Protein 6FYW (pdb70)

CATH classification: 2.10.77.10 (+1 more: 3.90.209.20)

Radius of gyration: 33.48 Å; Cα contacts (8 Å, |Δi|>4): 1339; chains: 3; bounding box: 76×85×86 Å

B-factor: mean 44.91, std 19.62, range [19.79, 121.95]

Nearest PDB structures (foldseek):
  4nrk-assembly1_E  TM=9.732E-01  e=8.271E-64  Influenza B virus (B/Lee/1940)
  4m44-assembly1_E  TM=9.772E-01  e=1.985E-61  Influenza B virus (B/Yamanashi/166/1998)
  4fqm-assembly1_C  TM=9.781E-01  e=1.505E-61  Influenza B virus (B/Brisbane/60/2008)
  8uad-assembly1_A  TM=9.731E-01  e=3.771E-62  Influenza B virus
  4fqk-assembly1_A  TM=9.778E-01  e=1.965E-59  Influenza B virus (B/Brisbane/60/2008)

Organism: NCBI:txid604436

Foldseek 3Di:
DDDDACQDWDWAQDDPPGIFTFRDWDWFAAAFAADAAAAAPPWGEAEAQDVVLPPWGNLCLLQQFASNDDAGAFTQAYADADPFTFAAFAFFAPEVVEPSRCRSVVQRQFRHKHKDPWWQDDQCPAPLANFDFDFDQRRQHPVGDTHHGQFWTFGWHDDPVSLAWDDWDKDKRFDDADAQWKKKHKKWFKEFAQVVCCVGRVDRAWKKKWKAAPRDIDIDTDDHFPDDDGDSYSPDDDRMHMYMYIDIHPRRTMMMMIIIHGITHTTIIMIGHHGHHYDYRHDDHDYYAQKQFNGRHGYHPPGQAYEDDHGDMDGNDRHYDHDRHIGHDGGGRDND/DDCDPHDHDVVLVVVLVVLLVVLVVVLVPDDDDDDDDDPPADPPVHVVVVVVSVVVNVVVVVVVVVVSVVSVVVSVVVSVVVVVVSVVVVVVVVDVVDDPVDDDD/DKAWAKDFADEDAAQAKTKIKIAIDPDACAQKKKWKWWDDVPDDIFTAWIAFNVGDIDGQDDVQPPQWDKGDDRVRSMIMIIGGRDDQVPWTWMKMFIANPDRRDDPHGVVGVVRTPYMHPTDTHGYHD

Sequence (570 aa):
TGITSSNSPHVVKTATQGEVNVTGVIPLTTTPTKSSHFANNLKGTETRGKLCPKCLNCTDLDVALGRPKCTGKIPSARVSILHEVRPVTSGCFPIMHDRTKIRQLPNLLRGYEHIRLSTHNVINAENAPGGPYKIGTSGSCPNITNGNGFFATMAWAVPKNDKNKTATNPLTIEVPYICTEGEDQITVWGFHSDNETQMAKLYGDSKPQKFTSSANGVTTHYVSQIGGFPNQTEDGGLPQSGRIVVDYMVQKSGKTGTITYQRGILLPQKVWCASGRSKVIKGSLPLIGEADCLHEKYGGLNKSSKPYYTGEHAKAIGNCPIWVKTPLKLANGTKYRPPWHGYTVAADLKSTQEAINKITKNLNSLSELEVKNLQRLSGAMDELHNEILELDEKVDDLRADTISSQIELAVLLSNEGIINSEDEHLLALERKLKKMLGPSAVEIEVQLVESGGGLVQPGGSSLRLSCAATGFTLENKAIGWFRQTPGSEREGVLCISKSGSWTYYTDSMRGRFTISRDNAENTVYLQMDSLKPEDTAVYYCATTTAGGGLCWDGTTFSRLASSWGQGTQVTVSS

InterPro domains:
  IPR000386 Haemagglutinin, influenzavirus B [PR00331] (397-420)
  IPR000386 Haemagglutinin, influenzavirus B [PR00331] (465-487)
  IPR000386 Haemagglutinin, influenzavirus B [PR00331] (499-517)
  IPR001364 Haemagglutinin, influenzavirus A/B [MF_04072] (1-585)
  IPR001364 Haemagglutinin, influenzavirus A/B [PF00509] (18-585)
  IPR001364 Haemagglutinin, influenzavirus A/B [PR00329] (19-42)
  IPR001364 Haemagglutinin, influenzavirus A/B [PR00329] (324-340)
  IPR001364 Haemagglutinin, influenzavirus A/B [PR00329] (397-420)
  IPR001364 Haemagglutinin, influenzavirus A/B [PR00329] (499-517)
  IPR008980 Viral capsid/haemagglutinin protein [SSF49818] (16-354)
  IPR013828 Haemagglutinin, HA1 chain, alpha/beta domain superfamily [G3DSA:3.90.209.20] (63-304)

Structure (mmCIF, N/CA/C/O backbone):
data_6FYW
#
_entry.id   6FYW
#
_cell.length_a   189.040
_cell.length_b   189.040
_cell.length_c   189.040
_cell.angle_alpha   90.00
_cell.angle_beta   90.00
_cell.angle_gamma   90.00
#
_symmetry.space_group_name_H-M   'I 21 3'
#
loop_
_entity.id
_entity.type
_entity.pdbx_description
1 polymer Hemagglutinin
2 polymer Hemagglutinin
3 polymer 'Single domain antibody SD83'
4 branched alpha-D-mannopyranose-(1-3)-beta-D-mannopyranose-(1-4)-2-acetamido-2-deoxy-beta-D-glucopyranose-(1-4)-2-acetamido-2-deoxy-beta-D-glucopyranose
5 branched alpha-D-mannopyranose-(1-3)-[alpha-D-mannopyranose-(1-6)]alpha-D-mannopyranose-(1-6)-[alpha-D-mannopyranose-(1-3)]beta-D-mannopyranose-(1-4)-2-acetamido-2-deoxy-beta-D-glucopyranose-(1-4)-2-acetamido-2-deoxy-beta-D-glucopyranose
6 branched 2-acetamido-2-deoxy-beta-D-glucopyranose-(1-4)-2-acetamido-2-deoxy-beta-D-glucopyranose
7 branched alpha-D-mannopyranose-(1-2)-alpha-D-mannopyranose-(1-3)-beta-D-mannopyranose-(1-4)-2-acetamido-2-deoxy-beta-D-glucopyranose-(1-4)-2-acetamido-2-deoxy-beta-D-glucopyranose
8 non-polymer 2-acetamido-2-deoxy-beta-D-glucopyranose
9 non-polymer GLYCEROL
10 water water
#
loop_
_atom_site.group_PDB
_atom_site.id
_atom_site.type_symbol
_atom_site.label_atom_id
_atom_site.label_alt_id
_atom_site.label_comp_id
_atom_site.label_asym_id
_atom_site.label_entity_id
_atom_site.label_seq_id
_atom_site.pdbx_PDB_ins_code
_atom_site.Cartn_x
_atom_site.Cartn_y
_atom_site.Cartn_z
_atom_site.occupancy
_atom_site.B_iso_or_equiv
_atom_site.auth_seq_id
_atom_site.auth_comp_id
_atom_site.auth_asym_id
_atom_site.auth_atom_id
_atom_site.pdbx_PDB_model_num
ATOM 1 N N . THR A 1 5 ? -0.090 4.464 -16.600 1.00 90.76 5 THR A N 1
ATOM 2 C CA . THR A 1 5 ? 0.034 5.798 -16.024 1.00 89.79 5 THR A CA 1
ATOM 3 C C . THR A 1 5 ? 1.360 5.936 -15.276 1.00 85.56 5 THR A C 1
ATOM 4 O O . THR A 1 5 ? 1.860 4.965 -14.706 1.00 84.46 5 THR A O 1
ATOM 8 N N . GLY A 1 6 ? 1.931 7.132 -15.285 1.00 81.13 6 GLY A N 1
ATOM 9 C CA . GLY A 1 6 ? 3.214 7.325 -14.646 1.00 75.26 6 GLY A CA 1
ATOM 10 C C . GLY A 1 6 ? 3.634 8.777 -14.592 1.00 72.00 6 GLY A C 1
ATOM 11 O O . GLY A 1 6 ? 2.822 9.687 -14.769 1.00 69.54 6 GLY A O 1
ATOM 12 N N . ILE A 1 7 ? 4.928 8.974 -14.343 1.00 70.06 7 ILE A N 1
ATOM 13 C CA . ILE A 1 7 ? 5.519 10.292 -14.132 1.00 67.08 7 ILE A CA 1
ATOM 14 C C . ILE A 1 7 ? 6.814 10.376 -14.929 1.00 68.13 7 ILE A C 1
ATOM 15 O O . ILE A 1 7 ? 7.636 9.454 -14.883 1.00 69.25 7 ILE A O 1
ATOM 20 N N . THR A 1 8 ? 6.996 11.474 -15.659 1.00 67.59 8 THR A N 1
ATOM 21 C CA . THR A 1 8 ? 8.217 11.677 -16.423 1.00 68.79 8 THR A CA 1
ATOM 22 C C . THR A 1 8 ? 9.352 12.117 -15.501 1.00 68.89 8 THR A C 1
ATOM 23 O O . THR A 1 8 ? 9.136 12.544 -14.365 1.00 67.27 8 THR A O 1
ATOM 27 N N . SER A 1 9 ? 10.579 12.004 -16.002 1.00 70.17 9 SER A N 1
ATOM 28 C CA . SER A 1 9 ? 11.743 12.384 -15.219 1.00 71.60 9 SER A CA 1
ATOM 29 C C . SER A 1 9 ? 12.845 12.858 -16.153 1.00 71.84 9 SER A C 1
ATOM 30 O O . SER A 1 9 ? 12.795 12.651 -17.368 1.00 69.92 9 SER A O 1
ATOM 33 N N . SER A 1 10 ? 13.851 13.503 -15.563 1.00 71.29 10 SER A N 1
ATOM 34 C CA . SER A 1 10 ? 15.032 13.918 -16.307 1.00 73.62 10 SER A CA 1
ATOM 35 C C . SER A 1 10 ? 15.958 12.752 -16.622 1.00 72.14 10 SER A C 1
ATOM 36 O O . SER A 1 10 ? 16.862 12.912 -17.448 1.00 74.26 10 SER A O 1
ATOM 39 N N . ASN A 1 11 ? 15.764 11.601 -15.974 1.00 70.33 11 ASN A N 1
ATOM 40 C CA . ASN A 1 11 ? 16.541 10.391 -16.241 1.00 74.78 11 ASN A CA 1
ATOM 41 C C . ASN A 1 11 ? 18.028 10.598 -15.957 1.00 75.91 11 ASN A C 1
ATOM 42 O O . ASN A 1 11 ? 18.895 10.077 -16.664 1.00 77.20 11 ASN A O 1
ATOM 47 N N . SER A 1 12 ? 18.328 11.359 -14.905 1.00 73.41 12 SER A N 1
ATOM 48 C CA . SER A 1 12 ? 19.697 11.567 -14.465 1.00 73.94 12 SER A CA 1
ATOM 49 C C . SER A 1 12 ? 19.727 11.509 -12.944 1.00 69.80 12 SER A C 1
ATOM 50 O O . SER A 1 12 ? 18.828 12.049 -12.282 1.00 68.54 12 SER A O 1
ATOM 53 N N . PRO A 1 13 ? 20.736 10.864 -12.366 1.00 67.59 13 PRO A N 1
ATOM 54 C CA . PRO A 1 13 ? 20.757 10.677 -10.911 1.00 62.16 13 PRO A CA 1
ATOM 55 C C . PRO A 1 13 ? 21.355 11.864 -10.171 1.00 56.37 13 PRO A C 1
ATOM 56 O O . PRO A 1 13 ? 22.298 12.510 -10.635 1.00 56.71 13 PRO A O 1
ATOM 60 N N . HIS A 1 14 ? 20.775 12.152 -9.007 1.00 51.30 14 HIS A N 1
ATOM 61 C CA . HIS A 1 14 ? 21.314 13.130 -8.068 1.00 51.77 14 HIS A CA 1
ATOM 62 C C . HIS A 1 14 ? 21.040 12.611 -6.666 1.00 49.24 14 HIS A C 1
ATOM 63 O O . HIS A 1 14 ? 19.880 12.382 -6.309 1.00 46.57 14 HIS A O 1
ATOM 70 N N . VAL A 1 15 ? 22.091 12.423 -5.877 1.00 49.53 15 VAL A N 1
ATOM 71 C CA . VAL A 1 15 ? 21.939 11.812 -4.562 1.00 53.50 15 VAL A CA 1
ATOM 72 C C . VAL A 1 15 ? 21.409 12.844 -3.574 1.00 49.22 15 VAL A C 1
ATOM 73 O O . VAL A 1 15 ? 21.854 13.998 -3.551 1.00 45.48 15 VAL A O 1
ATOM 77 N N . VAL A 1 16 ? 20.424 12.436 -2.776 1.00 48.11 16 VAL A N 1
ATOM 78 C CA . VAL A 1 16 ? 19.977 13.182 -1.611 1.00 46.52 16 VAL A CA 1
ATOM 79 C C . VAL A 1 16 ? 20.001 12.231 -0.422 1.00 46.63 16 VAL A C 1
ATOM 80 O O . VAL A 1 16 ? 20.149 11.018 -0.569 1.00 44.48 16 VAL A O 1
ATOM 84 N N . LYS A 1 17 ? 19.851 12.800 0.766 1.00 44.29 17 LYS A N 1
ATOM 85 C CA . LYS A 1 17 ? 19.789 12.031 1.996 1.00 47.13 17 LYS A CA 1
ATOM 86 C C . LYS A 1 17 ? 18.383 12.120 2.570 1.00 44.71 17 LYS A C 1
ATOM 87 O O . LYS A 1 17 ? 17.736 13.170 2.492 1.00 40.11 17 LYS A O 1
ATOM 93 N N . THR A 1 18 ? 17.907 11.013 3.130 1.00 45.30 18 THR A N 1
ATOM 94 C CA . THR A 1 18 ? 16.597 10.957 3.762 1.00 43.91 18 THR A CA 1
ATOM 95 C C . THR A 1 18 ? 16.755 10.550 5.221 1.00 44.48 18 THR A C 1
ATOM 96 O O . THR A 1 18 ? 17.828 10.134 5.665 1.00 48.37 18 THR A O 1
ATOM 100 N N . ALA A 1 19 ? 15.657 10.661 5.968 1.00 41.98 19 ALA A N 1
ATOM 101 C CA . ALA A 1 19 ? 15.727 10.480 7.413 1.00 42.92 19 ALA A CA 1
ATOM 102 C C . ALA A 1 19 ? 15.780 9.008 7.806 1.00 41.88 19 ALA A C 1
ATOM 103 O O . ALA A 1 19 ? 16.484 8.645 8.755 1.00 40.08 19 ALA A O 1
ATOM 105 N N . THR A 1 20 ? 15.043 8.146 7.099 1.00 40.84 20 THR A N 1
ATOM 106 C CA . THR A 1 20 ? 14.959 6.737 7.453 1.00 48.20 20 THR A CA 1
ATOM 107 C C . THR A 1 20 ? 15.460 5.786 6.375 1.00 50.60 20 THR A C 1
ATOM 108 O O . THR A 1 20 ? 15.598 4.590 6.654 1.00 52.66 20 THR A O 1
ATOM 112 N N . GLN A 1 21 ? 15.730 6.265 5.163 1.00 50.44 21 GLN A N 1
ATOM 113 C CA . GLN A 1 21 ? 16.145 5.400 4.066 1.00 52.36 21 GLN A CA 1
ATOM 114 C C . GLN A 1 21 ? 17.574 5.654 3.607 1.00 54.11 21 GLN A C 1
ATOM 115 O O . GLN A 1 21 ? 18.012 5.039 2.631 1.00 59.06 21 GLN A O 1
ATOM 121 N N . GLY A 1 22 ? 18.311 6.536 4.280 1.00 54.59 22 GLY A N 1
ATOM 122 C CA . GLY A 1 22 ? 19.675 6.802 3.868 1.00 58.26 22 GLY A CA 1
ATOM 123 C C . GLY A 1 22 ? 19.739 7.582 2.563 1.00 58.52 22 GLY A C 1
ATOM 124 O O . GLY A 1 22 ? 18.844 8.362 2.222 1.00 54.86 22 GLY A O 1
ATOM 125 N N . GLU A 1 23 ? 20.827 7.368 1.824 1.00 60.18 23 GLU A N 1
ATOM 126 C CA . GLU A 1 23 ? 21.004 8.045 0.546 1.00 60.17 23 GLU A CA 1
ATOM 127 C C . GLU A 1 23 ? 20.074 7.457 -0.509 1.00 58.68 23 GLU A C 1
ATOM 128 O O . GLU A 1 23 ? 19.846 6.245 -0.555 1.00 63.58 23 GLU A O 1
ATOM 134 N N . VAL A 1 24 ? 19.529 8.331 -1.353 1.00 56.78 24 VAL A N 1
ATOM 135 C CA . VAL A 1 24 ? 18.642 7.944 -2.447 1.00 56.82 24 VAL A CA 1
ATOM 136 C C . VAL A 1 24 ? 18.973 8.810 -3.656 1.00 56.21 24 VAL A C 1
ATOM 137 O O . VAL A 1 24 ? 19.139 10.027 -3.525 1.00 52.92 24 VAL A O 1
ATOM 141 N N . ASN A 1 25 ? 19.087 8.184 -4.827 1.00 53.03 25 ASN A N 1
ATOM 142 C CA . ASN A 1 25 ? 19.217 8.918 -6.079 1.00 56.02 25 ASN A CA 1
ATOM 143 C C . ASN A 1 25 ? 17.845 9.389 -6.536 1.00 54.79 25 ASN A C 1
ATOM 144 O O . ASN A 1 25 ? 16.898 8.598 -6.601 1.00 58.59 25 ASN A O 1
ATOM 149 N N . VAL A 1 26 ? 17.735 10.675 -6.860 1.00 51.28 26 VAL A N 1
ATOM 150 C CA . VAL A 1 26 ? 16.489 11.246 -7.343 1.00 47.88 26 VAL A CA 1
ATOM 151 C C . VAL A 1 26 ? 16.752 11.973 -8.655 1.00 49.60 26 VAL A C 1
ATOM 152 O O . VAL A 1 26 ? 17.891 12.122 -9.100 1.00 51.63 26 VAL A O 1
ATOM 156 N N . THR A 1 27 ? 15.662 12.437 -9.263 1.00 52.18 27 THR A N 1
ATOM 157 C CA . THR A 1 27 ? 15.702 12.986 -10.611 1.00 53.86 27 THR A CA 1
ATOM 158 C C . THR A 1 27 ? 16.223 14.420 -10.639 1.00 51.54 27 THR A C 1
ATOM 159 O O . THR A 1 27 ? 16.878 14.818 -11.610 1.00 49.67 27 THR A O 1
ATOM 163 N N . GLY A 1 28 ? 15.968 15.195 -9.588 1.00 49.48 28 GLY A N 1
ATOM 164 C CA . GLY A 1 28 ? 16.445 16.563 -9.529 1.00 44.89 28 GLY A CA 1
ATOM 165 C C . GLY A 1 28 ? 16.623 17.009 -8.098 1.00 45.29 28 GLY A C 1
ATOM 166 O O . GLY A 1 28 ? 16.104 16.391 -7.164 1.00 48.58 28 GLY A O 1
ATOM 167 N N . VAL A 1 29 ? 17.379 18.098 -7.934 1.00 38.18 29 VAL A N 1
ATOM 168 C CA . VAL A 1 29 ? 17.677 18.654 -6.620 1.00 40.03 29 VAL A CA 1
ATOM 169 C C . VAL A 1 29 ? 17.635 20.174 -6.686 1.00 41.72 29 VAL A C 1
ATOM 170 O O . VAL A 1 29 ? 17.768 20.781 -7.751 1.00 41.39 29 VAL A O 1
ATOM 174 N N . ILE A 1 30 ? 17.454 20.782 -5.516 1.00 39.16 30 ILE A N 1
ATOM 175 C CA . ILE A 1 30 ? 17.582 22.225 -5.343 1.00 37.37 30 ILE A CA 1
ATOM 176 C C . ILE A 1 30 ? 18.628 22.476 -4.265 1.00 37.22 30 ILE A C 1
ATOM 177 O O . ILE A 1 30 ? 18.401 22.132 -3.096 1.00 36.02 30 ILE A O 1
ATOM 182 N N . PRO A 1 31 ? 19.784 23.050 -4.600 1.00 36.75 31 PRO A N 1
ATOM 183 C CA . PRO A 1 31 ? 20.767 23.374 -3.559 1.00 34.23 31 PRO A CA 1
ATOM 184 C C . PRO A 1 31 ? 20.247 24.462 -2.632 1.00 36.38 31 PRO A C 1
ATOM 185 O O . PRO A 1 31 ? 19.629 25.437 -3.067 1.00 39.06 31 PRO A O 1
ATOM 189 N N . LEU A 1 32 ? 20.508 24.286 -1.338 1.00 32.90 32 LEU A N 1
ATOM 190 C CA . LEU A 1 32 ? 19.991 25.177 -0.308 1.00 33.47 32 LEU A CA 1
ATOM 191 C C . LEU A 1 32 ? 21.060 26.058 0.322 1.00 31.21 32 LEU A C 1
ATOM 192 O O . LEU A 1 32 ? 20.745 26.830 1.233 1.00 36.65 32 LEU A O 1
ATOM 197 N N . THR A 1 33 ? 22.309 25.969 -0.134 1.00 30.10 33 THR A N 1
ATOM 198 C CA . THR A 1 33 ? 23.417 26.669 0.498 1.00 31.52 33 THR A CA 1
ATOM 199 C C . THR A 1 33 ? 24.246 27.414 -0.540 1.00 36.61 33 THR A C 1
ATOM 200 O O . THR A 1 33 ? 24.214 27.108 -1.735 1.00 38.08 33 THR A O 1
ATOM 204 N N . THR A 1 34 ? 24.980 28.416 -0.057 1.00 34.69 34 THR A N 1
ATOM 205 C CA . THR A 1 34 ? 26.092 29.015 -0.781 1.00 36.91 34 THR A CA 1
ATOM 206 C C . THR A 1 34 ? 27.254 29.173 0.189 1.00 36.73 34 THR A C 1
ATOM 207 O O . THR A 1 34 ? 27.107 29.002 1.403 1.00 32.95 34 THR A O 1
ATOM 211 N N . THR A 1 35 ? 28.422 29.497 -0.357 1.00 32.70 35 THR A N 1
ATOM 212 C CA . THR A 1 35 ? 29.563 29.893 0.458 1.00 35.49 35 THR A CA 1
ATOM 213 C C . THR A 1 35 ? 29.780 31.387 0.276 1.00 36.30 35 THR A C 1
ATOM 214 O O . THR A 1 35 ? 30.114 31.825 -0.836 1.00 35.27 35 THR A O 1
ATOM 218 N N . PRO A 1 36 ? 29.582 32.202 1.309 1.00 34.33 36 PRO A N 1
ATOM 219 C CA . PRO A 1 36 ? 29.793 33.646 1.165 1.00 35.15 36 PRO A CA 1
ATOM 220 C C . PRO A 1 36 ? 31.259 33.975 0.926 1.00 39.32 36 PRO A C 1
ATOM 221 O O . PRO A 1 36 ? 32.161 33.158 1.121 1.00 40.47 36 PRO A O 1
ATOM 225 N N . THR A 1 37 ? 31.486 35.207 0.484 1.00 35.79 37 THR A N 1
ATOM 226 C CA . THR A 1 37 ? 32.824 35.750 0.329 1.00 35.91 37 THR A CA 1
ATOM 227 C C . THR A 1 37 ? 32.955 37.000 1.185 1.00 39.36 37 THR A C 1
ATOM 228 O O . THR A 1 37 ? 31.961 37.619 1.577 1.00 36.30 37 THR A O 1
ATOM 232 N N . LYS A 1 38 ? 34.198 37.367 1.473 1.00 43.10 38 LYS A N 1
ATOM 233 C CA . LYS A 1 38 ? 34.469 38.456 2.397 1.00 46.75 38 LYS A CA 1
ATOM 234 C C . LYS A 1 38 ? 34.405 39.800 1.686 1.00 45.65 38 LYS A C 1
ATOM 235 O O . LYS A 1 38 ? 34.864 39.942 0.550 1.00 46.01 38 LYS A O 1
ATOM 241 N N A SER A 1 39 ? 33.825 40.786 2.362 0.50 44.03 39 SER A N 1
ATOM 242 N N B SER A 1 39 ? 33.827 40.787 2.364 0.50 44.04 39 SER A N 1
ATOM 243 C CA A SER A 1 39 ? 33.756 42.148 1.848 0.50 43.82 39 SER A CA 1
ATOM 244 C CA B SER A 1 39 ? 33.767 42.150 1.852 0.50 43.83 39 SER A CA 1
ATOM 245 C C A SER A 1 39 ? 33.629 43.096 3.035 0.50 40.41 39 SER A C 1
ATOM 246 C C B SER A 1 39 ? 33.665 43.103 3.038 0.50 40.43 39 SER A C 1
ATOM 247 O O A SER A 1 39 ? 33.688 42.676 4.196 0.50 39.02 39 SER A O 1
ATOM 248 O O B SER A 1 39 ? 33.777 42.694 4.199 0.50 39.01 39 SER A O 1
ATOM 253 N N . HIS A 1 40 ? 33.450 44.381 2.742 1.00 40.44 40 HIS A N 1
ATOM 254 C CA . HIS A 1 40 ? 33.386 45.398 3.779 1.00 38.46 40 HIS A CA 1
ATOM 255 C C . HIS A 1 40 ? 32.125 45.248 4.626 1.00 35.21 40 HIS A C 1
ATOM 256 O O . HIS A 1 40 ? 31.135 44.630 4.224 1.00 31.00 40 HIS A O 1
ATOM 263 N N . PHE A 1 41 ? 32.176 45.827 5.821 1.00 30.68 41 PHE A N 1
ATOM 264 C CA . PHE A 1 41 ? 31.004 45.882 6.674 1.00 28.42 41 PHE A CA 1
ATOM 265 C C . PHE A 1 41 ? 30.073 46.999 6.211 1.00 31.42 41 PHE A C 1
ATOM 266 O O . PHE A 1 41 ? 30.434 47.858 5.401 1.00 31.14 41 PHE A O 1
ATOM 274 N N . ALA A 1 42 ? 28.853 46.979 6.737 1.00 29.27 42 ALA A N 1
ATOM 275 C CA . ALA A 1 42 ? 27.819 47.881 6.260 1.00 32.42 42 ALA A CA 1
ATOM 276 C C . ALA A 1 42 ? 26.833 48.156 7.383 1.00 32.00 42 ALA A C 1
ATOM 277 O O . ALA A 1 42 ? 26.902 47.563 8.461 1.00 29.70 42 ALA A O 1
ATOM 279 N N A ASN A 1 43 ? 25.920 49.087 7.121 0.50 32.86 43 ASN A N 1
ATOM 280 N N B ASN A 1 43 ? 25.907 49.072 7.116 0.50 32.87 43 ASN A N 1
ATOM 281 C CA A ASN A 1 43 ? 24.790 49.293 8.013 0.50 33.38 43 ASN A CA 1
ATOM 282 C CA B ASN A 1 43 ? 24.801 49.294 8.033 0.50 33.36 43 ASN A CA 1
ATOM 283 C C A ASN A 1 43 ? 23.892 48.064 7.995 0.50 33.07 43 ASN A C 1
ATOM 284 C C B ASN A 1 43 ? 23.865 48.094 7.996 0.50 33.09 43 ASN A C 1
ATOM 285 O O A ASN A 1 43 ? 23.667 47.454 6.948 0.50 32.91 43 ASN A O 1
ATOM 286 O O B ASN A 1 43 ? 23.599 47.526 6.936 0.50 32.77 43 ASN A O 1
ATOM 295 N N . LEU A 1 44 ? 23.382 47.691 9.163 1.00 29.95 44 LEU A N 1
ATOM 296 C CA . LEU A 1 44 ? 22.432 46.591 9.238 1.00 29.87 44 LEU A CA 1
ATOM 297 C C . LEU A 1 44 ? 21.059 47.114 8.844 1.00 29.08 44 LEU A C 1
ATOM 298 O O . LEU A 1 44 ? 20.556 48.062 9.454 1.00 29.37 44 LEU A O 1
ATOM 303 N N . LYS A 1 45 ? 20.466 46.516 7.813 1.00 27.42 45 LYS A N 1
ATOM 304 C CA . LYS A 1 45 ? 19.147 46.941 7.365 1.00 32.91 45 LYS A CA 1
ATOM 305 C C . LYS A 1 45 ? 18.136 46.808 8.496 1.00 34.58 45 LYS A C 1
ATOM 306 O O . LYS A 1 45 ? 18.066 45.774 9.167 1.00 31.49 45 LYS A O 1
ATOM 312 N N . GLY A 1 46 ? 17.367 47.872 8.717 1.00 34.06 46 GLY A N 1
ATOM 313 C CA . GLY A 1 46 ? 16.393 47.910 9.784 1.00 36.28 46 GLY A CA 1
ATOM 314 C C . GLY A 1 46 ? 16.898 48.455 11.101 1.00 42.03 46 GLY A C 1
ATOM 315 O O . GLY A 1 46 ? 16.137 48.468 12.077 1.00 44.50 46 GLY A O 1
ATOM 316 N N . THR A 1 47 ? 18.154 48.897 11.170 1.00 43.11 47 THR A N 1
ATOM 317 C CA . THR A 1 47 ? 18.717 49.427 12.404 1.00 51.38 47 THR A CA 1
ATOM 318 C C . THR A 1 47 ? 19.530 50.677 12.118 1.00 57.66 47 THR A C 1
ATOM 319 O O . THR A 1 47 ? 19.893 50.969 10.976 1.00 61.05 47 THR A O 1
ATOM 323 N N . GLU A 1 48 ? 19.806 51.412 13.190 1.00 58.34 48 GLU A N 1
ATOM 324 C CA . GLU A 1 48 ? 20.913 52.353 13.233 1.00 62.24 48 GLU A CA 1
ATOM 325 C C . GLU A 1 48 ? 22.093 51.625 13.860 1.00 56.31 48 GLU A C 1
ATOM 326 O O . GLU A 1 48 ? 22.048 51.266 15.043 1.00 62.25 48 GLU A O 1
ATOM 332 N N . THR A 1 49 ? 23.130 51.376 13.067 1.00 44.36 49 THR A N 1
ATOM 333 C CA . THR A 1 49 ? 24.285 50.605 13.509 1.00 35.62 49 THR A CA 1
ATOM 334 C C . THR A 1 49 ? 25.337 51.553 14.071 1.00 34.26 49 THR A C 1
ATOM 335 O O . THR A 1 49 ? 25.803 52.459 13.370 1.00 33.45 49 THR A O 1
ATOM 339 N N . ARG A 1 50 ? 25.705 51.337 15.332 1.00 28.17 50 ARG A N 1
ATOM 340 C CA . ARG A 1 50 ? 26.693 52.166 16.005 1.00 29.89 50 ARG A CA 1
ATOM 341 C C . ARG A 1 50 ? 28.098 51.733 15.602 1.00 27.15 50 ARG A C 1
ATOM 342 O O . ARG A 1 50 ? 28.495 50.585 15.819 1.00 28.04 50 ARG A O 1
ATOM 350 N N . GLY A 1 51 ? 28.848 52.656 15.013 1.00 29.03 51 GLY A N 1
ATOM 351 C CA . GLY A 1 51 ? 30.276 52.551 14.792 1.00 31.97 51 GLY A CA 1
ATOM 352 C C . GLY A 1 51 ? 31.017 53.388 15.817 1.00 30.32 51 GLY A C 1
ATOM 353 O O . GLY A 1 51 ? 31.376 52.891 16.903 1.00 32.08 51 GLY A O 1
ATOM 354 N N . LYS A 1 52 ? 31.245 54.665 15.517 1.00 29.94 52 LYS A N 1
ATOM 355 C CA . LYS A 1 52 ? 31.739 55.583 16.533 1.00 32.10 52 LYS A CA 1
ATOM 356 C C . LYS A 1 52 ? 30.640 55.871 17.552 1.00 34.28 52 LYS A C 1
ATOM 357 O O . LYS A 1 52 ? 29.448 55.831 17.238 1.00 31.95 52 LYS A O 1
ATOM 363 N N . LEU A 1 53 ? 31.051 56.148 18.794 1.00 31.32 53 LEU A N 1
ATOM 364 C CA . LEU A 1 53 ? 30.080 56.477 19.836 1.00 33.12 53 LEU A CA 1
ATOM 365 C C . LEU A 1 53 ? 29.341 57.768 19.505 1.00 36.04 53 LEU A C 1
ATOM 366 O O . LEU A 1 53 ? 28.110 57.838 19.603 1.00 36.05 53 LEU A O 1
ATOM 371 N N . CYS A 1 54 ? 30.082 58.804 19.110 1.00 35.09 54 CYS A N 1
ATOM 372 C CA . CYS A 1 54 ? 29.523 60.108 18.755 1.00 38.50 54 CYS A CA 1
ATOM 373 C C . CYS A 1 54 ? 30.033 60.487 17.371 1.00 36.30 54 CYS A C 1
ATOM 374 O O . CYS A 1 54 ? 31.049 61.184 17.239 1.00 37.45 54 CYS A O 1
ATOM 377 N N . PRO A 1 55 ? 29.359 60.032 16.313 1.00 35.39 55 PRO A N 1
ATOM 378 C CA . PRO A 1 55 ? 29.817 60.377 14.956 1.00 37.71 55 PRO A CA 1
ATOM 379 C C . PRO A 1 55 ? 29.830 61.869 14.673 1.00 40.01 55 PRO A C 1
ATOM 380 O O . PRO A 1 55 ? 30.673 62.330 13.892 1.00 45.32 55 PRO A O 1
ATOM 384 N N . LYS A 1 56 ? 28.932 62.645 15.284 1.00 40.17 56 LYS A N 1
ATOM 385 C CA . LYS A 1 56 ? 28.955 64.090 15.080 1.00 43.13 56 LYS A CA 1
ATOM 386 C C . LYS A 1 56 ? 30.145 64.752 15.761 1.00 47.13 56 LYS A C 1
ATOM 387 O O . LYS A 1 56 ? 30.552 65.840 15.343 1.00 49.80 56 LYS A O 1
ATOM 393 N N . CYS A 1 57 ? 30.713 64.123 16.786 1.00 42.74 57 CYS A N 1
ATOM 394 C CA . CYS A 1 57 ? 31.930 64.622 17.424 1.00 44.31 57 CYS A CA 1
ATOM 395 C C . CYS A 1 57 ? 33.090 64.425 16.455 1.00 44.70 57 CYS A C 1
ATOM 396 O O . CYS A 1 57 ? 33.666 63.339 16.368 1.00 46.22 57 CYS A O 1
ATOM 399 N N . LEU A 1 58 ? 33.446 65.481 15.729 1.00 45.71 58 LEU A N 1
ATOM 400 C CA . LEU A 1 58 ? 34.420 65.369 14.653 1.00 44.60 58 LEU A CA 1
ATOM 401 C C . LEU A 1 58 ? 35.844 65.378 15.196 1.00 45.13 58 LEU A C 1
ATOM 402 O O . LEU A 1 58 ? 36.151 66.077 16.166 1.00 39.51 58 LEU A O 1
ATOM 407 N N . ASN A 1 59 ? 36.712 64.592 14.552 1.00 47.50 59 ASN A N 1
ATOM 408 C CA . ASN A 1 59 ? 38.124 64.467 14.924 1.00 50.38 59 ASN A CA 1
ATOM 409 C C . ASN A 1 59 ? 38.302 63.981 16.360 1.00 43.70 59 ASN A C 1
ATOM 410 O O . ASN A 1 59 ? 39.272 64.338 17.034 1.00 41.06 59 ASN A O 1
ATOM 415 N N . CYS A 1 60 ? 37.373 63.157 16.830 1.00 39.94 60 CYS A N 1
ATOM 416 C CA . CYS A 1 60 ? 37.451 62.534 18.142 1.00 37.70 60 CYS A CA 1
ATOM 417 C C . CYS A 1 60 ? 37.416 61.025 17.973 1.00 37.34 60 CYS A C 1
ATOM 418 O O . CYS A 1 60 ? 36.694 60.507 17.116 1.00 37.67 60 CYS A O 1
ATOM 421 N N . THR A 1 61 ? 38.196 60.322 18.785 1.00 30.19 61 THR A N 1
ATOM 422 C CA . THR A 1 61 ? 38.092 58.874 18.846 1.00 29.76 61 THR A CA 1
ATOM 423 C C . THR A 1 61 ? 37.065 58.473 19.901 1.00 30.96 61 THR A C 1
ATOM 424 O O . THR A 1 61 ? 36.601 59.292 20.699 1.00 31.22 61 THR A O 1
ATOM 428 N N . ASP A 1 62 ? 36.708 57.188 19.898 1.00 27.09 62 ASP A N 1
ATOM 429 C CA . ASP A 1 62 ? 35.771 56.688 20.899 1.00 26.80 62 ASP A CA 1
ATOM 430 C C . ASP A 1 62 ? 36.328 56.851 22.308 1.00 24.52 62 ASP A C 1
ATOM 431 O O . ASP A 1 62 ? 35.589 57.192 23.239 1.00 31.46 62 ASP A O 1
ATOM 436 N N . LEU A 1 63 ? 37.631 56.620 22.485 1.00 23.62 63 LEU A N 1
ATOM 437 C CA . LEU A 1 63 ? 38.232 56.812 23.801 1.00 24.31 63 LEU A CA 1
ATOM 438 C C . LEU A 1 63 ? 38.270 58.290 24.178 1.00 29.07 63 LEU A C 1
ATOM 439 O O . LEU A 1 63 ? 38.057 58.640 25.345 1.00 30.57 63 LEU A O 1
ATOM 444 N N . ASP A 1 64 ? 38.543 59.168 23.206 1.00 27.18 64 ASP A N 1
ATOM 445 C CA . ASP A 1 64 ? 38.411 60.606 23.431 1.00 29.23 64 ASP A CA 1
ATOM 446 C C . ASP A 1 64 ? 37.042 60.940 24.007 1.00 28.88 64 ASP A C 1
ATOM 447 O O . ASP A 1 64 ? 36.926 61.651 25.012 1.00 26.59 64 ASP A O 1
ATOM 452 N N . VAL A 1 65 ? 35.989 60.422 23.372 1.00 25.83 65 VAL A N 1
ATOM 453 C CA . VAL A 1 65 ? 34.629 60.676 23.833 1.00 24.85 65 VAL A CA 1
ATOM 454 C C . VAL A 1 65 ? 34.400 60.053 25.205 1.00 27.31 65 VAL A C 1
ATOM 455 O O . VAL A 1 65 ? 33.783 60.668 26.083 1.00 29.08 65 VAL A O 1
ATOM 459 N N . ALA A 1 66 ? 34.907 58.834 25.419 1.00 25.94 66 ALA A N 1
ATOM 460 C CA . ALA A 1 66 ? 34.672 58.145 26.684 1.00 25.76 66 ALA A CA 1
ATOM 461 C C . ALA A 1 66 ? 35.300 58.887 27.858 1.00 27.07 66 ALA A C 1
ATOM 462 O O . ALA A 1 66 ? 34.798 58.807 28.985 1.00 27.37 66 ALA A O 1
ATOM 464 N N . LEU A 1 67 ? 36.386 59.617 27.615 1.00 27.84 67 LEU A N 1
ATOM 465 C CA . LEU A 1 67 ? 37.076 60.360 28.659 1.00 31.47 67 LEU A CA 1
ATOM 466 C C . LEU A 1 67 ? 36.594 61.798 28.780 1.00 32.59 67 LEU A C 1
ATOM 467 O O . LEU A 1 67 ? 37.014 62.501 29.705 1.00 33.04 67 LEU A O 1
ATOM 472 N N . GLY A 1 68 ? 35.728 62.249 27.882 1.00 31.14 68 GLY A N 1
ATOM 473 C CA . GLY A 1 68 ? 35.221 63.604 27.972 1.00 32.23 68 GLY A CA 1
ATOM 474 C C . GLY A 1 68 ? 36.212 64.646 27.507 1.00 31.84 68 GLY A C 1
ATOM 475 O O . GLY A 1 68 ? 36.264 65.747 28.074 1.00 30.95 68 GLY A O 1
ATOM 476 N N . ARG A 1 69 ? 37.012 64.318 26.497 1.00 32.62 69 ARG A N 1
ATOM 477 C CA . ARG A 1 69 ? 37.952 65.278 25.941 1.00 31.41 69 ARG A CA 1
ATOM 478 C C . ARG A 1 69 ? 37.210 66.538 25.502 1.00 31.08 69 ARG A C 1
ATOM 479 O O . ARG A 1 69 ? 36.124 66.446 24.916 1.00 30.77 69 ARG A O 1
ATOM 487 N N . PRO A 1 70 ? 37.747 67.723 25.792 1.00 30.45 70 PRO A N 1
ATOM 488 C CA . PRO A 1 70 ? 37.104 68.958 25.327 1.00 32.65 70 PRO A CA 1
ATOM 489 C C . PRO A 1 70 ? 36.913 68.942 23.818 1.00 35.31 70 PRO A C 1
ATOM 490 O O . PRO A 1 70 ? 37.765 68.451 23.074 1.00 37.40 70 PRO A O 1
ATOM 494 N N . LYS A 1 71 ? 35.767 69.469 23.381 1.00 33.38 71 LYS A N 1
ATOM 495 C CA . LYS A 1 71 ? 35.263 69.435 22.007 1.00 36.50 71 LYS A CA 1
ATOM 496 C C . LYS A 1 71 ? 34.823 68.043 21.568 1.00 37.06 71 LYS A C 1
ATOM 497 O O . LYS A 1 71 ? 34.487 67.851 20.393 1.00 38.01 71 LYS A O 1
ATOM 503 N N . CYS A 1 72 ? 34.812 67.064 22.474 1.00 37.52 72 CYS A N 1
ATOM 504 C CA . CYS A 1 72 ? 34.398 65.704 22.153 1.00 37.61 72 CYS A CA 1
ATOM 505 C C . CYS A 1 72 ? 33.249 65.248 23.046 1.00 39.16 72 CYS A C 1
ATOM 506 O O . CYS A 1 72 ? 33.118 64.060 23.347 1.00 39.81 72 CYS A O 1
ATOM 509 N N . THR A 1 73 ? 32.416 66.187 23.480 1.00 39.16 73 THR A N 1
ATOM 510 C CA . THR A 1 73 ? 31.208 65.895 24.235 1.00 41.48 73 THR A CA 1
ATOM 511 C C . THR A 1 73 ? 29.985 66.108 23.351 1.00 44.42 73 THR A C 1
ATOM 512 O O . THR A 1 73 ? 30.062 66.682 22.262 1.00 50.39 73 THR A O 1
ATOM 516 N N . GLY A 1 74 ? 28.845 65.635 23.835 1.00 46.20 74 GLY A N 1
ATOM 517 C CA . GLY A 1 74 ? 27.614 65.646 23.073 1.00 49.71 74 GLY A CA 1
ATOM 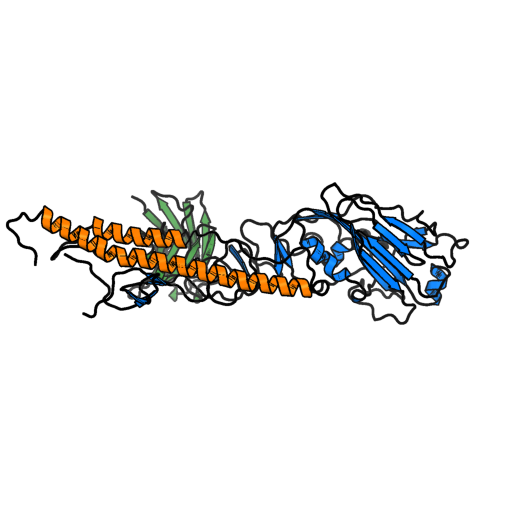518 C C . GLY A 1 74 ? 26.887 64.320 23.172 1.00 49.11 74 GLY A C 1
ATOM 519 O O . GLY A 1 74 ? 27.382 63.342 23.729 1.00 48.24 74 GLY A O 1
ATOM 520 N N . LYS A 1 75 ? 25.686 64.309 22.600 1.00 49.23 75 LYS A N 1
ATOM 521 C CA . LYS A 1 75 ? 24.795 63.167 22.753 1.00 46.97 75 LYS A CA 1
ATOM 522 C C . LYS A 1 75 ? 25.357 61.924 22.075 1.00 40.67 75 LYS A C 1
ATOM 523 O O . LYS A 1 75 ? 25.909 61.987 20.973 1.00 38.80 75 LYS A O 1
ATOM 529 N N . ILE A 1 76 ? 25.220 60.786 22.752 1.00 37.79 76 ILE A N 1
ATOM 530 C CA . ILE A 1 76 ? 25.584 59.485 22.204 1.00 34.95 76 ILE A CA 1
ATOM 531 C C . ILE A 1 76 ? 24.291 58.810 21.743 1.00 37.67 76 ILE A C 1
ATOM 532 O O . ILE A 1 76 ? 23.448 58.479 22.591 1.00 39.14 76 ILE A O 1
ATOM 537 N N . PRO A 1 77 ? 24.086 58.614 20.443 1.00 36.42 77 PRO A N 1
ATOM 538 C CA . PRO A 1 77 ? 22.835 57.996 19.986 1.00 34.43 77 PRO A CA 1
ATOM 539 C C . PRO A 1 77 ? 22.691 56.576 20.510 1.00 33.08 77 PRO A C 1
ATOM 540 O O . PRO A 1 77 ? 23.652 55.805 20.544 1.00 33.28 77 PRO A O 1
ATOM 544 N N . SER A 1 78 ? 21.473 56.239 20.927 1.00 31.94 78 SER A N 1
ATOM 545 C CA . SER A 1 78 ? 21.172 54.869 21.311 1.00 32.12 78 SER A CA 1
ATOM 546 C C . SER A 1 78 ? 21.280 53.948 20.101 1.00 32.35 78 SER A C 1
ATOM 547 O O . SER A 1 78 ? 21.093 54.366 18.955 1.00 33.68 78 SER A O 1
ATOM 550 N N . ALA A 1 79 ? 21.590 52.679 20.359 1.00 28.67 79 ALA A N 1
ATOM 551 C CA . ALA A 1 79 ? 21.766 51.722 19.273 1.00 31.89 79 ALA A CA 1
ATOM 552 C C . ALA A 1 79 ? 21.565 50.312 19.801 1.00 32.87 79 ALA A C 1
ATOM 553 O O . ALA A 1 79 ? 22.231 49.907 20.759 1.00 34.03 79 ALA A O 1
ATOM 555 N N . ARG A 1 80 ? 20.652 49.572 19.173 1.00 28.02 80 ARG A N 1
ATOM 556 C CA . ARG A 1 80 ? 20.457 48.164 19.490 1.00 26.24 80 ARG A CA 1
ATOM 557 C C . ARG A 1 80 ? 21.548 47.277 18.906 1.00 27.74 80 ARG A C 1
ATOM 558 O O . ARG A 1 80 ? 21.606 46.089 19.244 1.00 28.52 80 ARG A O 1
ATOM 566 N N . VAL A 1 81 ? 22.408 47.826 18.052 1.00 27.93 81 VAL A N 1
ATOM 567 C CA . VAL A 1 81 ? 23.413 47.064 17.319 1.00 32.20 81 VAL A CA 1
ATOM 568 C C . VAL A 1 81 ? 24.679 47.906 17.229 1.00 29.79 81 VAL A C 1
ATOM 569 O O . VAL A 1 81 ? 24.622 49.077 16.840 1.00 29.98 81 VAL A O 1
ATOM 573 N N . SER A 1 82 ? 25.821 47.313 17.584 1.00 27.31 82 SER A N 1
ATOM 574 C CA . SER A 1 82 ? 27.084 48.037 17.631 1.00 31.18 82 SER A CA 1
ATOM 575 C C . SER A 1 82 ? 28.206 47.197 17.035 1.00 32.00 82 SER A C 1
ATOM 576 O O . SER A 1 82 ? 28.186 45.965 17.093 1.00 36.40 82 SER A O 1
ATOM 579 N N . ILE A 1 83 ? 29.195 47.889 16.477 1.00 27.14 83 ILE A N 1
ATOM 580 C CA . ILE A 1 83 ? 30.369 47.274 15.871 1.00 25.64 83 ILE A CA 1
ATOM 581 C C . ILE A 1 83 ? 31.572 47.594 16.746 1.00 28.61 83 ILE A C 1
ATOM 582 O O . ILE A 1 83 ? 31.857 48.768 17.014 1.00 30.57 83 ILE A O 1
ATOM 587 N N . LEU A 1 84 ? 32.276 46.557 17.194 1.00 25.21 84 LEU A N 1
ATOM 588 C CA . LEU A 1 84 ? 33.537 46.726 17.913 1.00 27.38 84 LEU A CA 1
ATOM 589 C C . LEU A 1 84 ? 34.642 46.802 16.866 1.00 30.09 84 LEU A C 1
ATOM 590 O O . LEU A 1 84 ? 35.053 45.784 16.304 1.00 27.52 84 LEU A O 1
ATOM 595 N N . HIS A 1 85 ? 35.123 48.016 16.595 1.00 26.45 85 HIS A N 1
ATOM 596 C CA . HIS A 1 85 ? 36.080 48.244 15.522 1.00 30.69 85 HIS A CA 1
ATOM 597 C C . HIS A 1 85 ? 37.491 48.544 16.011 1.00 30.12 85 HIS A C 1
ATOM 598 O O . HIS A 1 85 ? 38.404 48.639 15.183 1.00 29.48 85 HIS A O 1
ATOM 605 N N . GLU A 1 86 ? 37.694 48.696 17.318 1.00 27.97 86 GLU A N 1
ATOM 606 C CA . GLU A 1 86 ? 39.018 48.895 17.903 1.00 31.06 86 GLU A CA 1
ATOM 607 C C . GLU A 1 86 ? 39.189 47.904 19.043 1.00 31.48 86 GLU A C 1
ATOM 608 O O . GLU A 1 86 ? 38.574 48.066 20.103 1.00 25.43 86 GLU A O 1
ATOM 614 N N . VAL A 1 87 ? 40.023 46.884 18.834 1.00 31.70 87 VAL A N 1
ATOM 615 C CA . VAL A 1 87 ? 40.336 45.984 19.938 1.00 33.44 87 VAL A CA 1
ATOM 616 C C . VAL A 1 87 ? 41.109 46.724 21.020 1.00 37.32 87 VAL A C 1
ATOM 617 O O . VAL A 1 87 ? 41.021 46.378 22.204 1.00 41.76 87 VAL A O 1
ATOM 621 N N . ARG A 1 88 ? 41.857 47.759 20.643 1.00 36.06 88 ARG A N 1
ATOM 622 C CA . ARG A 1 88 ? 42.653 48.558 21.573 1.00 38.16 88 ARG A CA 1
ATOM 623 C C . ARG A 1 88 ? 42.459 50.030 21.229 1.00 33.10 88 ARG A C 1
ATOM 624 O O . ARG A 1 88 ? 43.271 50.631 20.512 1.00 29.58 88 ARG A O 1
ATOM 632 N N . PRO A 1 89 ? 41.384 50.640 21.729 1.00 29.03 89 PRO A N 1
ATOM 633 C CA . PRO A 1 89 ? 41.079 52.032 21.376 1.00 26.92 89 PRO A CA 1
ATOM 634 C C . PRO A 1 89 ? 42.174 52.994 21.811 1.00 29.34 89 PRO A C 1
ATOM 635 O O . PRO A 1 89 ? 42.811 52.824 22.853 1.00 29.35 89 PRO A O 1
ATOM 639 N N . VAL A 1 90 ? 42.375 54.026 20.996 1.00 29.55 90 VAL A N 1
ATOM 640 C CA . VAL A 1 90 ? 43.421 55.014 21.217 1.00 29.57 90 VAL A CA 1
ATOM 641 C C . VAL A 1 90 ? 42.790 56.385 21.412 1.00 32.83 90 VAL A C 1
ATOM 642 O O . VAL A 1 90 ? 41.669 56.647 20.964 1.00 29.61 90 VAL A O 1
ATOM 646 N N . THR A 1 91 ? 43.517 57.256 22.105 1.00 30.87 91 THR A N 1
ATOM 647 C CA . THR A 1 91 ? 43.180 58.667 22.179 1.00 30.01 91 THR A CA 1
ATOM 648 C C . THR A 1 91 ? 43.851 59.411 21.029 1.00 32.64 91 THR A C 1
ATOM 649 O O . THR A 1 91 ? 44.701 58.870 20.319 1.00 34.78 91 THR A O 1
ATOM 653 N N . SER A 1 92 ? 43.462 60.676 20.846 1.00 33.86 92 SER A N 1
ATOM 654 C CA . SER A 1 92 ? 44.065 61.499 19.805 1.00 39.11 92 SER A CA 1
ATOM 655 C C . SER A 1 92 ? 44.177 62.956 20.238 1.00 38.51 92 SER A C 1
ATOM 656 O O . SER A 1 92 ? 44.074 63.865 19.406 1.00 39.06 92 SER A O 1
ATOM 659 N N . GLY A 1 93 ? 44.393 63.196 21.526 1.00 36.26 93 GLY A N 1
ATOM 660 C CA . GLY A 1 93 ? 44.547 64.551 22.015 1.00 33.35 93 GLY A CA 1
ATOM 661 C C . GLY A 1 93 ? 44.578 64.590 23.529 1.00 35.06 93 GLY A C 1
ATOM 662 O O . GLY A 1 93 ? 44.570 63.556 24.207 1.00 34.87 93 GLY A O 1
ATOM 663 N N . CYS A 1 94 ? 44.629 65.824 24.041 1.00 34.22 94 CYS A N 1
ATOM 664 C CA . CYS A 1 94 ? 44.565 66.122 25.470 1.00 37.50 94 CYS A CA 1
ATOM 665 C C . CYS A 1 94 ? 45.821 65.644 26.197 1.00 35.43 94 CYS A C 1
ATOM 666 O O . CYS A 1 94 ? 46.842 65.360 25.562 1.00 31.02 94 CYS A O 1
ATOM 669 N N . PHE A 1 95 ? 45.753 65.556 27.524 1.00 32.85 95 PHE A N 1
ATOM 670 C CA . PHE A 1 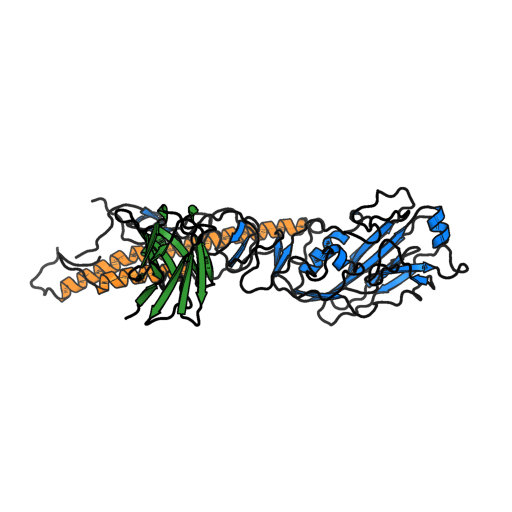95 ? 46.947 65.326 28.327 1.00 35.05 95 PHE A CA 1
ATOM 671 C C . PHE A 1 95 ? 47.451 63.894 28.148 1.00 32.33 95 PHE A C 1
ATOM 672 O O . PHE A 1 95 ? 46.649 62.959 28.062 1.00 29.35 95 PHE A O 1
ATOM 680 N N . PRO A 1 96 ? 48.769 63.693 28.100 1.00 29.98 96 PRO A N 1
ATOM 681 C CA . PRO A 1 96 ? 49.311 62.354 27.828 1.00 29.67 96 PRO A CA 1
ATOM 682 C C . PRO A 1 96 ? 48.956 61.354 28.919 1.00 30.49 96 PRO A C 1
ATOM 683 O O . PRO A 1 96 ? 49.129 61.618 30.110 1.00 27.87 96 PRO A O 1
ATOM 687 N N . ILE A 1 97 ? 48.474 60.189 28.492 1.00 30.37 97 ILE A N 1
ATOM 688 C CA . ILE A 1 97 ? 48.062 59.110 29.380 1.00 29.01 97 ILE A CA 1
ATOM 689 C C . ILE A 1 97 ? 49.024 57.943 29.210 1.00 29.12 97 ILE A C 1
ATOM 690 O O . ILE A 1 97 ? 49.478 57.657 28.096 1.00 31.31 97 ILE A O 1
ATOM 695 N N . MET A 1 98 ? 49.341 57.274 30.319 1.00 27.06 98 MET A N 1
ATOM 696 C CA . MET A 1 98 ? 50.013 55.976 30.268 1.00 28.49 98 MET A CA 1
ATOM 697 C C . MET A 1 98 ? 48.915 54.914 30.257 1.00 26.10 98 MET A C 1
ATOM 698 O O . MET A 1 98 ? 48.541 54.340 31.282 1.00 29.16 98 MET A O 1
ATOM 703 N N . HIS A 1 99 ? 48.387 54.664 29.054 1.00 27.10 99 HIS A N 1
ATOM 704 C CA . HIS A 1 99 ? 47.132 53.927 28.908 1.00 30.58 99 HIS A CA 1
ATOM 705 C C . HIS A 1 99 ? 47.221 52.523 29.493 1.00 32.21 99 HIS A C 1
ATOM 706 O O . HIS A 1 99 ? 46.328 52.084 30.226 1.00 29.44 99 HIS A O 1
ATOM 713 N N . ASP A 1 100 ? 48.284 51.795 29.164 1.00 28.90 100 ASP A N 1
ATOM 714 C CA . ASP A 1 100 ? 48.316 50.361 29.416 1.00 31.39 100 ASP A CA 1
ATOM 715 C C . ASP A 1 100 ? 48.602 50.003 30.866 1.00 29.88 100 ASP A C 1
ATOM 716 O O . ASP A 1 100 ? 48.717 48.813 31.177 1.00 30.38 100 ASP A O 1
ATOM 721 N N . ARG A 1 101 ? 48.719 50.982 31.756 1.00 27.67 101 ARG A N 1
ATOM 722 C CA . ARG A 1 101 ? 48.869 50.677 33.172 1.00 31.02 101 ARG A CA 1
ATOM 723 C C . ARG A 1 101 ? 47.531 50.443 33.862 1.00 30.05 101 ARG A C 1
ATOM 724 O O . ARG A 1 101 ? 47.516 50.101 35.049 1.00 31.06 101 ARG A O 1
ATOM 732 N N . THR A 1 102 ? 46.416 50.609 33.149 1.00 29.71 102 THR A N 1
ATOM 733 C CA . THR A 1 102 ? 45.088 50.269 33.651 1.00 29.23 102 THR A CA 1
ATOM 734 C C . THR A 1 102 ? 44.307 49.591 32.531 1.00 31.13 102 THR A C 1
ATOM 735 O O . THR A 1 102 ? 44.844 49.282 31.463 1.00 26.69 102 THR A O 1
ATOM 739 N N . LYS A 1 103 ? 43.019 49.372 32.786 1.00 28.47 103 LYS A N 1
ATOM 740 C CA . LYS A 1 103 ? 42.086 48.792 31.829 1.00 26.45 103 LYS A CA 1
ATOM 741 C C . LYS A 1 103 ? 41.355 49.845 31.005 1.00 25.27 103 LYS A C 1
ATOM 742 O O . LYS A 1 103 ? 40.354 49.521 30.358 1.00 27.60 103 LYS A O 1
ATOM 748 N N . ILE A 1 104 ? 41.842 51.090 31.004 1.00 23.62 104 ILE A N 1
ATOM 749 C CA . ILE A 1 104 ? 41.041 52.221 30.541 1.00 23.14 104 ILE A CA 1
ATOM 750 C C . ILE A 1 104 ? 40.717 52.122 29.055 1.00 27.07 104 ILE A C 1
ATOM 751 O O . ILE A 1 104 ? 39.678 52.626 28.610 1.00 26.55 104 ILE A O 1
ATOM 756 N N . ARG A 1 105 ? 41.583 51.478 28.265 1.00 21.99 105 ARG A N 1
ATOM 757 C CA . ARG A 1 105 ? 41.344 51.401 26.825 1.00 26.20 105 ARG A CA 1
ATOM 758 C C . ARG A 1 105 ? 40.026 50.708 26.507 1.00 27.63 105 ARG A C 1
ATOM 759 O O . ARG A 1 105 ? 39.400 51.009 25.485 1.00 25.87 105 ARG A O 1
ATOM 767 N N . GLN A 1 106 ? 39.582 49.789 27.367 1.00 24.54 106 GLN A N 1
ATOM 768 C CA . GLN A 1 106 ? 38.355 49.045 27.108 1.00 25.90 106 GLN A CA 1
ATOM 769 C C . GLN A 1 106 ? 37.093 49.816 27.466 1.00 25.49 106 GLN A C 1
ATOM 770 O O . GLN A 1 106 ? 35.995 49.343 27.149 1.00 27.33 106 GLN A O 1
ATOM 776 N N . LEU A 1 107 ? 37.218 50.978 28.106 1.00 24.47 107 LEU A N 1
ATOM 777 C CA . LEU A 1 107 ? 36.045 51.752 28.512 1.00 24.14 107 LEU A CA 1
ATOM 778 C C . LEU A 1 107 ? 35.063 52.018 27.375 1.00 25.74 107 LEU A C 1
ATOM 779 O O . LEU A 1 107 ? 33.866 51.744 27.555 1.00 26.57 107 LEU A O 1
ATOM 784 N N . PRO A 1 108 ? 35.471 52.532 26.206 1.00 24.35 108 PRO A N 1
ATOM 785 C CA . PRO A 1 108 ? 34.480 52.724 25.136 1.00 22.87 108 PRO A CA 1
ATOM 786 C C . PRO A 1 108 ? 33.906 51.418 24.612 1.00 23.96 108 PRO A C 1
ATOM 787 O O . PRO A 1 108 ? 32.771 51.410 24.121 1.00 24.25 108 PRO A O 1
ATOM 791 N N . ASN A 1 109 ? 34.650 50.312 24.700 1.00 21.32 109 ASN A N 1
ATOM 792 C CA . ASN A 1 109 ? 34.079 49.026 24.314 1.00 23.30 109 ASN A CA 1
ATOM 793 C C . ASN A 1 109 ? 33.078 48.530 25.348 1.00 24.90 109 ASN A C 1
ATOM 794 O O . ASN A 1 109 ? 32.097 47.869 24.993 1.00 24.83 109 ASN A O 1
ATOM 799 N N . LEU A 1 110 ? 33.306 48.836 26.626 1.00 25.25 110 LEU A N 1
ATOM 800 C CA . LEU A 1 110 ? 32.288 48.559 27.633 1.00 26.50 110 LEU A CA 1
ATOM 801 C C . LEU A 1 110 ? 31.036 49.387 27.376 1.00 23.82 110 LEU A C 1
ATOM 802 O O . LEU A 1 110 ? 29.914 48.875 27.467 1.00 23.10 110 LEU A O 1
ATOM 807 N N . LEU A 1 111 ? 31.212 50.666 27.031 1.00 23.57 111 LEU A N 1
ATOM 808 C CA . LEU A 1 111 ? 30.067 51.543 26.809 1.00 23.78 111 LEU A CA 1
ATOM 809 C C . LEU A 1 111 ? 29.216 51.065 25.637 1.00 26.38 111 LEU A C 1
ATOM 810 O O . LEU A 1 111 ? 27.982 51.056 25.723 1.00 25.89 111 LEU A O 1
ATOM 815 N N . ARG A 1 112 ? 29.853 50.648 24.539 1.00 24.01 112 ARG A N 1
ATOM 816 C CA . ARG A 1 112 ? 29.089 50.267 23.354 1.00 28.58 112 ARG A CA 1
ATOM 817 C C . ARG A 1 112 ? 28.269 48.999 23.558 1.00 25.39 112 ARG A C 1
ATOM 818 O O . ARG A 1 112 ? 27.397 48.712 22.731 1.00 25.19 112 ARG A O 1
ATOM 826 N N . GLY A 1 113 ? 28.519 48.246 24.629 1.00 25.33 113 GLY A N 1
ATOM 827 C CA . GLY A 1 113 ? 27.677 47.112 24.968 1.00 27.28 113 GLY A CA 1
ATOM 828 C C . GLY A 1 113 ? 26.305 47.483 25.495 1.00 29.83 113 GLY A C 1
ATOM 829 O O . GLY A 1 113 ? 25.426 46.616 25.541 1.00 28.14 113 GLY A O 1
ATOM 830 N N . TYR A 1 114 ? 26.105 48.736 25.894 1.00 27.37 114 TYR A N 1
ATOM 831 C CA . TYR A 1 114 ? 24.806 49.224 26.333 1.00 27.38 114 TYR A CA 1
ATOM 832 C C . TYR A 1 114 ? 24.061 49.846 25.161 1.00 28.15 114 TYR A C 1
ATOM 833 O O . TYR A 1 114 ? 24.668 50.400 24.241 1.00 28.20 114 TYR A O 1
ATOM 842 N N . GLU A 1 115 ? 22.730 49.772 25.208 1.00 24.46 115 GLU A N 1
ATOM 843 C CA . GLU A 1 115 ? 21.935 50.433 24.180 1.00 22.92 115 GLU A CA 1
ATOM 844 C C . GLU A 1 115 ? 21.934 51.944 24.377 1.00 25.47 115 GLU A C 1
ATOM 845 O O . GLU A 1 115 ? 22.119 52.704 23.420 1.00 27.84 115 GLU A O 1
ATOM 851 N N . HIS A 1 116 ? 21.734 52.397 25.612 1.00 24.64 116 HIS A N 1
ATOM 852 C CA . HIS A 1 116 ? 21.646 53.815 25.934 1.00 28.77 116 HIS A CA 1
ATOM 853 C C . HIS A 1 116 ? 22.876 54.239 26.726 1.00 32.34 116 HIS A C 1
ATOM 854 O O . HIS A 1 116 ? 23.238 53.587 27.710 1.00 29.75 116 HIS A O 1
ATOM 861 N N . ILE A 1 117 ? 23.513 55.326 26.289 1.00 30.48 117 ILE A N 1
ATOM 862 C CA . ILE A 1 117 ? 24.727 55.855 26.905 1.00 31.11 117 ILE A CA 1
ATOM 863 C C . ILE A 1 117 ? 24.585 57.365 27.010 1.00 31.44 117 ILE A C 1
ATOM 864 O O . ILE A 1 117 ? 24.239 58.025 26.025 1.00 30.81 117 ILE A O 1
ATOM 869 N N . ARG A 1 118 ? 24.869 57.919 28.185 1.00 26.37 118 ARG A N 1
ATOM 870 C CA . ARG A 1 118 ? 24.863 59.366 28.326 1.00 33.42 118 ARG A CA 1
ATOM 871 C C . ARG A 1 118 ? 25.829 59.779 29.425 1.00 30.42 118 ARG A C 1
ATOM 872 O O . ARG A 1 118 ? 26.040 59.051 30.398 1.00 26.32 118 ARG A O 1
ATOM 880 N N . LEU A 1 119 ? 26.420 60.955 29.246 1.00 31.10 119 LEU A N 1
ATOM 881 C CA . LEU A 1 119 ? 27.274 61.567 30.252 1.00 29.62 119 LEU A CA 1
ATOM 882 C C . LEU A 1 119 ? 26.413 62.406 31.188 1.00 30.55 119 LEU A C 1
ATOM 883 O O . LEU A 1 119 ? 25.561 63.173 30.730 1.00 32.65 119 LEU A O 1
ATOM 888 N N . SER A 1 120 ? 26.624 62.246 32.493 1.00 28.33 120 SER A N 1
ATOM 889 C CA . SER A 1 120 ? 25.814 62.970 33.463 1.00 30.33 120 SER A CA 1
ATOM 890 C C . SER A 1 120 ? 26.035 64.472 33.327 1.00 30.93 120 SER A C 1
ATOM 891 O O . SER A 1 120 ? 27.114 64.931 32.944 1.00 34.47 120 SER A O 1
ATOM 894 N N . THR A 1 121 ? 24.989 65.241 33.634 1.00 34.27 121 THR A N 1
ATOM 895 C CA . THR A 1 121 ? 25.083 66.694 33.615 1.00 38.68 121 THR A CA 1
ATOM 896 C C . THR A 1 121 ? 25.502 67.277 34.957 1.00 34.71 121 THR A C 1
ATOM 897 O O . THR A 1 121 ? 25.942 68.431 35.005 1.00 38.35 121 THR A O 1
ATOM 901 N N . HIS A 1 122 ? 25.378 66.513 36.038 1.00 35.51 122 HIS A N 1
ATOM 902 C CA . HIS A 1 122 ? 25.840 66.913 37.358 1.00 36.98 122 HIS A CA 1
ATOM 903 C C . HIS A 1 122 ? 27.234 66.355 37.622 1.00 33.97 122 HIS A C 1
ATOM 904 O O . HIS A 1 122 ? 27.652 65.356 37.032 1.00 35.36 122 HIS A O 1
ATOM 911 N N . ASN A 1 123 ? 27.950 67.017 38.527 1.00 31.66 123 ASN A N 1
ATOM 912 C CA . ASN A 1 123 ? 29.216 66.506 39.036 1.00 31.88 123 ASN A CA 1
ATOM 913 C C . ASN A 1 123 ? 28.937 65.567 40.201 1.00 30.63 123 ASN A C 1
ATOM 914 O O . ASN A 1 123 ? 28.162 65.902 41.103 1.00 31.7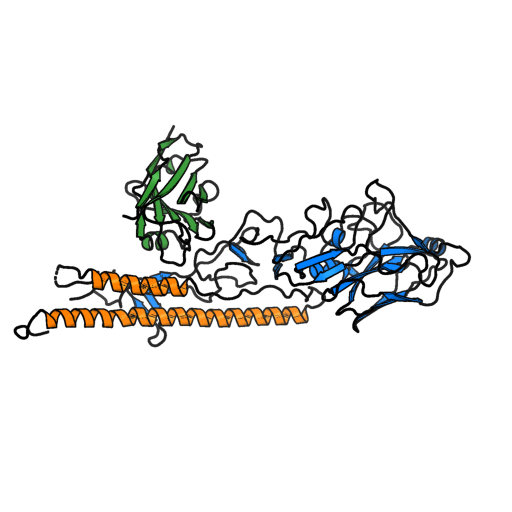3 123 ASN A O 1
ATOM 919 N N . VAL A 1 124 ? 29.562 64.388 40.179 1.00 31.25 124 VAL A N 1
ATOM 920 C CA . VAL A 1 124 ? 29.220 63.375 41.171 1.00 33.13 124 VAL A CA 1
ATOM 921 C C . VAL A 1 124 ? 29.659 63.810 42.566 1.00 35.08 124 VAL A C 1
ATOM 922 O O . VAL A 1 124 ? 28.991 63.496 43.559 1.00 37.67 124 VAL A O 1
ATOM 926 N N . ILE A 1 125 ? 30.758 64.559 42.667 1.00 33.77 125 ILE A N 1
ATOM 927 C CA . ILE A 1 125 ? 31.208 65.155 43.919 1.00 35.27 125 ILE A CA 1
ATOM 928 C C . ILE A 1 125 ? 31.759 66.543 43.617 1.00 33.42 125 ILE A C 1
ATOM 929 O O . ILE A 1 125 ? 32.045 66.889 42.469 1.00 33.60 125 ILE A O 1
ATOM 934 N N . ASN A 1 126 ? 31.920 67.338 44.670 1.00 29.40 126 ASN A N 1
ATOM 935 C CA . ASN A 1 126 ? 32.482 68.678 44.545 1.00 33.50 126 ASN A CA 1
ATOM 936 C C . ASN A 1 126 ? 33.992 68.590 44.736 1.00 34.79 126 ASN A C 1
ATOM 937 O O . ASN A 1 126 ? 34.470 68.250 45.823 1.00 36.76 126 ASN A O 1
ATOM 942 N N . ALA A 1 127 ? 34.743 68.909 43.680 1.00 32.04 127 ALA A N 1
ATOM 943 C CA . ALA A 1 127 ? 36.186 68.693 43.710 1.00 35.07 127 ALA A CA 1
ATOM 944 C C . ALA A 1 127 ? 36.892 69.701 44.609 1.00 34.53 127 ALA A C 1
ATOM 945 O O . ALA A 1 127 ? 37.817 69.337 45.344 1.00 34.15 127 ALA A O 1
ATOM 947 N N . GLU A 1 128 ? 36.467 70.968 44.569 1.00 34.69 128 GLU A N 1
ATOM 948 C CA . GLU A 1 128 ? 37.211 72.028 45.246 1.00 42.10 128 GLU A CA 1
ATOM 949 C C . GLU A 1 128 ? 37.312 71.781 46.747 1.00 39.75 128 GLU A C 1
ATOM 950 O O . GLU A 1 128 ? 38.343 72.078 47.363 1.00 38.42 128 GLU A O 1
ATOM 956 N N . ASN A 1 129 ? 36.259 71.235 47.356 1.00 33.76 129 ASN A N 1
ATOM 957 C CA . ASN A 1 129 ? 36.220 71.027 48.798 1.00 35.89 129 ASN A CA 1
ATOM 958 C C . ASN A 1 129 ? 36.382 69.560 49.187 1.00 35.10 129 ASN A C 1
ATOM 959 O O . ASN A 1 129 ? 36.020 69.175 50.303 1.00 35.45 129 ASN A O 1
ATOM 964 N N . ALA A 1 130 ? 36.929 68.736 48.293 1.00 31.22 130 ALA A N 1
ATOM 965 C CA . ALA A 1 130 ? 37.144 67.330 48.595 1.00 27.82 130 ALA A CA 1
ATOM 966 C C . ALA A 1 130 ? 38.194 67.182 49.698 1.00 30.03 130 ALA A C 1
ATOM 967 O O . ALA A 1 130 ? 38.961 68.112 49.963 1.00 28.96 130 ALA A O 1
ATOM 969 N N . PRO A 1 131 ? 38.230 66.029 50.371 1.00 31.32 131 PRO A N 1
ATOM 970 C CA . PRO A 1 131 ? 39.227 65.824 51.429 1.00 31.16 131 PRO A CA 1
ATOM 971 C C . PRO A 1 131 ? 40.646 66.087 50.941 1.00 31.66 131 PRO A C 1
ATOM 972 O O . PRO A 1 131 ? 41.008 65.758 49.809 1.00 29.65 131 PRO A O 1
ATOM 976 N N . GLY A 1 132 ? 41.448 66.695 51.813 1.00 29.07 132 GLY A N 1
ATOM 977 C CA . GLY A 1 132 ? 42.816 67.042 51.502 1.00 31.80 132 GLY A CA 1
ATOM 978 C C . GLY A 1 132 ? 42.996 68.367 50.799 1.00 33.70 132 GLY A C 1
ATOM 979 O O . GLY A 1 132 ? 44.130 68.713 50.444 1.00 33.66 132 GLY A O 1
ATOM 980 N N . GLY A 1 133 ? 41.920 69.116 50.581 1.00 36.09 133 GLY A N 1
ATOM 981 C CA . GLY A 1 133 ? 42.007 70.391 49.917 1.00 37.30 133 GLY A CA 1
ATOM 982 C C . GLY A 1 133 ? 42.121 71.550 50.888 1.00 39.02 133 GLY A C 1
ATOM 983 O O . GLY A 1 133 ? 42.683 71.415 51.980 1.00 36.43 133 GLY A O 1
ATOM 984 N N . PRO A 1 134 ? 41.579 72.724 50.511 1.00 38.73 134 PRO A N 1
ATOM 985 C CA . PRO A 1 134 ? 40.846 72.978 49.262 1.00 38.76 134 PRO A CA 1
ATOM 986 C C . PRO A 1 134 ? 41.733 72.916 48.016 1.00 40.04 134 PRO A C 1
ATOM 987 O O . PRO A 1 134 ? 42.945 73.103 48.113 1.00 42.68 134 PRO A O 1
ATOM 991 N N . TYR A 1 135 ? 41.127 72.635 46.866 1.00 30.33 135 TYR A N 1
ATOM 992 C CA . TYR A 1 135 ? 41.855 72.444 45.622 1.00 29.93 135 TYR A CA 1
ATOM 993 C C . TYR A 1 135 ? 41.449 73.490 44.594 1.00 37.65 135 TYR A C 1
ATOM 994 O O . TYR A 1 135 ? 40.289 73.908 44.531 1.00 41.30 135 TYR A O 1
ATOM 1003 N N . LYS A 1 136 ? 42.418 73.907 43.788 1.00 36.18 136 LYS A N 1
ATOM 1004 C CA . LYS A 1 136 ? 42.121 74.557 42.522 1.00 38.79 136 LYS A CA 1
ATOM 1005 C C . LYS A 1 136 ? 42.127 73.499 41.427 1.00 39.19 136 LYS A C 1
ATOM 1006 O O . LYS A 1 136 ? 42.828 72.487 41.521 1.00 42.96 136 LYS A O 1
ATOM 1012 N N . ILE A 1 137 ? 41.315 73.723 40.399 1.00 38.03 137 ILE A N 1
ATOM 1013 C CA . ILE A 1 137 ? 41.072 72.717 39.373 1.00 41.46 137 ILE A CA 1
ATOM 1014 C C . ILE A 1 137 ? 42.049 72.944 38.226 1.00 42.47 137 ILE A C 1
ATOM 1015 O O . ILE A 1 137 ? 41.996 73.968 37.542 1.00 44.68 137 ILE A O 1
ATOM 1020 N N . GLY A 1 138 ? 42.933 71.974 38.010 1.00 40.32 138 GLY A N 1
ATOM 1021 C CA . GLY A 1 138 ? 43.982 72.140 37.023 1.00 41.91 138 GLY A CA 1
ATOM 1022 C C . GLY A 1 138 ? 43.469 72.034 35.600 1.00 39.71 138 GLY A C 1
ATOM 1023 O O . GLY A 1 138 ? 42.538 71.288 35.294 1.00 34.71 138 GLY A O 1
ATOM 1024 N N . THR A 1 139 ? 44.094 72.810 34.720 1.00 38.30 139 THR A N 1
ATOM 1025 C CA . THR A 1 139 ? 43.818 72.795 33.293 1.00 38.54 139 THR A CA 1
ATOM 1026 C C . THR A 1 139 ? 45.141 72.716 32.544 1.00 40.78 139 THR A C 1
ATOM 1027 O O . THR A 1 139 ? 46.215 72.897 33.120 1.00 40.50 139 THR A O 1
ATOM 1031 N N . SER A 1 140 ? 45.063 72.445 31.243 1.00 39.37 140 SER A N 1
ATOM 1032 C CA . SER A 1 140 ? 46.266 72.215 30.458 1.00 35.80 140 SER A CA 1
ATOM 1033 C C . SER A 1 140 ? 46.092 72.746 29.045 1.00 36.93 140 SER A C 1
ATOM 1034 O O . SER A 1 140 ? 45.000 72.674 28.477 1.00 37.11 140 SER A O 1
ATOM 1037 N N . GLY A 1 141 ? 47.183 73.274 28.485 1.00 37.06 141 GLY A N 1
ATOM 1038 C CA . GLY A 1 141 ? 47.196 73.651 27.084 1.00 37.97 141 GLY A CA 1
ATOM 1039 C C . GLY A 1 141 ? 47.136 72.471 26.137 1.00 38.48 141 GLY A C 1
ATOM 1040 O O . GLY A 1 141 ? 46.868 72.658 24.946 1.00 38.80 141 GLY A O 1
ATOM 1041 N N . SER A 1 142 ? 47.393 71.259 26.638 1.00 34.65 142 SER A N 1
ATOM 1042 C CA . SER A 1 142 ? 47.205 70.061 25.831 1.00 36.21 142 SER A CA 1
ATOM 1043 C C . SER A 1 142 ? 45.736 69.797 25.535 1.00 39.07 142 SER A C 1
ATOM 1044 O O . SER A 1 142 ? 45.429 69.041 24.607 1.00 42.76 142 SER A O 1
ATOM 1047 N N . CYS A 1 143 ? 44.826 70.408 26.295 1.00 37.64 143 CYS A N 1
ATOM 1048 C CA . CYS A 1 143 ? 43.392 70.145 26.205 1.00 39.26 143 CYS A CA 1
ATOM 1049 C C . CYS A 1 143 ? 42.643 71.448 25.935 1.00 42.52 143 CYS A C 1
ATOM 1050 O O . CYS A 1 143 ? 41.959 71.977 26.822 1.00 44.53 143 CYS A O 1
ATOM 1053 N N . PRO A 1 144 ? 42.742 71.986 24.719 1.00 39.90 144 PRO A N 1
ATOM 1054 C CA . PRO A 1 144 ? 42.060 73.252 24.419 1.00 43.33 144 PRO A CA 1
ATOM 1055 C C . PRO A 1 144 ? 40.551 73.074 24.367 1.00 43.25 144 PRO A C 1
ATOM 1056 O O . PRO A 1 144 ? 40.044 72.110 23.790 1.00 41.67 144 PRO A O 1
ATOM 1060 N N . ASN A 1 145 ? 39.829 74.018 24.973 1.00 45.68 145 ASN A N 1
ATOM 1061 C CA . ASN A 1 145 ? 38.376 73.921 25.029 1.00 48.82 145 ASN A CA 1
ATOM 1062 C C . ASN A 1 145 ? 37.758 74.672 23.846 1.00 50.95 145 ASN A C 1
ATOM 1063 O O . ASN A 1 145 ? 38.438 74.973 22.863 1.00 51.00 145 ASN A O 1
ATOM 1068 N N . ILE A 1 146 ? 36.461 74.986 23.933 1.00 52.44 146 ILE A N 1
ATOM 1069 C CA . ILE A 1 146 ? 35.715 75.428 22.755 1.00 56.67 146 ILE A CA 1
ATOM 1070 C C . ILE A 1 146 ? 36.247 76.760 22.235 1.00 58.19 146 ILE A C 1
ATOM 1071 O O . ILE A 1 146 ? 36.350 76.971 21.020 1.00 59.34 146 ILE A O 1
ATOM 1076 N N . THR A 1 147 ? 36.614 77.670 23.136 1.00 55.07 147 THR A N 1
ATOM 1077 C CA . THR A 1 147 ? 37.245 78.927 22.758 1.00 52.15 147 THR A CA 1
ATOM 1078 C C . THR A 1 147 ? 38.762 78.873 22.905 1.00 51.64 147 THR A C 1
ATOM 1079 O O . THR A 1 147 ? 39.404 79.919 23.058 1.00 54.18 147 THR A O 1
ATOM 1083 N N . ASN A 1 148 ? 39.337 77.670 22.876 1.00 57.16 148 ASN A N 1
ATOM 1084 C CA . ASN A 1 148 ? 40.778 77.434 22.876 1.00 56.29 148 ASN A CA 1
ATOM 1085 C C . ASN A 1 148 ? 41.457 77.864 24.171 1.00 48.72 148 ASN A C 1
ATOM 1086 O O . ASN A 1 148 ? 42.664 78.124 24.181 1.00 45.97 148 ASN A O 1
ATOM 1091 N N . GLY A 1 149 ? 40.711 77.943 25.271 1.00 47.20 149 GLY A N 1
ATOM 1092 C CA . GLY A 1 149 ? 41.333 78.092 26.566 1.00 46.66 149 GLY A CA 1
ATOM 1093 C C . GLY A 1 149 ? 41.752 76.754 27.144 1.00 43.06 149 GLY A C 1
ATOM 1094 O O . GLY A 1 149 ? 41.296 75.694 26.715 1.00 42.91 149 GLY A O 1
ATOM 1095 N N . ASN A 1 150 ? 42.645 76.808 28.130 1.00 38.95 150 ASN A N 1
ATOM 1096 C CA . ASN A 1 150 ? 43.121 75.584 28.763 1.00 40.78 150 ASN A CA 1
ATOM 1097 C C . ASN A 1 150 ? 41.974 74.861 29.455 1.00 39.18 150 ASN A C 1
ATOM 1098 O O . ASN A 1 150 ? 41.194 75.468 30.194 1.00 41.78 150 ASN A O 1
ATOM 1103 N N . GLY A 1 151 ? 41.874 73.559 29.210 1.00 35.74 151 GLY A N 1
ATOM 1104 C CA . GLY A 1 151 ? 40.832 72.757 29.818 1.00 31.92 151 GLY A CA 1
ATOM 1105 C C . GLY A 1 151 ? 41.326 71.408 30.294 1.00 37.21 151 GLY A C 1
ATOM 1106 O O . GLY A 1 151 ? 42.528 71.215 30.497 1.00 36.73 151 GLY A O 1
ATOM 1107 N N . PHE A 1 152 ? 40.402 70.468 30.475 1.00 36.54 152 PHE A N 1
ATOM 1108 C CA . PHE A 1 152 ? 40.739 69.124 30.922 1.00 36.42 152 PHE A CA 1
ATOM 1109 C C . PHE A 1 152 ? 39.565 68.214 30.593 1.00 34.07 152 PHE A C 1
ATOM 1110 O O . PHE A 1 152 ? 38.504 68.672 30.163 1.00 34.81 152 PHE A O 1
ATOM 1118 N N . PHE A 1 153 ? 39.775 66.913 30.792 1.00 32.61 153 PHE A N 1
ATOM 1119 C CA . PHE A 1 153 ? 38.715 65.941 30.561 1.00 30.30 153 PHE A CA 1
ATOM 1120 C C . PHE A 1 153 ? 37.495 66.274 31.410 1.00 32.42 153 PHE A C 1
ATOM 1121 O O . PHE A 1 153 ? 37.611 66.576 32.601 1.00 30.81 153 PHE A O 1
ATOM 1129 N N . ALA A 1 154 ? 36.315 66.213 30.789 1.00 29.29 154 ALA A N 1
ATOM 1130 C CA . ALA A 1 154 ? 35.084 66.532 31.502 1.00 32.27 154 ALA A CA 1
ATOM 1131 C C . ALA A 1 154 ? 34.745 65.503 32.575 1.00 30.91 154 ALA A C 1
ATOM 1132 O O . ALA A 1 154 ? 34.010 65.824 33.516 1.00 29.88 154 ALA A O 1
ATOM 1134 N N . THR A 1 155 ? 35.265 64.283 32.464 1.00 27.75 155 THR A N 1
ATOM 1135 C CA . THR A 1 155 ? 34.962 63.242 33.435 1.00 27.38 155 THR A CA 1
ATOM 1136 C C . THR A 1 155 ? 35.734 63.398 34.736 1.00 29.00 155 THR A C 1
ATOM 1137 O O . THR A 1 155 ? 35.411 62.710 35.711 1.00 29.58 155 THR A O 1
ATOM 1141 N N . MET A 1 156 ? 36.734 64.275 34.782 1.00 29.63 156 MET A N 1
ATOM 1142 C CA . MET A 1 156 ? 37.641 64.337 35.918 1.00 28.59 156 MET A CA 1
ATOM 1143 C C . MET A 1 156 ? 37.985 65.781 36.249 1.00 31.19 156 MET A C 1
ATOM 1144 O O . MET A 1 156 ? 37.874 66.681 35.414 1.00 25.83 156 MET A O 1
ATOM 1149 N N . ALA A 1 157 ? 38.425 65.982 37.490 1.00 28.45 157 ALA A N 1
ATOM 1150 C CA . ALA A 1 157 ? 38.912 67.268 37.969 1.00 30.25 157 ALA A CA 1
ATOM 1151 C C . ALA A 1 157 ? 40.308 67.077 38.544 1.00 32.36 157 ALA A C 1
ATOM 1152 O O . ALA A 1 157 ? 40.486 66.343 39.523 1.00 33.90 157 ALA A O 1
ATOM 1154 N N . TRP A 1 158 ? 41.288 67.732 37.931 1.00 31.16 158 TRP A N 1
ATOM 1155 C CA . TRP A 1 158 ? 42.673 67.697 38.389 1.00 28.33 158 TRP A CA 1
ATOM 1156 C C . TRP A 1 158 ? 42.795 68.501 39.679 1.00 30.08 158 TRP A C 1
ATOM 1157 O O . TRP A 1 158 ? 42.778 69.736 39.652 1.00 32.08 158 TRP A O 1
ATOM 1168 N N . ALA A 1 159 ? 42.924 67.805 40.808 1.00 29.99 159 ALA A N 1
ATOM 1169 C CA . ALA A 1 159 ? 42.912 68.434 42.126 1.00 29.63 159 ALA A CA 1
ATOM 1170 C C . ALA A 1 159 ? 44.325 68.873 42.500 1.00 30.26 159 ALA A C 1
ATOM 1171 O O . ALA A 1 159 ? 45.181 68.039 42.814 1.00 36.69 159 ALA A O 1
ATOM 1173 N N . VAL A 1 160 ? 44.561 70.175 42.484 1.00 30.25 160 VAL A N 1
ATOM 1174 C CA . VAL A 1 160 ? 45.850 70.768 42.837 1.00 33.42 160 VAL A CA 1
ATOM 1175 C C . VAL A 1 160 ? 45.659 71.574 44.116 1.00 36.96 160 VAL A C 1
ATOM 1176 O O . VAL A 1 160 ? 44.733 72.391 44.183 1.00 37.57 160 VAL A O 1
ATOM 1180 N N . PRO A 1 161 ? 46.487 71.373 45.139 1.00 38.89 161 PRO A N 1
ATOM 1181 C CA . PRO A 1 161 ? 46.331 72.141 46.382 1.00 40.74 161 PRO A CA 1
ATOM 1182 C C . PRO A 1 161 ? 46.351 73.641 46.125 1.00 41.84 161 PRO A C 1
ATOM 1183 O O . PRO A 1 161 ? 47.253 74.167 45.470 1.00 40.44 161 PRO A O 1
ATOM 1187 N N . LYS A 1 162 ? 45.343 74.331 46.659 1.00 46.37 162 LYS A N 1
ATOM 1188 C CA . LYS A 1 162 ? 45.175 75.753 46.386 1.00 52.11 162 LYS A CA 1
ATOM 1189 C C . LYS A 1 162 ? 46.070 76.614 47.270 1.00 55.23 162 LYS A C 1
ATOM 1190 O O . LYS A 1 162 ? 46.587 77.642 46.820 1.00 53.20 162 LYS A O 1
ATOM 1196 N N . ASN A 1 163 ? 46.269 76.210 48.520 1.00 58.09 163 ASN A N 1
ATOM 1197 C CA . ASN A 1 163 ? 46.967 77.018 49.510 1.00 64.13 163 ASN A CA 1
ATOM 1198 C C . ASN A 1 163 ? 48.282 76.357 49.900 1.00 65.35 163 ASN A C 1
ATOM 1199 O O . ASN A 1 163 ? 48.323 75.147 50.146 1.00 64.30 163 ASN A O 1
ATOM 1204 N N . ASP A 1 164 A 49.350 77.160 49.964 1.00 71.55 163 ASP A N 1
ATOM 1205 C CA . ASP A 1 164 A 50.650 76.644 50.385 1.00 73.30 163 ASP A CA 1
ATOM 1206 C C . ASP A 1 164 A 50.607 76.097 51.805 1.00 75.07 163 ASP A C 1
ATOM 1207 O O . ASP A 1 164 A 51.393 75.208 52.152 1.00 74.83 163 ASP A O 1
ATOM 1212 N N . LYS A 1 165 B 49.703 76.618 52.640 1.00 79.01 163 LYS A N 1
ATOM 1213 C CA . LYS A 1 165 B 49.587 76.131 54.010 1.00 85.46 163 LYS A CA 1
ATOM 1214 C C . LYS A 1 165 B 49.189 74.661 54.042 1.00 84.55 163 LYS A C 1
ATOM 1215 O O . LYS A 1 165 B 49.648 73.903 54.905 1.00 85.80 163 LYS A O 1
ATOM 1221 N N . ASN A 1 166 C 48.338 74.239 53.109 1.00 81.60 163 ASN A N 1
ATOM 1222 C CA . ASN A 1 166 C 47.944 72.844 5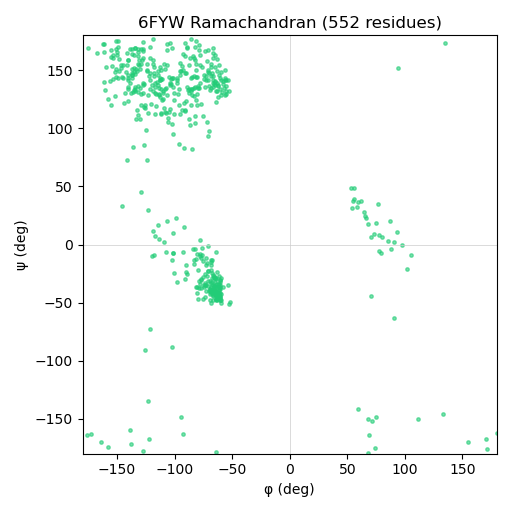2.979 1.00 78.31 163 ASN A CA 1
ATOM 1223 C C . ASN A 1 166 C 48.675 72.129 51.849 1.00 72.28 163 ASN A C 1
ATOM 1224 O O . ASN A 1 166 C 48.307 71.001 51.503 1.00 70.91 163 ASN A O 1
ATOM 1229 N N . LYS A 1 167 ? 49.698 72.757 51.262 1.00 67.93 164 LYS A N 1
ATOM 1230 C CA . LYS A 1 167 ? 50.487 72.132 50.199 1.00 60.41 164 LYS A CA 1
ATOM 1231 C C . LYS A 1 167 ? 51.567 71.277 50.854 1.00 53.13 164 LYS A C 1
ATOM 1232 O O . LYS A 1 167 ? 52.724 71.675 51.009 1.00 48.59 164 LYS A O 1
ATOM 1238 N N . THR A 1 168 ? 51.167 70.071 51.246 1.00 50.92 165 THR A N 1
ATOM 1239 C CA . THR A 1 168 ? 52.030 69.178 52.000 1.00 48.82 165 THR A CA 1
ATOM 1240 C C . THR A 1 168 ? 51.668 67.742 51.655 1.00 40.99 165 THR A C 1
ATOM 1241 O O . THR A 1 168 ? 50.665 67.474 50.988 1.00 39.05 165 THR A O 1
ATOM 1245 N N . ALA A 1 169 ? 52.506 66.816 52.114 1.00 38.14 166 ALA A N 1
ATOM 1246 C CA . ALA A 1 169 ? 52.174 65.404 52.009 1.00 34.65 166 ALA A CA 1
ATOM 1247 C C . ALA A 1 169 ? 50.906 65.110 52.803 1.00 33.10 166 ALA A C 1
ATOM 1248 O O . ALA A 1 169 ? 50.560 65.813 53.755 1.00 31.77 166 ALA A O 1
ATOM 1250 N N . THR A 1 170 ? 50.201 64.060 52.397 1.00 29.08 167 THR A N 1
ATOM 1251 C CA . THR A 1 170 ? 48.957 63.706 53.059 1.00 30.54 167 THR A CA 1
ATOM 1252 C C . THR A 1 170 ? 48.882 62.203 53.263 1.00 29.65 167 THR A C 1
ATOM 1253 O O . THR A 1 170 ? 49.399 61.427 52.455 1.00 30.08 167 THR A O 1
ATOM 1257 N N . ASN A 1 171 ? 48.260 61.804 54.372 1.00 31.43 168 ASN A N 1
ATOM 1258 C CA . ASN A 1 171 ? 47.848 60.427 54.547 1.00 32.34 168 ASN A CA 1
ATOM 1259 C C . ASN A 1 171 ? 46.807 60.088 53.484 1.00 32.98 168 ASN A C 1
ATOM 1260 O O . ASN A 1 171 ? 46.193 60.986 52.902 1.00 32.17 168 ASN A O 1
ATOM 1265 N N . PRO A 1 172 ? 46.603 58.802 53.198 1.00 33.55 169 PRO A N 1
ATOM 1266 C CA . PRO A 1 172 ? 45.534 58.426 52.264 1.00 32.12 169 PRO A CA 1
ATOM 1267 C C . PRO A 1 172 ? 44.191 58.976 52.720 1.00 30.67 169 PRO A C 1
ATOM 1268 O O . PRO A 1 172 ? 43.817 58.861 53.889 1.00 32.33 169 PRO A O 1
ATOM 1272 N N . LEU A 1 173 ? 43.477 59.599 51.788 1.00 26.57 170 LEU A N 1
ATOM 1273 C CA . LEU A 1 173 ? 42.174 60.192 52.044 1.00 30.23 170 LEU A CA 1
ATOM 1274 C C . LEU A 1 173 ? 41.105 59.395 51.314 1.00 32.23 170 LEU A C 1
ATOM 1275 O O . LEU A 1 173 ? 41.326 58.934 50.192 1.00 33.42 170 LEU A O 1
ATOM 1280 N N . THR A 1 174 ? 39.945 59.243 51.946 1.00 28.15 171 THR A N 1
ATOM 1281 C CA . THR A 1 174 ? 38.848 58.460 51.394 1.00 28.43 171 THR A CA 1
ATOM 1282 C C . THR A 1 174 ? 37.714 59.388 50.986 1.00 31.35 171 THR A C 1
ATOM 1283 O O . THR A 1 174 ? 37.316 60.266 51.758 1.00 32.66 171 THR A O 1
ATOM 1287 N N . ILE A 1 175 ? 37.196 59.191 49.778 1.00 26.32 172 ILE A N 1
ATOM 1288 C CA . ILE A 1 175 ? 36.016 59.904 49.314 1.00 31.05 172 ILE A CA 1
ATOM 1289 C C . ILE A 1 175 ? 34.996 58.880 48.835 1.00 32.20 172 ILE A C 1
ATOM 1290 O O . ILE A 1 175 ? 35.352 57.884 48.194 1.00 33.88 172 ILE A O 1
ATOM 1295 N N . GLU A 1 176 ? 33.731 59.105 49.183 1.00 31.01 173 GLU A N 1
ATOM 1296 C CA . GLU A 1 176 ? 32.634 58.291 48.676 1.00 39.25 173 GLU A CA 1
ATOM 1297 C C . GLU A 1 176 ? 32.144 58.870 47.356 1.00 37.85 173 GLU A C 1
ATOM 1298 O O . GLU A 1 176 ? 31.900 60.076 47.252 1.00 38.77 173 GLU A O 1
ATOM 1304 N N . VAL A 1 177 ? 32.013 58.010 46.352 1.00 31.81 174 VAL A N 1
ATOM 1305 C CA . VAL A 1 177 ? 31.472 58.409 45.056 1.00 31.01 174 VAL A CA 1
ATOM 1306 C C . VAL A 1 177 ? 30.032 57.918 44.984 1.00 31.33 174 VAL A C 1
ATOM 1307 O O . VAL A 1 177 ? 29.799 56.716 44.788 1.00 29.37 174 VAL A O 1
ATOM 1311 N N . PRO A 1 178 ? 29.047 58.795 45.150 1.00 29.25 175 PRO A N 1
ATOM 1312 C CA . PRO A 1 178 ? 27.650 58.350 45.177 1.00 30.22 175 PRO A CA 1
ATOM 1313 C C . PRO A 1 178 ? 27.147 57.973 43.791 1.00 28.38 175 PRO A C 1
ATOM 1314 O O . PRO A 1 178 ? 27.751 58.270 42.760 1.00 25.72 175 PRO A O 1
ATOM 1318 N N . TYR A 1 179 ? 26.003 57.298 43.790 1.00 31.11 176 TYR A N 1
ATOM 1319 C CA . TYR A 1 179 ? 25.319 56.907 42.565 1.00 30.64 176 TYR A CA 1
ATOM 1320 C C . TYR A 1 179 ? 24.340 58.010 42.185 1.00 31.28 176 TYR A C 1
ATOM 1321 O O . TYR A 1 179 ? 23.394 58.286 42.931 1.00 34.07 176 TYR A O 1
ATOM 1330 N N . ILE A 1 180 ? 24.569 58.648 41.036 1.00 29.30 177 ILE A N 1
ATOM 1331 C CA . ILE A 1 180 ? 23.756 59.776 40.605 1.00 31.11 177 ILE A CA 1
ATOM 1332 C C . ILE A 1 180 ? 23.001 59.487 39.313 1.00 36.36 177 ILE A C 1
ATOM 1333 O O . ILE A 1 180 ? 22.387 60.391 38.746 1.00 36.20 177 ILE A O 1
ATOM 1338 N N . CYS A 1 181 ? 23.033 58.249 38.829 1.00 34.43 178 CYS A N 1
ATOM 1339 C CA . CYS A 1 181 ? 22.281 57.911 37.632 1.00 34.68 178 CYS A CA 1
ATOM 1340 C C . CYS A 1 181 ? 20.847 57.543 38.006 1.00 34.19 178 CYS A C 1
ATOM 1341 O O . CYS A 1 181 ? 20.472 57.497 39.180 1.00 36.28 178 CYS A O 1
ATOM 1344 N N . THR A 1 182 ? 20.029 57.277 36.992 1.00 38.01 179 THR A N 1
ATOM 1345 C CA . THR A 1 182 ? 18.639 56.912 37.222 1.00 41.55 179 THR A CA 1
ATOM 1346 C C . THR A 1 182 ? 18.530 55.416 37.485 1.00 44.28 179 THR A C 1
ATOM 1347 O O . THR A 1 182 ? 19.273 54.616 36.909 1.00 44.07 179 THR A O 1
ATOM 1351 N N . GLU A 1 183 ? 17.606 55.045 38.374 1.00 45.69 180 GLU A N 1
ATOM 1352 C CA . GLU A 1 183 ? 17.452 53.653 38.784 1.00 46.62 180 GLU A CA 1
ATOM 1353 C C . GLU A 1 183 ? 17.305 52.743 37.573 1.00 42.68 180 GLU A C 1
ATOM 1354 O O . GLU A 1 183 ? 16.531 53.025 36.655 1.00 40.55 180 GLU A O 1
ATOM 1360 N N . GLY A 1 184 ? 18.066 51.649 37.577 1.00 40.78 181 GLY A N 1
ATOM 1361 C CA . GLY A 1 184 ? 18.150 50.743 36.457 1.00 34.80 181 GLY A CA 1
ATOM 1362 C C . GLY A 1 184 ? 19.400 50.911 35.619 1.00 37.98 181 GLY A C 1
ATOM 1363 O O . GLY A 1 184 ? 19.784 49.978 34.905 1.00 41.26 181 GLY A O 1
ATOM 1364 N N . GLU A 1 185 ? 20.046 52.068 35.700 1.00 31.39 182 GLU A N 1
ATOM 1365 C CA . GLU A 1 185 ? 21.248 52.339 34.929 1.00 31.45 182 GLU A CA 1
ATOM 1366 C C . GLU A 1 185 ? 22.497 51.922 35.692 1.00 32.45 182 GLU A C 1
ATOM 1367 O O . GLU A 1 185 ? 22.549 51.979 36.924 1.00 29.54 182 GLU A O 1
ATOM 1373 N N . ASP A 1 186 ? 23.509 51.497 34.941 1.00 28.56 183 ASP A N 1
ATOM 1374 C CA . ASP A 1 186 ? 24.847 51.355 35.491 1.00 28.54 183 ASP A CA 1
ATOM 1375 C C . ASP A 1 186 ? 25.549 52.703 35.459 1.00 30.62 183 ASP A C 1
ATOM 1376 O O . ASP A 1 186 ? 25.348 53.504 34.542 1.00 26.09 183 ASP A O 1
ATOM 1381 N N . GLN A 1 187 ? 26.371 52.954 36.471 1.00 27.14 184 GLN A N 1
ATOM 1382 C CA . GLN A 1 187 ? 27.204 54.145 36.525 1.00 26.40 184 GLN A CA 1
ATOM 1383 C C . GLN A 1 187 ? 28.658 53.734 36.349 1.00 27.74 184 GLN A C 1
ATOM 1384 O O . GLN A 1 187 ? 29.156 52.873 37.082 1.00 26.88 184 GLN A O 1
ATOM 1390 N N . ILE A 1 188 ? 29.328 54.334 35.370 1.00 23.17 185 ILE A N 1
ATOM 1391 C CA . ILE A 1 188 ? 30.740 54.074 35.115 1.00 25.53 185 ILE A CA 1
ATOM 1392 C C . ILE A 1 188 ? 31.503 55.343 35.466 1.00 28.12 185 ILE A C 1
ATOM 1393 O O . ILE A 1 188 ? 31.366 56.373 34.793 1.00 26.63 185 ILE A O 1
ATOM 1398 N N . THR A 1 189 ? 32.312 55.262 36.517 1.00 28.39 186 THR A N 1
ATOM 1399 C CA . THR A 1 189 ? 32.995 56.411 37.092 1.00 28.39 186 THR A CA 1
ATOM 1400 C C . THR A 1 189 ? 34.442 56.430 36.618 1.00 27.71 186 THR A C 1
ATOM 1401 O O . THR A 1 189 ? 35.169 55.449 36.801 1.00 25.32 186 THR A O 1
ATOM 1405 N N . VAL A 1 190 ? 34.855 57.541 36.015 1.00 25.09 187 VAL A N 1
ATOM 1406 C CA . VAL A 1 190 ? 36.211 57.706 35.501 1.00 29.74 187 VAL A CA 1
ATOM 1407 C C . VAL A 1 190 ? 37.009 58.537 36.497 1.00 29.45 187 VAL A C 1
ATOM 1408 O O . VAL A 1 190 ? 36.552 59.599 36.939 1.00 27.53 187 VAL A O 1
ATOM 1412 N N . TRP A 1 191 ? 38.198 58.055 36.851 1.00 25.11 188 TRP A N 1
ATOM 1413 C CA . TRP A 1 191 ? 39.077 58.755 37.777 1.00 27.43 188 TRP A CA 1
ATOM 1414 C C . TRP A 1 191 ? 40.515 58.397 37.435 1.00 30.72 188 TRP A C 1
ATOM 1415 O O . TRP A 1 191 ? 40.778 57.553 36.575 1.00 27.42 188 TRP A O 1
ATOM 1426 N N . GLY A 1 192 ? 41.448 59.040 38.123 1.00 30.77 189 GLY A N 1
ATOM 1427 C CA . GLY A 1 192 ? 42.848 58.749 37.893 1.00 29.44 189 GLY A CA 1
ATOM 1428 C C . GLY A 1 192 ? 43.743 59.591 38.769 1.00 29.23 189 GLY A C 1
ATOM 1429 O O . GLY A 1 192 ? 43.304 60.148 39.777 1.00 26.52 189 GLY A O 1
ATOM 1430 N N . PHE A 1 193 ? 45.014 59.676 38.379 1.00 25.39 190 PHE A N 1
ATOM 1431 C CA . PHE A 1 193 ? 45.963 60.490 39.122 1.00 27.53 190 PHE A CA 1
ATOM 1432 C C . PHE A 1 193 ? 47.058 61.007 38.202 1.00 29.40 190 PHE A C 1
ATOM 1433 O O . PHE A 1 193 ? 47.484 60.317 37.271 1.00 27.22 190 PHE A O 1
ATOM 1441 N N . HIS A 1 194 ? 47.499 62.229 38.481 1.00 27.27 191 HIS A N 1
ATOM 1442 C CA . HIS A 1 194 ? 48.580 62.886 37.763 1.00 29.30 191 HIS A CA 1
ATOM 1443 C C . HIS A 1 194 ? 49.882 62.725 38.536 1.00 29.68 191 HIS A C 1
ATOM 1444 O O . HIS A 1 194 ? 49.888 62.742 39.770 1.00 30.85 191 HIS A O 1
ATOM 1451 N N . SER A 1 195 ? 50.980 62.554 37.805 1.00 24.25 192 SER A N 1
ATOM 1452 C CA . SER A 1 195 ? 52.308 62.508 38.398 1.00 28.59 192 SER A CA 1
ATOM 1453 C C . SER A 1 195 ? 53.251 63.295 37.502 1.00 29.72 192 SER A C 1
ATOM 1454 O O . SER A 1 195 ? 52.903 63.661 36.378 1.00 33.25 192 SER A O 1
ATOM 1457 N N . ASP A 1 196 ? 54.453 63.558 38.003 1.00 31.89 193 ASP A N 1
ATOM 1458 C CA . ASP A 1 196 ? 55.367 64.475 37.329 1.00 33.60 193 ASP A CA 1
ATOM 1459 C C . ASP A 1 196 ? 56.790 64.169 37.787 1.00 33.56 193 ASP A C 1
ATOM 1460 O O . ASP A 1 196 ? 57.028 63.193 38.507 1.00 30.30 193 ASP A O 1
ATOM 1465 N N . ASN A 1 197 ? 57.746 64.998 37.363 1.00 34.62 194 ASN A N 1
ATOM 1466 C CA . ASN A 1 197 ? 59.107 64.800 37.835 1.00 37.41 194 ASN A CA 1
ATOM 1467 C C . ASN A 1 197 ? 59.249 65.362 39.252 1.00 37.26 194 ASN A C 1
ATOM 1468 O O . ASN A 1 197 ? 58.343 66.008 39.787 1.00 34.98 194 ASN A O 1
ATOM 1473 N N . GLU A 1 198 ? 60.407 65.095 39.862 1.00 36.70 195 GLU A N 1
ATOM 1474 C CA . GLU A 1 198 ? 60.573 65.303 41.299 1.00 39.69 195 GLU A CA 1
ATOM 1475 C C . GLU A 1 198 ? 60.338 66.757 41.700 1.00 39.75 195 GLU A C 1
ATOM 1476 O O . GLU A 1 198 ? 59.622 67.036 42.669 1.00 35.11 195 GLU A O 1
ATOM 1482 N N . THR A 1 199 ? 60.942 67.701 40.973 1.00 37.69 196 THR A N 1
ATOM 1483 C CA . THR A 1 199 ? 60.814 69.104 41.357 1.00 39.75 196 THR A CA 1
ATOM 1484 C C . THR A 1 199 ? 59.416 69.636 41.063 1.00 39.78 196 THR A C 1
ATOM 1485 O O . THR A 1 199 ? 58.891 70.464 41.817 1.00 38.39 196 THR A O 1
ATOM 1489 N N . GLN A 1 200 ? 58.792 69.172 39.978 1.00 33.71 197 GLN A N 1
ATOM 1490 C CA . GLN A 1 200 ? 57.435 69.617 39.679 1.00 36.95 197 GLN A CA 1
ATOM 1491 C C . GLN A 1 200 ? 56.427 69.029 40.661 1.00 39.05 197 GLN A C 1
ATOM 1492 O O . GLN A 1 200 ? 55.416 69.671 40.968 1.00 38.53 197 GLN A O 1
ATOM 1498 N N . MET A 1 201 ? 56.686 67.822 41.171 1.00 35.18 198 MET A N 1
ATOM 1499 C CA . MET A 1 201 ? 55.831 67.263 42.214 1.00 34.29 198 MET A CA 1
ATOM 1500 C C . MET A 1 201 ? 55.893 68.106 43.480 1.00 37.81 198 MET A C 1
ATOM 1501 O O . MET A 1 201 ? 54.864 68.367 44.115 1.00 36.14 198 MET A O 1
ATOM 1506 N N . ALA A 1 202 ? 57.095 68.544 43.862 1.00 34.06 199 ALA A N 1
ATOM 1507 C CA . ALA A 1 202 ? 57.229 69.380 45.050 1.00 36.21 199 ALA A CA 1
ATOM 1508 C C . ALA A 1 202 ? 56.527 70.718 44.861 1.00 39.89 199 ALA A C 1
ATOM 1509 O O . ALA A 1 202 ? 55.875 71.223 45.782 1.00 42.91 199 ALA A O 1
ATOM 1511 N N . LYS A 1 203 ? 56.638 71.299 43.665 1.00 37.11 200 LYS A N 1
ATOM 1512 C CA . LYS A 1 203 ? 56.015 72.592 43.408 1.00 42.92 200 LYS A CA 1
ATOM 1513 C C . LYS A 1 203 ? 54.494 72.483 43.389 1.00 42.25 200 LYS A C 1
ATOM 1514 O O . LYS A 1 203 ? 53.797 73.362 43.910 1.00 43.14 200 LYS A O 1
ATOM 1520 N N . LEU A 1 204 ? 53.961 71.410 42.800 1.00 36.75 201 LEU A N 1
ATOM 1521 C CA . LEU A 1 204 ? 52.514 71.275 42.671 1.00 37.19 201 LEU A CA 1
ATOM 1522 C C . LEU A 1 204 ? 51.871 70.795 43.967 1.00 37.86 201 LEU A C 1
ATOM 1523 O O . LEU A 1 204 ? 50.856 71.347 44.405 1.00 39.46 201 LEU A O 1
ATOM 1528 N N . TYR A 1 205 ? 52.443 69.765 44.593 1.00 34.08 202 TYR A N 1
ATOM 1529 C CA . TYR A 1 205 ? 51.769 69.058 45.672 1.00 34.39 202 TYR A CA 1
ATOM 1530 C C . TYR A 1 205 ? 52.478 69.114 47.018 1.00 36.65 202 TYR A C 1
ATOM 1531 O O . TYR A 1 205 ? 51.890 68.682 48.018 1.00 40.19 202 TYR A O 1
ATOM 1540 N N . GLY A 1 206 ? 53.706 69.621 47.083 1.00 36.50 203 GLY A N 1
ATOM 1541 C CA . GLY A 1 206 ? 54.440 69.630 48.333 1.00 34.77 203 GLY A CA 1
ATOM 1542 C C . GLY A 1 206 ? 54.992 68.286 48.742 1.00 38.74 203 GLY A C 1
ATOM 1543 O O . GLY A 1 206 ? 55.329 68.093 49.914 1.00 36.40 203 GLY A O 1
ATOM 1544 N N . ASP A 1 207 ? 55.097 67.348 47.804 1.00 37.25 204 ASP A N 1
ATOM 1545 C CA . ASP A 1 207 ? 55.563 66.000 48.096 1.00 33.83 204 ASP A CA 1
ATOM 1546 C C . ASP A 1 207 ? 56.020 65.376 46.788 1.00 35.18 204 ASP A C 1
ATOM 1547 O O . ASP A 1 207 ? 55.310 65.463 45.781 1.00 38.39 204 ASP A O 1
ATOM 1552 N N . SER A 1 208 ? 57.201 64.759 46.797 1.00 30.68 205 SER A N 1
ATOM 1553 C CA . SER A 1 208 ? 57.763 64.170 45.588 1.00 35.82 205 SER A CA 1
ATOM 1554 C C . SER A 1 208 ? 57.981 62.666 45.700 1.00 36.31 205 SER A C 1
ATOM 1555 O O . SER A 1 208 ? 58.642 62.081 44.833 1.00 38.93 205 SER A O 1
ATOM 1558 N N . LYS A 1 209 ? 57.446 62.023 46.730 1.00 31.09 206 LYS A N 1
ATOM 1559 C CA . LYS A 1 209 ? 57.509 60.572 46.790 1.00 33.13 206 LYS A CA 1
ATOM 1560 C C . LYS A 1 209 ? 56.332 59.967 46.037 1.00 32.09 206 LYS A C 1
ATOM 1561 O O . LYS A 1 209 ? 55.335 60.648 45.773 1.00 29.14 206 LYS A O 1
ATOM 1567 N N . PRO A 1 210 ? 56.428 58.696 45.642 1.00 31.02 207 PRO A N 1
ATOM 1568 C CA . PRO A 1 210 ? 55.296 58.052 44.963 1.00 27.71 207 PRO A CA 1
ATOM 1569 C C . PRO A 1 210 ? 54.029 58.109 45.806 1.00 30.59 207 PRO A C 1
ATOM 1570 O O . PRO A 1 210 ? 54.069 58.000 47.033 1.00 31.39 207 PRO A O 1
ATOM 1574 N N . GLN A 1 211 ? 52.901 58.293 45.128 1.00 28.65 208 GLN A N 1
ATOM 1575 C CA . GLN A 1 211 ? 51.593 58.383 45.758 1.00 29.44 208 GLN A CA 1
ATOM 1576 C C . GLN A 1 211 ? 50.791 57.125 45.448 1.00 29.88 208 GLN A C 1
ATOM 1577 O O . GLN A 1 211 ? 50.981 56.492 44.405 1.00 29.82 208 GLN A O 1
ATOM 1583 N N . LYS A 1 212 ? 49.888 56.767 46.360 1.00 26.88 209 LYS A N 1
ATOM 1584 C CA . LYS A 1 212 ? 49.153 55.513 46.278 1.00 29.41 209 LYS A CA 1
ATOM 1585 C C . LYS A 1 212 ? 47.651 55.765 46.229 1.00 30.94 209 LYS A C 1
ATOM 1586 O O . LYS A 1 212 ? 47.143 56.725 46.816 1.00 31.92 209 LYS A O 1
ATOM 1592 N N . PHE A 1 213 ? 46.946 54.886 45.518 1.00 25.43 210 PHE A N 1
ATOM 1593 C CA . PHE A 1 213 ? 45.531 55.063 45.229 1.00 24.65 210 PHE A CA 1
ATOM 1594 C C . PHE A 1 213 ? 44.828 53.715 45.228 1.00 28.78 210 PHE A C 1
ATOM 1595 O O . PHE A 1 213 ? 45.398 52.710 44.794 1.00 28.03 210 PHE A O 1
ATOM 1603 N N . THR A 1 214 ? 43.588 53.696 45.719 1.00 28.86 211 THR A N 1
ATOM 1604 C CA . THR A 1 214 ? 42.741 52.514 45.634 1.00 30.93 211 THR A CA 1
ATOM 1605 C C . THR A 1 214 ? 41.328 52.924 45.247 1.00 31.57 211 THR A C 1
ATOM 1606 O O . THR A 1 214 ? 40.858 54.008 45.602 1.00 35.94 211 THR A O 1
ATOM 1610 N N . SER A 1 215 ? 40.654 52.042 44.516 1.00 27.88 212 SER A N 1
ATOM 1611 C CA . SER A 1 215 ? 39.234 52.175 44.237 1.00 29.92 212 SER A CA 1
ATOM 1612 C C . SER A 1 215 ? 38.521 50.915 44.706 1.00 35.77 212 SER A C 1
ATOM 1613 O O . SER A 1 215 ? 39.121 49.841 44.806 1.00 36.87 212 SER A O 1
ATOM 1616 N N . SER A 1 216 ? 37.232 51.056 45.005 1.00 31.16 213 SER A N 1
ATOM 1617 C CA . SER A 1 216 ? 36.447 49.929 45.503 1.00 32.46 213 SER A CA 1
ATOM 1618 C C . SER A 1 216 ? 34.982 50.178 45.188 1.00 31.56 213 SER A C 1
ATOM 1619 O O . SER A 1 216 ? 34.411 51.172 45.650 1.00 33.97 213 SER A O 1
ATOM 1622 N N . ALA A 1 217 ? 34.377 49.282 44.408 1.00 31.89 214 ALA A N 1
ATOM 1623 C CA . ALA A 1 217 ? 32.969 49.388 44.046 1.00 31.09 214 ALA A CA 1
ATOM 1624 C C . ALA A 1 217 ? 32.411 47.994 43.801 1.00 35.08 214 ALA A C 1
ATOM 1625 O O . ALA A 1 217 ? 32.979 47.228 43.016 1.00 30.58 214 ALA A O 1
ATOM 1627 N N . ASN A 1 218 ? 31.300 47.677 44.473 1.00 37.39 215 ASN A N 1
ATOM 1628 C CA . ASN A 1 218 ? 30.628 46.383 44.333 1.00 42.63 215 ASN A CA 1
ATOM 1629 C C . ASN A 1 218 ? 31.582 45.223 44.616 1.00 45.91 215 ASN A C 1
ATOM 1630 O O . ASN A 1 218 ? 31.530 44.179 43.963 1.00 52.63 215 ASN A O 1
ATOM 1635 N N . GLY A 1 219 ? 32.465 45.409 45.594 1.00 45.08 216 GLY A N 1
ATOM 1636 C CA . GLY A 1 219 ? 33.403 44.373 45.975 1.00 52.27 216 GLY A CA 1
ATOM 1637 C C . GLY A 1 219 ? 34.627 44.243 45.098 1.00 50.88 216 GLY A C 1
ATOM 1638 O O . GLY A 1 219 ? 35.410 43.308 45.293 1.00 52.01 216 GLY A O 1
ATOM 1639 N N . VAL A 1 220 ? 34.822 45.145 44.142 1.00 47.16 217 VAL A N 1
ATOM 1640 C CA . VAL A 1 220 ? 35.969 45.108 43.241 1.00 45.44 217 VAL A CA 1
ATOM 1641 C C . VAL A 1 220 ? 36.960 46.176 43.684 1.00 41.60 217 VAL A C 1
ATOM 1642 O O . VAL A 1 220 ? 36.650 47.373 43.648 1.00 39.95 217 VAL A O 1
ATOM 1646 N N . THR A 1 221 ? 38.151 45.752 44.098 1.00 41.36 218 THR A N 1
ATOM 1647 C CA . THR A 1 221 ? 39.177 46.659 44.592 1.00 43.63 218 THR A CA 1
ATOM 1648 C C . THR A 1 221 ? 40.363 46.688 43.638 1.00 42.65 218 THR A C 1
ATOM 1649 O O . THR A 1 221 ? 40.741 45.659 43.071 1.00 48.14 218 THR A O 1
ATOM 1653 N N . THR A 1 222 ? 40.939 47.877 43.465 1.00 33.13 219 THR A N 1
ATOM 1654 C CA . THR A 1 222 ? 42.143 48.079 42.672 1.00 30.53 219 THR A CA 1
ATOM 1655 C C . THR A 1 222 ? 43.129 48.917 43.474 1.00 31.04 219 THR A C 1
ATOM 1656 O O . THR A 1 222 ? 42.735 49.683 44.356 1.00 40.07 219 THR A O 1
ATOM 1660 N N . HIS A 1 223 ? 44.415 48.775 43.155 1.00 23.70 220 HIS A N 1
ATOM 1661 C CA . HIS A 1 223 ? 45.477 49.473 43.865 1.00 26.95 220 HIS A CA 1
ATOM 1662 C C . HIS A 1 223 ? 46.529 49.947 42.873 1.00 29.16 220 HIS A C 1
ATOM 1663 O O . HIS A 1 223 ? 46.932 49.195 41.981 1.00 31.58 220 HIS A O 1
ATOM 1670 N N . TYR A 1 224 ? 46.977 51.193 43.035 1.00 27.08 221 TYR A N 1
ATOM 1671 C CA . TYR A 1 224 ? 47.965 51.779 42.139 1.00 26.94 221 TYR A CA 1
ATOM 1672 C C . TYR A 1 224 ? 49.013 52.541 42.935 1.00 29.06 221 TYR A C 1
ATOM 1673 O O . TYR A 1 224 ? 48.699 53.176 43.946 1.00 26.17 221 TYR A O 1
ATOM 1682 N N . VAL A 1 225 ? 50.257 52.469 42.468 1.00 29.79 222 VAL A N 1
ATOM 1683 C CA . VAL A 1 225 ? 51.364 53.267 42.983 1.00 26.45 222 VAL A CA 1
ATOM 1684 C C . VAL A 1 225 ? 51.916 54.088 41.825 1.00 28.87 222 VAL A C 1
ATOM 1685 O O . VAL A 1 225 ? 52.128 53.557 40.728 1.00 32.12 222 VAL A O 1
ATOM 1689 N N . SER A 1 226 ? 52.143 55.376 42.065 1.00 24.79 223 SER A N 1
ATOM 1690 C CA . SER A 1 226 ? 52.537 56.275 40.992 1.00 26.49 223 SER A CA 1
ATOM 1691 C C . SER A 1 226 ? 54.037 56.176 40.714 1.00 29.66 223 SER A C 1
ATOM 1692 O O . SER A 1 226 ? 54.803 55.558 41.459 1.00 27.16 223 SER A O 1
ATOM 1695 N N . GLN A 1 227 ? 54.450 56.800 39.614 1.00 29.06 224 GLN A N 1
ATOM 1696 C CA . GLN A 1 227 ? 55.845 56.852 39.202 1.00 29.89 224 GLN A CA 1
ATOM 1697 C C . GLN A 1 227 ? 56.303 58.303 39.152 1.00 29.42 224 GLN A C 1
ATOM 1698 O O . GLN A 1 227 ? 55.575 59.175 38.669 1.00 29.80 224 GLN A O 1
ATOM 1704 N N . ILE A 1 228 ? 57.507 58.560 39.658 1.00 28.97 225 ILE A N 1
ATOM 1705 C CA . ILE A 1 228 ? 58.079 59.902 39.708 1.00 31.31 225 ILE A CA 1
ATOM 1706 C C . ILE A 1 228 ? 59.164 59.988 38.641 1.00 33.82 225 ILE A C 1
ATOM 1707 O O . ILE A 1 228 ? 60.237 59.387 38.782 1.00 33.15 225 ILE A O 1
ATOM 1712 N N . GLY A 1 229 ? 58.892 60.742 37.579 1.00 35.66 226 GLY A N 1
ATOM 1713 C CA . GLY A 1 229 ? 59.875 60.961 36.535 1.00 34.74 226 GLY A CA 1
ATOM 1714 C C . GLY A 1 229 ? 60.178 59.702 35.736 1.00 34.50 226 GLY A C 1
ATOM 1715 O O . GLY A 1 229 ? 59.628 58.624 35.965 1.00 31.50 226 GLY A O 1
ATOM 1716 N N . GLY A 1 230 ? 61.087 59.859 34.777 1.00 34.00 227 GLY A N 1
ATOM 1717 C CA . GLY A 1 230 ? 61.472 58.747 33.921 1.00 32.35 227 GLY A CA 1
ATOM 1718 C C . GLY A 1 230 ? 60.318 58.152 33.147 1.00 33.37 227 GLY A C 1
ATOM 1719 O O . GLY A 1 230 ? 60.270 56.932 32.943 1.00 34.90 227 GLY A O 1
ATOM 1720 N N . PHE A 1 231 ? 59.384 58.990 32.705 1.00 32.56 228 PHE A N 1
ATOM 1721 C CA . PHE A 1 231 ? 58.164 58.522 32.070 1.00 30.44 228 PHE A CA 1
ATOM 1722 C C . PHE A 1 231 ? 58.425 58.075 30.633 1.00 27.56 228 PHE A C 1
ATOM 1723 O O . PHE A 1 231 ? 59.350 58.564 29.979 1.00 31.92 228 PHE A O 1
ATOM 1731 N N . PRO A 1 232 ? 57.614 57.153 30.118 1.00 26.89 229 PRO A N 1
ATOM 1732 C CA . PRO A 1 232 ? 57.677 56.838 28.688 1.00 27.70 229 PRO A CA 1
ATOM 1733 C C . PRO A 1 232 ? 57.260 58.036 27.845 1.00 33.62 229 PRO A C 1
ATOM 1734 O O . PRO A 1 232 ? 56.648 58.989 28.332 1.00 30.01 229 PRO A O 1
ATOM 1738 N N . ASN A 1 233 ? 57.611 57.978 26.560 1.00 32.96 230 ASN A N 1
ATOM 1739 C CA . ASN A 1 233 ? 57.347 59.081 25.644 1.00 36.59 230 ASN A CA 1
ATOM 1740 C C . ASN A 1 233 ? 55.852 59.375 25.551 1.00 36.68 230 ASN A C 1
ATOM 1741 O O . ASN A 1 233 ? 55.011 58.481 25.669 1.00 33.26 230 ASN A O 1
ATOM 1746 N N . GLN A 1 234 ? 55.524 60.649 25.334 1.00 33.13 231 GLN A N 1
ATOM 1747 C CA . GLN A 1 234 ? 54.131 61.028 25.144 1.00 34.98 231 GLN A CA 1
ATOM 1748 C C . GLN A 1 234 ? 53.594 60.402 23.865 1.00 34.81 231 GLN A C 1
ATOM 1749 O O . GLN A 1 234 ? 54.294 60.324 22.853 1.00 33.01 231 GLN A O 1
ATOM 1755 N N . THR A 1 235 ? 52.347 59.941 23.916 1.00 33.06 232 THR A N 1
ATOM 1756 C CA . THR A 1 235 ? 51.742 59.290 22.765 1.00 36.16 232 THR A CA 1
ATOM 1757 C C . THR A 1 235 ? 50.234 59.503 22.796 1.00 35.77 232 THR A C 1
ATOM 1758 O O . THR A 1 235 ? 49.636 59.666 23.864 1.00 31.82 232 THR A O 1
ATOM 1762 N N . GLU A 1 236 ? 49.634 59.528 21.603 1.00 33.33 233 GLU A N 1
ATOM 1763 C CA . GLU A 1 236 ? 48.183 59.641 21.438 1.00 35.81 233 GLU A CA 1
ATOM 1764 C C . GLU A 1 236 ? 47.610 60.855 22.167 1.00 35.65 233 GLU A C 1
ATOM 1765 O O . GLU A 1 236 ? 46.466 60.827 22.629 1.00 32.29 233 GLU A O 1
ATOM 1771 N N . ASP A 1 237 ? 48.383 61.931 22.276 1.00 29.71 234 ASP A N 1
ATOM 1772 C CA . ASP A 1 237 ? 47.996 63.075 23.094 1.00 31.76 234 ASP A CA 1
ATOM 1773 C C . ASP A 1 237 ? 47.951 64.346 22.244 1.00 35.58 234 ASP A C 1
ATOM 1774 O O . ASP A 1 237 ? 47.994 64.301 21.012 1.00 35.67 234 ASP A O 1
ATOM 1779 N N . GLY A 1 238 ? 47.869 65.490 22.923 1.00 34.68 235 GLY A N 1
ATOM 1780 C CA . GLY A 1 238 ? 47.711 66.780 22.278 1.00 37.38 235 GLY A CA 1
ATOM 1781 C C . GLY A 1 238 ? 48.921 67.293 21.527 1.00 40.42 235 GLY A C 1
ATOM 1782 O O . GLY A 1 238 ? 48.844 68.374 20.936 1.00 38.85 235 GLY A O 1
ATOM 1783 N N . GLY A 1 239 ? 50.033 66.561 21.533 1.00 43.52 236 GLY A N 1
ATOM 1784 C CA . GLY A 1 239 ? 51.212 66.970 20.797 1.00 43.22 236 GLY A CA 1
ATOM 1785 C C . GLY A 1 239 ? 52.028 68.070 21.436 1.00 45.35 236 GLY A C 1
ATOM 1786 O O . GLY A 1 239 ? 52.959 68.577 20.800 1.00 49.61 236 GLY A O 1
ATOM 1787 N N . LEU A 1 240 ? 51.715 68.455 22.670 1.00 43.54 237 LEU A N 1
ATOM 1788 C CA . LEU A 1 240 ? 52.427 69.512 23.368 1.00 44.27 237 LEU A CA 1
ATOM 1789 C C . LEU A 1 240 ? 53.282 68.913 24.473 1.00 40.30 237 LEU A C 1
ATOM 1790 O O . LEU A 1 240 ? 52.792 68.060 25.227 1.00 36.72 237 LEU A O 1
ATOM 1795 N N . PRO A 1 241 ? 54.547 69.315 24.600 1.00 40.33 238 PRO A N 1
ATOM 1796 C CA . PRO A 1 241 ? 55.419 68.693 25.605 1.00 40.74 238 PRO A CA 1
ATOM 1797 C C . PRO A 1 241 ? 54.909 68.919 27.021 1.00 42.29 238 PRO A C 1
ATOM 1798 O O . PRO A 1 241 ? 54.473 70.015 27.380 1.00 45.88 238 PRO A O 1
ATOM 1802 N N . GLN A 1 242 ? 54.963 67.857 27.821 1.00 35.89 239 GLN A N 1
ATOM 1803 C CA . GLN A 1 242 ? 54.615 67.902 29.232 1.00 36.38 239 GLN A CA 1
ATOM 1804 C C . GLN A 1 242 ? 55.601 67.038 30.001 1.00 37.46 239 GLN A C 1
ATOM 1805 O O . GLN A 1 242 ? 56.004 65.973 29.525 1.00 39.44 239 GLN A O 1
ATOM 1811 N N . SER A 1 243 ? 55.989 67.497 31.190 1.00 32.56 240 SER A N 1
ATOM 1812 C CA . SER A 1 243 ? 56.871 66.706 32.040 1.00 36.59 240 SER A CA 1
ATOM 1813 C C . SER A 1 243 ? 56.131 65.609 32.793 1.00 38.52 240 SER A C 1
ATOM 1814 O O . SER A 1 243 ? 56.757 64.622 33.196 1.00 41.23 240 SER A O 1
ATOM 1817 N N . GLY A 1 244 ? 54.820 65.749 32.980 1.00 34.32 241 GLY A N 1
ATOM 1818 C CA . GLY A 1 244 ? 54.051 64.795 33.742 1.00 35.62 241 GLY A CA 1
ATOM 1819 C C . GLY A 1 244 ? 53.212 63.865 32.876 1.00 34.63 241 GLY A C 1
ATOM 1820 O O . GLY A 1 244 ? 53.113 64.010 31.660 1.00 36.51 241 GLY A O 1
ATOM 1821 N N . ARG A 1 245 ? 52.606 62.884 33.544 1.00 30.27 242 ARG A N 1
ATOM 1822 C CA . ARG A 1 245 ? 51.717 61.919 32.913 1.00 29.02 242 ARG A CA 1
ATOM 1823 C C . ARG A 1 245 ? 50.562 61.632 33.858 1.00 30.46 242 ARG A C 1
ATOM 1824 O O . ARG A 1 245 ? 50.693 61.765 35.078 1.00 31.22 242 ARG A O 1
ATOM 1832 N N . ILE A 1 246 ? 49.429 61.229 33.292 1.00 30.11 243 ILE A N 1
ATOM 1833 C CA . ILE A 1 246 ? 48.290 60.812 34.098 1.00 29.97 243 ILE A CA 1
ATOM 1834 C C . ILE A 1 246 ? 48.030 59.333 33.863 1.00 28.59 243 ILE A C 1
ATOM 1835 O O . ILE A 1 246 ? 48.305 58.785 32.789 1.00 27.81 243 ILE A O 1
ATOM 1840 N N . VAL A 1 247 ? 47.511 58.687 34.899 1.00 25.57 244 VAL A N 1
ATOM 1841 C CA . VAL A 1 247 ? 46.984 57.332 34.830 1.00 24.06 244 VAL A CA 1
ATOM 1842 C C . VAL A 1 247 ? 45.481 57.430 35.033 1.00 27.32 244 VAL A C 1
ATOM 1843 O O . VAL A 1 247 ? 45.023 58.149 35.928 1.00 25.54 244 VAL A O 1
ATOM 1847 N N . VAL A 1 248 ? 44.713 56.738 34.193 1.00 27.68 245 VAL A N 1
ATOM 1848 C CA . VAL A 1 248 ? 43.259 56.851 34.195 1.00 26.90 245 VAL A CA 1
ATOM 1849 C C . VAL A 1 248 ? 42.648 55.461 34.296 1.00 27.12 245 VAL A C 1
ATOM 1850 O O . VAL A 1 248 ? 43.100 54.522 33.632 1.00 26.54 245 VAL A O 1
ATOM 1854 N N . ASP A 1 249 ? 41.614 55.338 35.125 1.00 23.75 246 ASP A N 1
ATOM 1855 C CA . ASP A 1 249 ? 40.918 54.079 35.338 1.00 22.55 246 ASP A CA 1
ATOM 1856 C C . ASP A 1 249 ? 39.421 54.352 35.363 1.00 25.82 246 ASP A C 1
ATOM 1857 O O . ASP A 1 249 ? 38.979 55.503 35.419 1.00 23.95 246 ASP A O 1
ATOM 1862 N N . TYR A 1 250 ? 38.633 53.282 35.314 1.00 24.61 247 TYR A N 1
ATOM 1863 C CA . TYR A 1 250 ? 37.199 53.385 35.526 1.00 26.96 247 TYR A CA 1
ATOM 1864 C C . TYR A 1 250 ? 36.764 52.334 36.536 1.00 28.96 247 TYR A C 1
ATOM 1865 O O . TYR A 1 250 ? 37.422 51.305 36.709 1.00 27.51 247 TYR A O 1
ATOM 1874 N N . MET A 1 251 ? 35.659 52.616 37.222 1.00 28.70 248 MET A N 1
ATOM 1875 C CA . MET A 1 251 ? 35.020 51.627 38.077 1.00 30.46 248 MET A CA 1
ATOM 1876 C C . MET A 1 251 ? 33.521 51.632 37.826 1.00 31.15 248 MET A C 1
ATOM 1877 O O . MET A 1 251 ? 32.898 52.693 37.715 1.00 30.67 248 MET A O 1
ATOM 1882 N N . VAL A 1 252 ? 32.955 50.436 37.719 1.00 29.96 249 VAL A N 1
ATOM 1883 C CA . VAL A 1 252 ? 31.536 50.263 37.437 1.00 28.08 249 VAL A CA 1
ATOM 1884 C C . VAL A 1 252 ? 30.785 50.200 38.759 1.00 29.76 249 VAL A C 1
ATOM 1885 O O . VAL A 1 252 ? 31.082 49.359 39.616 1.00 29.21 249 VAL A O 1
ATOM 1889 N N . GLN A 1 253 ? 29.814 51.090 38.927 1.00 23.87 250 GLN A N 1
ATOM 1890 C CA . GLN A 1 253 ? 28.947 51.109 40.098 1.00 29.46 250 GLN A CA 1
ATOM 1891 C C . GLN A 1 253 ? 27.591 50.557 39.680 1.00 29.49 250 GLN A C 1
ATOM 1892 O O . GLN A 1 253 ? 26.887 51.168 38.869 1.00 28.14 250 GLN A O 1
ATOM 1898 N N . LYS A 1 254 ? 27.234 49.402 40.232 1.00 32.47 251 LYS A N 1
ATOM 1899 C CA . LYS A 1 254 ? 26.050 48.659 39.832 1.00 40.82 251 LYS A CA 1
ATOM 1900 C C . LYS A 1 254 ? 24.945 48.793 40.872 1.00 48.77 251 LYS A C 1
ATOM 1901 O O . LYS A 1 254 ? 25.205 48.853 42.077 1.00 49.43 251 LYS A O 1
ATOM 1907 N N . SER A 1 255 ? 23.708 48.840 40.379 1.00 52.59 252 SER A N 1
ATOM 1908 C CA . SER A 1 255 ? 22.501 48.737 41.200 1.00 50.81 252 SER A CA 1
ATOM 1909 C C . SER A 1 255 ? 22.475 49.794 42.302 1.00 44.18 252 SER A C 1
ATOM 1910 O O . SER A 1 255 ? 22.222 49.505 43.474 1.00 42.81 252 SER A O 1
ATOM 1913 N N . GLY A 1 256 ? 22.747 51.036 41.908 1.00 42.06 253 GLY A N 1
ATOM 1914 C CA . GLY A 1 256 ? 22.638 52.160 42.815 1.00 34.15 253 GLY A CA 1
ATOM 1915 C C . GLY A 1 256 ? 23.601 52.159 43.979 1.00 36.61 253 GLY A C 1
ATOM 1916 O O . GLY A 1 256 ? 23.285 52.725 45.028 1.00 39.30 253 GLY A O 1
ATOM 1917 N N . LYS A 1 257 ? 24.770 51.548 43.829 1.00 35.73 254 LYS A N 1
ATOM 1918 C CA . LYS A 1 257 ? 25.710 51.432 44.934 1.00 38.47 254 LYS A CA 1
ATOM 1919 C C . LYS A 1 257 ? 26.747 52.549 44.907 1.00 34.42 254 LYS A C 1
ATOM 1920 O O . LYS A 1 257 ? 27.121 53.059 43.848 1.00 31.98 254 LYS A O 1
ATOM 1926 N N . THR A 1 258 ? 27.211 52.918 46.097 1.00 38.50 255 THR A N 1
ATOM 1927 C CA . THR A 1 258 ? 28.263 53.911 46.260 1.00 37.63 255 THR A CA 1
ATOM 1928 C C . THR A 1 258 ? 29.630 53.243 46.202 1.00 41.24 255 THR A C 1
ATOM 1929 O O . THR A 1 258 ? 29.849 52.200 46.825 1.00 43.85 255 THR A O 1
ATOM 1933 N N . GLY A 1 259 ? 30.544 53.844 45.437 1.00 33.42 256 GLY A N 1
ATOM 1934 C CA . GLY A 1 259 ? 31.926 53.419 45.412 1.00 30.89 256 GLY A CA 1
ATOM 1935 C C . GLY A 1 259 ? 32.810 54.345 46.241 1.00 35.12 256 GLY A C 1
ATOM 1936 O O . GLY A 1 259 ? 32.398 55.413 46.682 1.00 32.55 256 GLY A O 1
ATOM 1937 N N . THR A 1 260 ? 34.051 53.907 46.455 1.00 28.38 257 THR A N 1
ATOM 1938 C CA . THR A 1 260 ? 35.017 54.689 47.214 1.00 32.95 257 THR A CA 1
ATOM 1939 C C . THR A 1 260 ? 36.346 54.749 46.477 1.00 29.92 257 THR A C 1
ATOM 1940 O O . THR A 1 260 ? 36.717 53.826 45.747 1.00 28.29 257 THR A O 1
ATOM 1944 N N . ILE A 1 261 ? 37.049 55.863 46.673 1.00 27.81 258 ILE A N 1
ATOM 1945 C CA . ILE A 1 261 ? 38.412 56.059 46.196 1.00 26.01 258 ILE A CA 1
ATOM 1946 C C . ILE A 1 261 ? 39.246 56.550 47.370 1.00 28.34 258 ILE A C 1
ATOM 1947 O O . ILE A 1 261 ? 38.847 57.489 48.067 1.00 30.53 258 ILE A O 1
ATOM 1952 N N . THR A 1 262 ? 40.388 55.910 47.601 1.00 25.01 259 THR A N 1
ATOM 1953 C CA . THR A 1 262 ? 41.385 56.417 48.530 1.00 28.41 259 THR A CA 1
ATOM 1954 C C . THR A 1 262 ? 42.564 56.942 47.728 1.00 27.51 259 THR A C 1
ATOM 1955 O O . THR A 1 262 ? 43.015 56.294 46.779 1.00 29.39 259 THR A O 1
ATOM 1959 N N . TYR A 1 263 ? 43.054 58.121 48.104 1.00 23.99 260 TYR A N 1
ATOM 1960 C CA . TYR A 1 263 ? 43.991 58.840 47.255 1.00 25.42 260 TYR A CA 1
ATOM 1961 C C . TYR A 1 263 ? 44.937 59.680 48.097 1.00 25.78 260 TYR A C 1
ATOM 1962 O O . TYR A 1 263 ? 44.690 59.947 49.276 1.00 25.42 260 TYR A O 1
ATOM 1971 N N . GLN A 1 264 ? 46.033 60.091 47.460 1.00 23.67 261 GLN A N 1
ATOM 1972 C CA . GLN A 1 264 ? 46.948 61.074 48.024 1.00 24.65 261 GLN A CA 1
ATOM 1973 C C . GLN A 1 264 ? 47.075 62.245 47.056 1.00 27.26 261 GLN A C 1
ATOM 1974 O O . GLN A 1 264 ? 46.065 62.716 46.522 1.00 31.13 261 GLN A O 1
ATOM 1980 N N . ARG A 1 265 ? 48.292 62.721 46.805 1.00 26.16 262 ARG A N 1
ATOM 1981 C CA . ARG A 1 265 ? 48.467 63.904 45.971 1.00 30.21 262 ARG A CA 1
ATOM 1982 C C . ARG A 1 265 ? 48.408 63.552 44.490 1.00 32.51 262 ARG A C 1
ATOM 1983 O O . ARG A 1 265 ? 48.879 62.493 44.066 1.00 28.80 262 ARG A O 1
ATOM 1991 N N . GLY A 1 266 ? 47.832 64.460 43.703 1.00 30.95 263 GLY A N 1
ATOM 1992 C CA . GLY A 1 266 ? 47.705 64.273 42.273 1.00 29.19 263 GLY A CA 1
ATOM 1993 C C . GLY A 1 266 ? 46.409 63.647 41.814 1.00 29.73 263 GLY A C 1
ATOM 1994 O O . GLY A 1 266 ? 46.296 63.294 40.634 1.00 27.25 263 GLY A O 1
ATOM 1995 N N . ILE A 1 267 ? 45.420 63.517 42.702 1.00 26.68 264 ILE A N 1
ATOM 1996 C CA . ILE A 1 267 ? 44.195 62.802 42.371 1.00 23.83 264 ILE A CA 1
ATOM 1997 C C . ILE A 1 267 ? 43.433 63.525 41.267 1.00 28.43 264 ILE A C 1
ATOM 1998 O O . ILE A 1 267 ? 43.329 64.758 41.253 1.00 28.63 264 ILE A O 1
ATOM 2003 N N . LEU A 1 268 ? 42.919 62.750 40.312 1.00 27.94 265 LEU A N 1
ATOM 2004 C CA . LEU A 1 268 ? 41.967 63.235 39.314 1.00 29.22 265 LEU A CA 1
ATOM 2005 C C . LEU A 1 268 ? 40.588 62.771 39.770 1.00 26.80 265 LEU A C 1
ATOM 2006 O O . LEU A 1 268 ? 40.181 61.640 39.497 1.00 25.76 265 LEU A O 1
ATOM 2011 N N . LEU A 1 269 ? 39.878 63.638 40.482 1.00 27.49 266 LEU A N 1
ATOM 2012 C CA . LEU A 1 269 ? 38.602 63.252 41.064 1.00 28.36 266 LEU A CA 1
ATOM 2013 C C . LEU A 1 269 ? 37.535 63.136 39.978 1.00 30.71 266 LEU A C 1
ATOM 2014 O O . LEU A 1 269 ? 37.544 63.910 39.016 1.00 28.29 266 LEU A O 1
ATOM 2019 N N . PRO A 1 270 ? 36.598 62.198 40.110 1.00 26.19 267 PRO A N 1
ATOM 2020 C CA . PRO A 1 270 ? 35.535 62.078 39.108 1.00 21.45 267 PRO A CA 1
ATOM 2021 C C . PRO A 1 270 ? 34.601 63.273 39.145 1.00 25.94 267 PRO A C 1
ATOM 2022 O O . PRO A 1 270 ? 34.318 63.842 40.203 1.00 27.28 267 PRO A O 1
ATOM 2026 N N . GLN A 1 271 ? 34.122 63.654 37.963 1.00 26.36 268 GLN A N 1
ATOM 2027 C CA . GLN A 1 271 ? 33.159 64.740 37.839 1.00 32.24 268 GLN A CA 1
ATOM 2028 C C . GLN A 1 271 ? 31.935 64.268 37.067 1.00 33.63 268 GLN A C 1
ATOM 2029 O O . GLN A 1 271 ? 30.976 63.770 37.665 1.00 31.80 268 GLN A O 1
ATOM 2035 N N . LYS A 1 272 ? 31.954 64.424 35.746 1.00 35.81 269 LYS A N 1
ATOM 2036 C CA . LYS A 1 272 ? 30.901 63.861 34.916 1.00 30.98 269 LYS A CA 1
ATOM 2037 C C . LYS A 1 272 ? 31.083 62.355 34.806 1.00 29.04 269 LYS A C 1
ATOM 2038 O O . LYS A 1 272 ? 32.205 61.846 34.724 1.00 25.44 269 LYS A O 1
ATOM 2044 N N . VAL A 1 273 ? 29.962 61.646 34.800 1.00 26.35 270 VAL A N 1
ATOM 2045 C CA . VAL A 1 273 ? 29.943 60.205 35.001 1.00 28.79 270 VAL A CA 1
ATOM 2046 C C . VAL A 1 273 ? 29.033 59.584 33.949 1.00 28.60 270 VAL A C 1
ATOM 2047 O O . VAL A 1 273 ? 28.050 60.199 33.524 1.00 29.48 270 VAL A O 1
ATOM 2051 N N . TRP A 1 274 ? 29.371 58.373 33.511 1.00 27.39 271 TRP A N 1
ATOM 2052 C CA . TRP A 1 274 ? 28.581 57.700 32.487 1.00 27.31 271 TRP A CA 1
ATOM 2053 C C . TRP A 1 274 ? 27.383 56.997 33.114 1.00 29.22 271 TRP A C 1
ATOM 2054 O O . TRP A 1 274 ? 27.515 56.314 34.134 1.00 28.91 271 TRP A O 1
ATOM 2065 N N . CYS A 1 275 ? 26.216 57.165 32.494 1.00 27.11 272 CYS A N 1
ATOM 2066 C CA . CYS A 1 275 ? 24.995 56.468 32.881 1.00 29.91 272 CYS A CA 1
ATOM 2067 C C . CYS A 1 275 ? 24.516 55.655 31.687 1.00 32.81 272 CYS A C 1
ATOM 2068 O O . CYS A 1 275 ? 24.237 56.218 30.623 1.00 34.42 272 CYS A O 1
ATOM 2071 N N . ALA A 1 276 ? 24.415 54.340 31.864 1.00 23.74 273 ALA A N 1
ATOM 2072 C CA . ALA A 1 276 ? 24.142 53.442 30.753 1.00 26.74 273 ALA A CA 1
ATOM 2073 C C . ALA A 1 276 ? 23.122 52.391 31.167 1.00 27.39 273 ALA A C 1
ATOM 2074 O O . ALA A 1 276 ? 23.095 51.947 32.318 1.00 30.32 273 ALA A O 1
ATOM 2076 N N . SER A 1 277 ? 22.283 51.998 30.211 1.00 27.18 274 SER A N 1
ATOM 2077 C CA . SER A 1 277 ? 21.256 50.994 30.449 1.00 28.11 274 SER A CA 1
ATOM 2078 C C . SER A 1 277 ? 20.980 50.250 29.151 1.00 29.93 274 SER A C 1
ATOM 2079 O O . SER A 1 277 ? 21.412 50.657 28.069 1.00 27.88 274 SER A O 1
ATOM 2082 N N . GLY A 1 278 ? 20.242 49.151 29.271 1.00 26.00 275 GLY A N 1
ATOM 2083 C CA . GLY A 1 278 ? 19.930 48.336 28.116 1.00 28.63 275 GLY A CA 1
ATOM 2084 C C . GLY A 1 278 ? 21.134 47.526 27.663 1.00 33.23 275 GLY A C 1
ATOM 2085 O O . GLY A 1 278 ? 22.200 47.519 28.282 1.00 32.26 275 GLY A O 1
ATOM 2086 N N . ARG A 1 279 ? 20.942 46.827 26.550 1.00 34.37 276 ARG A N 1
ATOM 2087 C CA . ARG A 1 279 ? 22.004 46.013 25.976 1.00 32.72 276 ARG A CA 1
ATOM 2088 C C . ARG A 1 279 ? 22.006 46.185 24.468 1.00 32.64 276 ARG A C 1
ATOM 2089 O O . ARG A 1 279 ? 20.955 46.094 23.828 1.00 36.22 276 ARG A O 1
ATOM 2097 N N . SER A 1 280 ? 23.182 46.452 23.913 1.00 30.99 277 SER A N 1
ATOM 2098 C CA . SER A 1 280 ? 23.383 46.492 22.474 1.00 33.08 277 SER A CA 1
ATOM 2099 C C . SER A 1 280 ? 24.042 45.193 22.032 1.00 32.11 277 SER A C 1
ATOM 2100 O O . SER A 1 280 ? 24.877 44.636 22.751 1.00 31.72 277 SER A O 1
ATOM 2103 N N . LYS A 1 281 ? 23.654 44.705 20.858 1.00 30.48 278 LYS A N 1
ATOM 2104 C CA . LYS A 1 281 ? 24.233 43.491 20.297 1.00 28.69 278 LYS A CA 1
ATOM 2105 C C . LYS A 1 281 ? 25.504 43.860 19.542 1.00 29.23 278 LYS A C 1
ATOM 2106 O O . LYS A 1 281 ? 25.460 44.643 18.587 1.00 29.30 278 LYS A O 1
ATOM 2112 N N . VAL A 1 282 ? 26.633 43.300 19.974 1.00 27.17 279 VAL A N 1
ATOM 2113 C CA . VAL A 1 282 ? 27.952 43.709 19.511 1.00 26.92 279 VAL A CA 1
ATOM 2114 C C . VAL A 1 282 ? 28.620 42.550 18.784 1.00 28.76 279 VAL A C 1
ATOM 2115 O O . VAL A 1 282 ? 28.578 41.404 19.245 1.00 27.01 279 VAL A O 1
ATOM 2119 N N . ILE A 1 283 ? 29.236 42.857 17.641 1.00 26.12 280 ILE A N 1
ATOM 2120 C CA . ILE A 1 283 ? 30.156 41.954 16.965 1.00 27.25 280 ILE A CA 1
ATOM 2121 C C . ILE A 1 283 ? 31.373 42.761 16.534 1.00 28.11 280 ILE A C 1
ATOM 2122 O O . ILE A 1 283 ? 31.347 43.993 16.485 1.00 28.58 280 ILE A O 1
ATOM 2127 N N . LYS A 1 284 ? 32.448 42.046 16.217 1.00 30.04 281 LYS A N 1
ATOM 2128 C CA . LYS A 1 284 ? 33.652 42.685 15.711 1.00 32.72 281 LYS A CA 1
ATOM 2129 C C . LYS A 1 284 ? 33.484 43.046 14.243 1.00 30.98 281 LYS A C 1
ATOM 2130 O O . LYS A 1 284 ? 32.927 42.275 13.457 1.00 31.22 281 LYS A O 1
ATOM 2136 N N . GLY A 1 285 ? 33.973 44.224 13.879 1.00 29.36 282 GLY A N 1
ATOM 2137 C CA . GLY A 1 285 ? 33.938 44.655 12.502 1.00 33.38 282 GLY A CA 1
ATOM 2138 C C . GLY A 1 285 ? 34.885 45.813 12.285 1.00 33.49 282 GLY A C 1
ATOM 2139 O O . GLY A 1 285 ? 35.685 46.158 13.157 1.00 33.64 282 GLY A O 1
ATOM 2140 N N . SER A 1 286 ? 34.783 46.416 11.107 1.00 32.60 283 SER A N 1
ATOM 2141 C CA . SER A 1 286 ? 35.655 47.518 10.740 1.00 34.72 283 SER A CA 1
ATOM 2142 C C . SER A 1 286 ? 34.847 48.639 10.107 1.00 37.31 283 SER A C 1
ATOM 2143 O O . SER A 1 286 ? 33.822 48.407 9.460 1.00 37.47 283 SER A O 1
ATOM 2146 N N . LEU A 1 287 ? 35.315 49.847 10.312 1.00 37.19 284 LEU A N 1
ATOM 2147 C CA . LEU A 1 287 ? 34.819 51.065 9.698 1.00 36.64 284 LEU A CA 1
ATOM 2148 C C . LEU A 1 287 ? 35.626 51.374 8.441 1.00 36.55 284 LEU A C 1
ATOM 2149 O O . LEU A 1 287 ? 36.787 50.967 8.329 1.00 39.27 284 LEU A O 1
ATOM 2154 N N . PRO A 1 288 ? 35.046 52.082 7.459 1.00 36.90 285 PRO A N 1
ATOM 2155 C CA . PRO A 1 288 ? 33.687 52.632 7.465 1.00 37.11 285 PRO A CA 1
ATOM 2156 C C . PRO A 1 288 ? 32.623 51.612 7.076 1.00 38.16 285 PRO A C 1
ATOM 2157 O O . PRO A 1 288 ? 32.932 50.605 6.437 1.00 37.81 285 PRO A O 1
ATOM 2161 N N . LEU A 1 289 ? 31.380 51.875 7.468 1.00 37.32 286 LEU A N 1
ATOM 2162 C CA . LEU A 1 289 ? 30.250 51.082 7.003 1.00 38.42 286 LEU A CA 1
ATOM 2163 C C . LEU A 1 289 ? 29.842 51.579 5.622 1.00 40.92 286 LEU A C 1
ATOM 2164 O O . LEU A 1 289 ? 29.563 52.769 5.443 1.00 45.65 286 LEU A O 1
ATOM 2169 N N . ILE A 1 290 ? 29.819 50.677 4.648 1.00 38.60 287 ILE A N 1
ATOM 2170 C CA . ILE A 1 290 ? 29.552 51.018 3.257 1.00 38.21 287 ILE A CA 1
ATOM 2171 C C . ILE A 1 290 ? 28.202 50.429 2.883 1.00 38.84 287 ILE A C 1
ATOM 2172 O O . ILE A 1 290 ? 28.051 49.205 2.795 1.00 36.86 287 ILE A O 1
ATOM 2177 N N . GLY A 1 291 ? 27.222 51.298 2.648 1.00 39.10 288 GLY A N 1
ATOM 2178 C CA . GLY A 1 291 ? 25.910 50.821 2.258 1.00 31.49 288 GLY A CA 1
ATOM 2179 C C . GLY A 1 291 ? 25.216 50.075 3.385 1.00 30.57 288 GLY A C 1
ATOM 2180 O O . GLY A 1 291 ? 25.427 50.335 4.574 1.00 30.95 288 GLY A O 1
ATOM 2181 N N . GLU A 1 292 ? 24.374 49.121 2.995 1.00 33.62 289 GLU A N 1
ATOM 2182 C CA . GLU A 1 292 ? 23.580 48.339 3.930 1.00 36.54 289 GLU A CA 1
ATOM 2183 C C . GLU A 1 292 ? 23.644 46.865 3.553 1.00 35.57 289 GLU A C 1
ATOM 2184 O O . GLU A 1 292 ? 24.119 46.495 2.476 1.00 32.82 289 GLU A O 1
ATOM 2190 N N . ALA A 1 293 ? 23.149 46.019 4.456 1.00 32.83 290 ALA A N 1
ATOM 2191 C CA . ALA A 1 293 ? 23.156 44.579 4.238 1.00 32.80 290 ALA A CA 1
ATOM 2192 C C . ALA A 1 293 ? 22.115 43.926 5.134 1.00 32.70 290 ALA A C 1
ATOM 2193 O O . ALA A 1 293 ? 21.775 44.451 6.198 1.00 31.27 290 ALA A O 1
ATOM 2195 N N . ASP A 1 294 ? 21.612 42.770 4.685 1.00 30.04 291 ASP A N 1
ATOM 2196 C CA . ASP A 1 294 ? 20.723 41.966 5.520 1.00 29.88 291 ASP A CA 1
ATOM 2197 C C . ASP A 1 294 ? 21.402 41.528 6.806 1.00 31.88 291 ASP A C 1
ATOM 2198 O O . ASP A 1 294 ? 20.743 41.384 7.842 1.00 32.50 291 ASP A O 1
ATOM 2203 N N . CYS A 1 295 ? 22.712 41.311 6.756 1.00 28.15 292 CYS A N 1
ATOM 2204 C CA . CYS A 1 295 ? 23.417 40.569 7.786 1.00 29.54 292 CYS A CA 1
ATOM 2205 C C . CYS A 1 295 ? 24.836 41.100 7.911 1.00 30.10 292 CYS A C 1
ATOM 2206 O O . CYS A 1 295 ? 25.461 41.459 6.910 1.00 28.63 292 CYS A O 1
ATOM 2209 N N . LEU A 1 296 ? 25.338 41.140 9.143 1.00 29.52 293 LEU A N 1
ATOM 2210 C CA . LEU A 1 296 ? 26.727 41.485 9.420 1.00 30.16 293 LEU A CA 1
ATOM 2211 C C . LEU A 1 296 ? 27.406 40.270 10.035 1.00 32.01 293 LEU A C 1
ATOM 2212 O O . LEU A 1 296 ? 27.002 39.805 11.104 1.00 30.75 293 LEU A O 1
ATOM 2217 N N . HIS A 1 297 ? 28.434 39.767 9.358 1.00 29.99 294 HIS A N 1
ATOM 2218 C CA . HIS A 1 297 ? 29.108 38.522 9.703 1.00 26.20 294 HIS A CA 1
ATOM 2219 C C . HIS A 1 297 ? 30.554 38.841 10.052 1.00 25.78 294 HIS A C 1
ATOM 2220 O O . HIS A 1 297 ? 31.230 39.545 9.297 1.00 27.10 294 HIS A O 1
ATOM 2227 N N . GLU A 1 298 ? 31.028 38.329 11.194 1.00 27.03 295 GLU A N 1
ATOM 2228 C CA . GLU A 1 298 ? 32.345 38.731 11.688 1.00 31.42 295 GLU A CA 1
ATOM 2229 C C . GLU A 1 298 ? 33.461 38.394 10.704 1.00 34.06 295 GLU A C 1
ATOM 2230 O O . GLU A 1 298 ? 34.470 39.108 10.645 1.00 33.49 295 GLU A O 1
ATOM 2236 N N . LYS A 1 299 ? 33.303 37.329 9.922 1.00 29.28 296 LYS A N 1
ATOM 2237 C CA . LYS A 1 299 ? 34.329 36.935 8.962 1.00 31.26 296 LYS A CA 1
ATOM 2238 C C . LYS A 1 299 ? 34.051 37.406 7.542 1.00 32.70 296 LYS A C 1
ATOM 2239 O O . LYS A 1 299 ? 35.000 37.685 6.802 1.00 37.56 296 LYS A O 1
ATOM 2245 N N . TYR A 1 300 ? 32.785 37.503 7.138 1.00 27.96 297 TYR A N 1
ATOM 2246 C CA . TYR A 1 300 ? 32.443 37.877 5.772 1.00 31.00 297 TYR A CA 1
ATOM 2247 C C . TYR A 1 300 ? 32.019 39.333 5.626 1.00 28.06 297 TYR A C 1
ATOM 2248 O O . TYR A 1 300 ? 31.842 39.797 4.494 1.00 29.89 297 TYR A O 1
ATOM 2257 N N . GLY A 1 301 ? 31.857 40.062 6.727 1.00 24.73 298 GLY A N 1
ATOM 2258 C CA . GLY A 1 301 ? 31.376 41.427 6.640 1.00 31.82 298 GLY A CA 1
ATOM 2259 C C . GLY A 1 301 ? 29.884 41.475 6.352 1.00 33.06 298 GLY A C 1
ATOM 2260 O O . GLY A 1 301 ? 29.116 40.602 6.761 1.00 31.76 298 GLY A O 1
ATOM 2261 N N . GLY A 1 302 ? 29.473 42.517 5.635 1.00 34.05 299 GLY A N 1
ATOM 2262 C CA . GLY A 1 302 ? 28.081 42.627 5.244 1.00 33.22 299 GLY A CA 1
ATOM 2263 C C . GLY A 1 302 ? 27.744 41.644 4.137 1.00 33.68 299 GLY A C 1
ATOM 2264 O O . GLY A 1 302 ? 28.494 41.476 3.175 1.00 36.86 299 GLY A O 1
ATOM 2265 N N . LEU A 1 303 ? 26.603 40.974 4.287 1.00 28.75 300 LEU A N 1
ATOM 2266 C CA . LEU A 1 303 ? 26.137 40.047 3.266 1.00 37.16 300 LEU A CA 1
ATOM 2267 C C . LEU A 1 303 ? 24.616 40.040 3.243 1.00 34.05 300 LEU A C 1
ATOM 2268 O O . LEU A 1 303 ? 23.955 40.428 4.210 1.00 31.41 300 LEU A O 1
ATOM 2273 N N . ASN A 1 304 ? 24.073 39.588 2.117 1.00 28.08 301 ASN A N 1
ATOM 2274 C CA . ASN A 1 304 ? 22.637 39.544 1.883 1.00 31.36 301 ASN A CA 1
ATOM 2275 C C . ASN A 1 304 ? 22.188 38.093 1.769 1.00 33.09 301 ASN A C 1
ATOM 2276 O O . ASN A 1 304 ? 22.859 37.274 1.127 1.00 35.77 301 ASN A O 1
ATOM 2281 N N . LYS A 1 305 ? 21.056 37.777 2.396 1.00 31.03 302 LYS A N 1
ATOM 2282 C CA . LYS A 1 305 ? 20.602 36.392 2.512 1.00 32.59 302 LYS A CA 1
ATOM 2283 C C . LYS A 1 305 ? 19.994 35.959 1.184 1.00 33.30 302 LYS A C 1
ATOM 2284 O O . LYS A 1 305 ? 18.811 36.183 0.908 1.00 39.86 302 LYS A O 1
ATOM 2290 N N A SER A 1 306 ? 20.817 35.330 0.346 0.50 31.32 303 SER A N 1
ATOM 2291 N N B SER A 1 306 ? 20.819 35.328 0.349 0.50 31.33 303 SER A N 1
ATOM 2292 C CA A SER A 1 306 ? 20.335 34.825 -0.933 0.50 32.13 303 SER A CA 1
ATOM 2293 C CA B SER A 1 306 ? 20.343 34.823 -0.933 0.50 32.14 303 SER A CA 1
ATOM 2294 C C A SER A 1 306 ? 19.654 33.472 -0.775 0.50 31.82 303 SER A C 1
ATOM 2295 C C B SER A 1 306 ? 19.657 33.472 -0.777 0.50 31.81 303 SER A C 1
ATOM 2296 O O A SER A 1 306 ? 18.660 33.190 -1.455 0.50 30.48 303 SER A O 1
ATOM 2297 O O B SER A 1 306 ? 18.666 33.194 -1.461 0.50 30.39 303 SER A O 1
ATOM 2302 N N . LYS A 1 307 ? 20.166 32.636 0.116 1.00 30.56 304 LYS A N 1
ATOM 2303 C CA . LYS A 1 307 ? 19.634 31.315 0.404 1.00 31.85 304 LYS A CA 1
ATOM 2304 C C . LYS A 1 307 ? 19.566 31.139 1.912 1.00 32.29 304 LYS A C 1
ATOM 2305 O O . LYS A 1 307 ? 20.278 31.822 2.658 1.00 35.70 304 LYS A O 1
ATOM 2311 N N . PRO A 1 308 ? 18.706 30.239 2.399 1.00 34.24 305 PRO A N 1
ATOM 2312 C CA . PRO A 1 308 ? 18.487 30.162 3.853 1.00 32.96 305 PRO A CA 1
ATOM 2313 C C . PRO A 1 308 ? 19.696 29.693 4.644 1.00 34.92 305 PRO A C 1
ATOM 2314 O O . PRO A 1 308 ? 19.803 30.031 5.829 1.00 32.66 305 PRO A O 1
ATOM 2318 N N . TYR A 1 309 ? 20.599 28.920 4.043 1.00 31.24 306 TYR A N 1
ATOM 2319 C CA . TYR A 1 309 ? 21.734 28.357 4.759 1.00 29.34 306 TYR A CA 1
ATOM 2320 C C . TYR A 1 309 ? 23.024 28.683 4.018 1.00 33.35 306 TYR A C 1
ATOM 2321 O O . TYR A 1 309 ? 23.014 29.013 2.829 1.00 31.65 306 TYR A O 1
ATOM 2330 N N . TYR A 1 310 ? 24.145 28.587 4.734 1.00 31.49 307 TYR A N 1
ATOM 2331 C CA . TYR A 1 310 ? 25.448 28.817 4.130 1.00 30.94 307 TYR A CA 1
ATOM 2332 C C . TYR A 1 310 ? 26.470 27.844 4.698 1.00 31.78 307 TYR A C 1
ATOM 2333 O O . TYR A 1 310 ? 26.384 27.425 5.855 1.00 29.52 307 TYR A O 1
ATOM 2342 N N . THR A 1 311 ? 27.433 27.480 3.856 1.00 30.88 308 THR A N 1
ATOM 2343 C CA . THR A 1 311 ? 28.605 26.720 4.259 1.00 34.46 308 THR A CA 1
ATOM 2344 C C . THR A 1 311 ? 29.816 27.642 4.277 1.00 36.61 308 THR A C 1
ATOM 2345 O O . THR A 1 311 ? 29.856 28.654 3.572 1.00 35.08 308 THR A O 1
ATOM 2349 N N . GLY A 1 312 ? 30.805 27.286 5.090 1.00 36.22 309 GLY A N 1
ATOM 2350 C CA . GLY A 1 312 ? 32.001 28.094 5.203 1.00 33.11 309 GLY A CA 1
ATOM 2351 C C . GLY A 1 312 ? 32.413 28.334 6.639 1.00 34.76 309 GLY A C 1
ATOM 2352 O O . GLY A 1 312 ? 32.234 27.463 7.496 1.00 34.29 309 GLY A O 1
ATOM 2353 N N . GLU A 1 313 ? 32.967 29.512 6.916 1.00 34.07 310 GLU A N 1
ATOM 2354 C CA . GLU A 1 313 ? 33.428 29.850 8.258 1.00 36.06 310 GLU A CA 1
ATOM 2355 C C . GLU A 1 313 ? 32.243 30.324 9.087 1.00 31.14 310 GLU A C 1
ATOM 2356 O O . GLU A 1 313 ? 31.699 31.406 8.841 1.00 29.74 310 GLU A O 1
ATOM 2362 N N . HIS A 1 314 ? 31.841 29.526 10.071 1.00 30.91 311 HIS A N 1
ATOM 2363 C CA . HIS A 1 314 ? 30.880 30.009 11.048 1.00 32.47 311 HIS A CA 1
ATOM 2364 C C . HIS A 1 314 ? 31.499 31.120 11.885 1.00 32.88 311 HIS A C 1
ATOM 2365 O O . HIS A 1 314 ? 32.694 31.105 12.191 1.00 32.28 311 HIS A O 1
ATOM 2372 N N . ALA A 1 315 ? 30.671 32.092 12.257 1.00 29.19 312 ALA A N 1
ATOM 2373 C CA . ALA A 1 315 ? 31.125 33.198 13.088 1.00 32.38 312 ALA A CA 1
ATOM 2374 C C . ALA A 1 315 ? 29.916 33.872 13.716 1.00 32.16 312 ALA A C 1
ATOM 2375 O O . ALA A 1 315 ? 28.771 33.646 13.314 1.00 29.84 312 ALA A O 1
ATOM 2377 N N . LYS A 1 316 ? 30.192 34.700 14.719 1.00 28.80 313 LYS A N 1
ATOM 2378 C CA . LYS A 1 316 ? 29.166 35.568 15.273 1.00 29.36 313 LYS A CA 1
ATOM 2379 C C . LYS A 1 316 ? 28.601 36.459 14.176 1.00 26.02 313 LYS A C 1
ATOM 2380 O O . LYS A 1 316 ? 29.330 36.937 13.304 1.00 28.51 313 LYS A O 1
ATOM 2386 N N . ALA A 1 317 ? 27.291 36.674 14.217 1.00 23.57 314 ALA A N 1
ATOM 2387 C CA . ALA A 1 317 ? 26.620 37.467 13.197 1.00 26.23 314 ALA A CA 1
ATOM 2388 C C . ALA A 1 317 ? 25.350 38.050 13.791 1.00 32.58 314 ALA A C 1
ATOM 2389 O O . ALA A 1 317 ? 24.852 37.578 14.814 1.00 34.06 314 ALA A O 1
ATOM 2391 N N . ILE A 1 318 ? 24.835 39.086 13.134 1.00 27.42 315 ILE A N 1
ATOM 2392 C CA . ILE A 1 318 ? 23.624 39.765 13.575 1.00 32.73 315 ILE A CA 1
ATOM 2393 C C . ILE A 1 318 ? 22.783 40.121 12.358 1.00 30.55 315 ILE A C 1
ATOM 2394 O O . ILE A 1 318 ? 23.308 40.436 11.286 1.00 28.13 315 ILE A O 1
ATOM 2399 N N . GLY A 1 319 ? 21.465 40.071 12.534 1.00 27.57 316 GLY A N 1
ATOM 2400 C CA . GLY A 1 319 ? 20.553 40.502 11.495 1.00 28.84 316 GLY A CA 1
ATOM 2401 C C . GLY A 1 319 ? 19.750 39.387 10.860 1.00 28.51 316 GLY A C 1
ATOM 2402 O O . GLY A 1 319 ? 19.439 38.380 11.503 1.00 30.14 316 GLY A O 1
ATOM 2403 N N . ASN A 1 320 ? 19.403 39.575 9.590 1.00 26.85 317 ASN A N 1
ATOM 2404 C CA . ASN A 1 320 ? 18.629 38.613 8.807 1.00 30.79 317 ASN A CA 1
ATOM 2405 C C . ASN A 1 320 ? 19.636 37.777 8.025 1.00 32.60 317 ASN A C 1
ATOM 2406 O O . ASN A 1 320 ? 19.959 38.071 6.874 1.00 31.82 317 ASN A O 1
ATOM 2411 N N . CYS A 1 321 ? 20.135 36.720 8.666 1.00 30.54 318 CYS A N 1
ATOM 2412 C CA . CYS A 1 321 ? 21.312 36.005 8.208 1.00 34.21 318 CYS A CA 1
ATOM 2413 C C . CYS A 1 321 ? 20.977 34.598 7.724 1.00 34.68 318 CYS A C 1
ATOM 2414 O O . CYS A 1 321 ? 20.031 33.970 8.210 1.00 33.27 318 CYS A O 1
ATOM 2417 N N . PRO A 1 322 ? 21.744 34.076 6.770 1.00 32.32 319 PRO A N 1
ATOM 2418 C CA . PRO A 1 322 ? 21.693 32.639 6.495 1.00 32.23 319 PRO A CA 1
ATOM 2419 C C . PRO A 1 322 ? 22.284 31.872 7.667 1.00 31.58 319 PRO A C 1
ATOM 2420 O O . PRO A 1 322 ? 23.125 32.383 8.410 1.00 27.87 319 PRO A O 1
ATOM 2424 N N . ILE A 1 323 ? 21.824 30.639 7.841 1.00 28.60 320 ILE A N 1
ATOM 2425 C CA . ILE A 1 323 ? 22.212 29.814 8.980 1.00 27.54 320 ILE A CA 1
ATOM 2426 C C . ILE A 1 323 ? 23.356 28.900 8.565 1.00 29.26 320 ILE A C 1
ATOM 2427 O O . ILE A 1 323 ? 23.300 28.264 7.504 1.00 27.22 320 ILE A O 1
ATOM 2432 N N . TRP A 1 324 ? 24.387 28.824 9.404 1.00 31.02 321 TRP A N 1
ATOM 2433 C CA . TRP A 1 324 ? 25.541 27.988 9.102 1.00 28.43 321 TRP A CA 1
ATOM 2434 C C . TRP A 1 324 ? 25.167 26.513 9.172 1.00 30.09 321 TRP A C 1
ATOM 2435 O O . TRP A 1 324 ? 24.521 26.068 10.126 1.00 26.07 321 TRP A O 1
ATOM 2446 N N . VAL A 1 325 ? 25.572 25.755 8.154 1.00 24.45 322 VAL A N 1
ATOM 2447 C CA . VAL A 1 325 ? 25.398 24.310 8.137 1.00 32.44 322 VAL A CA 1
ATOM 2448 C C . VAL A 1 325 ? 26.721 23.671 7.742 1.00 35.08 322 VAL A C 1
ATOM 2449 O O . VAL A 1 325 ? 27.610 24.314 7.179 1.00 33.60 322 VAL A O 1
ATOM 2453 N N . LYS A 1 326 ? 26.834 22.378 8.039 1.00 33.17 323 LYS A N 1
ATOM 2454 C CA . LYS A 1 326 ? 28.098 21.671 7.886 1.00 38.62 323 LYS A CA 1
ATOM 2455 C C . LYS A 1 326 ? 28.349 21.252 6.440 1.00 41.72 323 LYS A C 1
ATOM 2456 O O . LYS A 1 326 ? 29.493 21.288 5.971 1.00 42.64 323 LYS A O 1
ATOM 2462 N N . THR A 1 327 ? 27.305 20.870 5.718 1.00 41.22 324 THR A N 1
ATOM 2463 C CA . THR A 1 327 ? 27.414 20.324 4.375 1.00 47.03 324 THR A CA 1
ATOM 2464 C C . THR A 1 327 ? 26.468 21.050 3.431 1.00 43.58 324 THR A C 1
ATOM 2465 O O . THR A 1 327 ? 25.458 21.616 3.865 1.00 37.42 324 THR A O 1
ATOM 2469 N N . PRO A 1 328 ? 26.773 21.062 2.122 1.00 41.09 325 PRO A N 1
ATOM 2470 C CA . PRO A 1 328 ? 25.864 21.697 1.158 1.00 39.10 325 PRO A CA 1
ATOM 2471 C C . PRO A 1 328 ? 24.580 20.906 0.967 1.00 41.44 325 PRO A C 1
ATOM 2472 O O . PRO A 1 328 ? 24.513 20.000 0.130 1.00 47.87 325 PRO A O 1
ATOM 2476 N N . LEU A 1 329 ? 23.553 21.254 1.736 1.00 38.14 326 LEU A N 1
ATOM 2477 C CA . LEU A 1 329 ? 22.311 20.496 1.735 1.00 37.63 326 LEU A CA 1
ATOM 2478 C C . LEU A 1 329 ? 21.544 20.695 0.432 1.00 36.53 326 LEU A C 1
ATOM 2479 O O . LEU A 1 329 ? 21.596 21.756 -0.195 1.00 34.06 326 LEU A O 1
ATOM 2484 N N . LYS A 1 330 ? 20.818 19.653 0.033 1.00 35.31 327 LYS A N 1
ATOM 2485 C CA . LYS A 1 330 ? 20.058 19.650 -1.208 1.00 38.36 327 LYS A CA 1
ATOM 2486 C C . LYS A 1 330 ? 18.646 19.157 -0.937 1.00 37.41 327 LYS A C 1
ATOM 2487 O O . LYS A 1 330 ? 18.458 18.125 -0.285 1.00 35.40 327 LYS A O 1
ATOM 2493 N N . LEU A 1 331 ? 17.661 19.894 -1.437 1.00 37.36 328 LEU A N 1
ATOM 2494 C CA . LEU A 1 331 ? 16.273 19.468 -1.373 1.00 36.64 328 LEU A CA 1
ATOM 2495 C C . LEU A 1 331 ? 15.932 18.644 -2.607 1.00 40.56 328 LEU A C 1
ATOM 2496 O O . LEU A 1 331 ? 16.293 19.005 -3.730 1.00 37.69 328 LEU A O 1
ATOM 2501 N N . ALA A 1 332 ? 15.238 17.531 -2.392 1.00 38.98 329 ALA A N 1
ATOM 2502 C CA . ALA A 1 332 ? 14.822 16.689 -3.504 1.00 40.94 329 ALA A CA 1
ATOM 2503 C C . ALA A 1 332 ? 13.761 17.392 -4.343 1.00 42.28 329 ALA A C 1
ATOM 2504 O O . ALA A 1 332 ? 12.821 17.992 -3.813 1.00 41.35 329 ALA A O 1
ATOM 2506 N N . ASN A 1 333 ? 13.924 17.328 -5.674 1.00 44.72 330 ASN A N 1
ATOM 2507 C CA . ASN A 1 333 ? 12.955 17.877 -6.621 1.00 45.65 330 ASN A CA 1
ATOM 2508 C C . ASN A 1 333 ? 12.870 16.914 -7.811 1.00 46.94 330 ASN A C 1
ATOM 2509 O O . ASN A 1 333 ? 13.362 17.175 -8.907 1.00 44.23 330 ASN A O 1
ATOM 2514 N N . GLY A 1 334 ? 12.240 15.768 -7.582 1.00 50.06 331 GLY A N 1
ATOM 2515 C CA . GLY A 1 334 ? 12.090 14.770 -8.620 1.00 54.53 331 GLY A CA 1
ATOM 2516 C C . GLY A 1 334 ? 11.550 13.480 -8.037 1.00 57.82 331 GLY A C 1
ATOM 2517 O O . GLY A 1 334 ? 11.085 13.440 -6.896 1.00 59.94 331 GLY A O 1
ATOM 2518 N N . THR A 1 335 ? 11.618 12.429 -8.845 1.00 58.50 332 THR A N 1
ATOM 2519 C CA . THR A 1 335 ? 11.222 11.091 -8.432 1.00 59.92 332 THR A CA 1
ATOM 2520 C C . THR A 1 335 ? 12.460 10.226 -8.235 1.00 62.51 332 THR A C 1
ATOM 2521 O O . THR A 1 335 ? 13.585 10.633 -8.536 1.00 59.97 332 THR A O 1
ATOM 2525 N N . LYS A 1 336 ? 12.242 9.021 -7.708 1.00 66.10 333 LYS A N 1
ATOM 2526 C CA . LYS A 1 336 ? 13.333 8.067 -7.565 1.00 67.65 333 LYS A CA 1
ATOM 2527 C C . LYS A 1 336 ? 13.922 7.740 -8.932 1.00 68.05 333 LYS A C 1
ATOM 2528 O O . LYS A 1 336 ? 13.194 7.495 -9.898 1.00 70.82 333 LYS A O 1
ATOM 2534 N N . TYR A 1 337 ? 15.249 7.748 -9.013 1.00 67.97 334 TYR A N 1
ATOM 2535 C CA . TYR A 1 337 ? 15.927 7.480 -10.272 1.00 71.05 334 TYR A CA 1
ATOM 2536 C C . TYR A 1 337 ? 15.987 5.984 -10.546 1.00 72.43 334 TYR A C 1
ATOM 2537 O O . TYR A 1 337 ? 16.271 5.182 -9.652 1.00 75.00 334 TYR A O 1
ATOM 2546 N N . ARG A 1 338 ? 15.714 5.614 -11.797 1.00 74.01 335 ARG A N 1
ATOM 2547 C CA . ARG A 1 338 ? 15.816 4.237 -12.255 1.00 78.42 335 ARG A CA 1
ATOM 2548 C C . ARG A 1 338 ? 16.547 4.234 -13.592 1.00 80.89 335 ARG A C 1
ATOM 2549 O O . ARG A 1 338 ? 16.208 5.032 -14.484 1.00 78.07 335 ARG A O 1
ATOM 2557 N N . PRO A 1 339 ? 17.548 3.377 -13.770 1.00 86.93 336 PRO A N 1
ATOM 2558 C CA . PRO A 1 339 ? 18.308 3.364 -15.026 1.00 92.65 336 PRO A CA 1
ATOM 2559 C C . PRO A 1 339 ? 17.417 3.005 -16.201 1.00 97.41 336 PRO A C 1
ATOM 2560 O O . PRO A 1 339 ? 16.711 1.986 -16.171 1.00 99.86 336 PRO A O 1
ATOM 2564 N N . PRO A 1 340 ? 17.408 3.834 -17.257 1.00 100.47 337 PRO A N 1
ATOM 2565 C CA . PRO A 1 340 ? 16.609 3.588 -18.461 1.00 103.71 337 PRO A CA 1
ATOM 2566 C C . PRO A 1 340 ? 17.352 2.753 -19.504 1.00 107.38 337 PRO A C 1
ATOM 2567 O O . PRO A 1 340 ? 18.042 3.308 -20.360 1.00 109.08 337 PRO A O 1
ATOM 2571 N N . TRP B 2 21 ? 3.669 16.518 -16.291 1.00 79.39 368 TRP B N 1
ATOM 2572 C CA . TRP B 2 21 ? 4.685 15.615 -15.765 1.00 75.91 368 TRP B CA 1
ATOM 2573 C C . TRP B 2 21 ? 4.045 14.285 -15.361 1.00 68.38 368 TRP B C 1
ATOM 2574 O O . TRP B 2 21 ? 4.649 13.222 -15.513 1.00 64.02 368 TRP B O 1
ATOM 2585 N N . HIS B 2 22 ? 2.817 14.355 -14.853 1.00 66.07 369 HIS B N 1
ATOM 2586 C CA . HIS B 2 22 ? 2.029 13.178 -14.511 1.00 67.27 369 HIS B CA 1
ATOM 2587 C C . HIS B 2 22 ? 0.959 12.972 -15.574 1.00 70.01 369 HIS B C 1
ATOM 2588 O O . HIS B 2 22 ? 0.316 13.932 -16.008 1.00 70.34 369 HIS B O 1
ATOM 2595 N N . GLY B 2 23 ? 0.761 11.727 -15.986 1.00 73.01 370 GLY B N 1
ATOM 2596 C CA . GLY B 2 23 ? -0.213 11.465 -17.027 1.00 77.92 370 GLY B CA 1
ATOM 2597 C C . GLY B 2 23 ? -0.392 9.993 -17.314 1.00 83.09 370 GLY B C 1
ATOM 2598 O O . GLY B 2 23 ? 0.012 9.131 -16.531 1.00 85.14 370 GLY B O 1
ATOM 2599 N N . TYR B 2 24 ? -1.013 9.721 -18.461 1.00 88.42 371 TYR B N 1
ATOM 2600 C CA . TYR B 2 24 ? -1.387 8.379 -18.880 1.00 93.06 371 TYR B CA 1
ATOM 2601 C C . TYR B 2 24 ? -0.879 8.136 -20.295 1.00 97.60 371 TYR B C 1
ATOM 2602 O O . TYR B 2 24 ? -0.459 9.060 -20.997 1.00 97.90 371 TYR B O 1
ATOM 2611 N N . THR B 2 25 ? -0.928 6.875 -20.716 1.00 100.63 372 THR B N 1
ATOM 2612 C CA . THR B 2 25 ? -0.507 6.500 -22.064 1.00 102.59 372 THR B CA 1
ATOM 2613 C C . THR B 2 25 ? -1.596 5.725 -22.798 1.00 105.14 372 THR B C 1
ATOM 2614 O O . THR B 2 25 ? -2.697 5.536 -22.281 1.00 106.63 372 THR B O 1
ATOM 2618 N N . VAL B 2 34 ? -0.810 9.737 -25.528 1.00 100.27 381 VAL B N 1
ATOM 2619 C CA . VAL B 2 34 ? -0.245 10.314 -24.318 1.00 99.30 381 VAL B CA 1
ATOM 2620 C C . VAL B 2 34 ? -1.085 11.516 -23.894 1.00 96.57 381 VAL B C 1
ATOM 2621 O O . VAL B 2 34 ? -1.547 12.292 -24.733 1.00 97.01 381 VAL B O 1
ATOM 2625 N N . ALA B 2 35 ? -1.310 11.646 -22.590 1.00 91.43 382 ALA B N 1
ATOM 2626 C CA . ALA B 2 35 ? -2.060 12.764 -22.041 1.00 88.03 382 ALA B CA 1
ATOM 2627 C C . ALA B 2 35 ? -1.598 12.986 -20.610 1.00 87.59 382 ALA B C 1
ATOM 2628 O O . ALA B 2 35 ? -1.310 12.027 -19.893 1.00 86.04 382 ALA B O 1
ATOM 2630 N N . ALA B 2 36 ? -1.517 14.248 -20.208 1.00 86.36 383 ALA B N 1
ATOM 2631 C CA . ALA B 2 36 ? -0.983 14.621 -18.906 1.00 81.81 383 ALA B CA 1
ATOM 2632 C C . ALA B 2 36 ? -2.111 14.934 -17.930 1.00 82.24 383 ALA B C 1
ATOM 2633 O O . ALA B 2 36 ? -3.071 15.627 -18.278 1.00 84.10 383 ALA B O 1
ATOM 2635 N N . ASP B 2 37 ? -1.990 14.416 -16.706 1.00 80.44 384 ASP B N 1
ATOM 2636 C CA . ASP B 2 37 ? -2.917 14.737 -15.620 1.00 80.12 384 ASP B CA 1
ATOM 2637 C C . ASP B 2 37 ? -2.464 16.056 -15.008 1.00 76.62 384 ASP B C 1
ATOM 2638 O O . ASP B 2 37 ? -1.474 16.106 -14.274 1.00 75.10 384 ASP B O 1
ATOM 2643 N N . LEU B 2 38 ? -3.193 17.132 -15.313 1.00 74.82 385 LEU B N 1
ATOM 2644 C CA . LEU B 2 38 ? -2.749 18.470 -14.932 1.00 74.44 385 LEU B CA 1
ATOM 2645 C C . LEU B 2 38 ? -2.694 18.631 -13.417 1.00 76.21 385 LEU B C 1
ATOM 2646 O O . LEU B 2 38 ? -1.700 19.120 -12.869 1.00 75.38 385 LEU B O 1
ATOM 2651 N N . LYS B 2 39 ? -3.758 18.222 -12.722 1.00 78.00 386 LYS B N 1
ATOM 2652 C CA . LYS B 2 39 ? -3.827 18.447 -11.281 1.00 79.78 386 LYS B CA 1
ATOM 2653 C C . LYS B 2 39 ? -2.831 17.573 -10.527 1.00 75.70 386 LYS B C 1
ATOM 2654 O O . LYS B 2 39 ? -2.214 18.027 -9.557 1.00 75.52 386 LYS B O 1
ATOM 2660 N N . SER B 2 40 ? -2.664 16.317 -10.948 1.00 72.55 387 SER B N 1
ATOM 2661 C CA . SER B 2 40 ? -1.661 15.465 -10.317 1.00 69.51 387 SER B CA 1
ATOM 2662 C C . SER B 2 40 ? -0.258 16.013 -10.546 1.00 68.66 387 SER B C 1
ATOM 2663 O O . SER B 2 40 ? 0.583 15.989 -9.639 1.00 70.94 387 SER B O 1
ATOM 2666 N N . THR B 2 41 ? 0.013 16.507 -11.756 1.00 67.00 388 THR B N 1
ATOM 2667 C CA . THR B 2 41 ? 1.279 17.183 -12.019 1.00 66.20 388 THR B CA 1
ATOM 2668 C C . THR B 2 41 ? 1.436 18.407 -11.128 1.00 64.39 388 THR B C 1
ATOM 2669 O O . THR B 2 41 ? 2.491 18.618 -10.519 1.00 63.82 388 THR B O 1
ATOM 2673 N N . GLN B 2 42 ? 0.383 19.221 -11.029 1.00 64.28 389 GLN B N 1
ATOM 2674 C CA . GLN B 2 42 ? 0.482 20.484 -10.305 1.00 65.98 389 GLN B CA 1
ATOM 2675 C C . GLN B 2 42 ? 0.657 20.262 -8.807 1.00 68.07 389 GLN B C 1
ATOM 2676 O O . GLN B 2 42 ? 1.458 20.948 -8.163 1.00 67.29 389 GLN B O 1
ATOM 2682 N N . GLU B 2 43 ? -0.083 19.311 -8.233 1.00 68.77 390 GLU B N 1
ATOM 2683 C CA . GLU B 2 43 ? -0.024 19.112 -6.788 1.00 68.36 390 GLU B CA 1
ATOM 2684 C C . GLU B 2 43 ? 1.320 18.551 -6.344 1.00 63.80 390 GLU B C 1
ATOM 2685 O O . GLU B 2 43 ? 1.772 18.844 -5.231 1.00 63.72 390 GLU B O 1
ATOM 2691 N N . ALA B 2 44 ? 1.975 17.753 -7.189 1.00 60.07 391 ALA B N 1
ATOM 2692 C CA . ALA B 2 44 ? 3.334 17.321 -6.879 1.00 59.01 391 ALA B CA 1
ATOM 2693 C C . ALA B 2 44 ? 4.282 18.512 -6.832 1.00 59.77 391 ALA B C 1
ATOM 2694 O O . ALA B 2 44 ? 5.145 18.595 -5.948 1.00 53.77 391 ALA B O 1
ATOM 2696 N N . ILE B 2 45 ? 4.124 19.450 -7.771 1.00 59.34 392 ILE B N 1
ATOM 2697 C CA . ILE B 2 45 ? 4.931 20.668 -7.765 1.00 60.36 392 ILE B CA 1
ATOM 2698 C C . ILE B 2 45 ? 4.722 21.435 -6.464 1.00 59.40 392 ILE B C 1
ATOM 2699 O O . ILE B 2 45 ? 5.683 21.808 -5.780 1.00 55.91 392 ILE B O 1
ATOM 2704 N N . ASN B 2 46 ? 3.458 21.669 -6.098 1.00 57.40 393 ASN B N 1
ATOM 2705 C CA . ASN B 2 46 ? 3.159 22.454 -4.904 1.00 60.22 393 ASN B CA 1
ATOM 2706 C C . ASN B 2 46 ? 3.716 21.808 -3.641 1.00 56.73 393 ASN B C 1
ATOM 2707 O O . ASN B 2 46 ? 4.124 22.518 -2.715 1.00 54.90 393 ASN B O 1
ATOM 2712 N N . LYS B 2 47 ? 3.744 20.474 -3.584 1.00 55.68 394 LYS B N 1
ATOM 2713 C CA . LYS B 2 47 ? 4.310 19.793 -2.422 1.00 56.02 394 LYS B CA 1
ATOM 2714 C C . LYS B 2 47 ? 5.778 20.154 -2.231 1.00 56.39 394 LYS B C 1
ATOM 2715 O O . LYS B 2 47 ? 6.218 20.433 -1.109 1.00 56.27 394 LYS B O 1
ATOM 2721 N N . ILE B 2 48 ? 6.552 20.151 -3.319 1.00 54.31 395 ILE B N 1
ATOM 2722 C CA . ILE B 2 48 ? 7.952 20.556 -3.248 1.00 53.74 395 ILE B CA 1
ATOM 2723 C C . ILE B 2 48 ? 8.067 22.044 -2.935 1.00 48.43 395 ILE B C 1
ATOM 2724 O O . ILE B 2 48 ? 8.981 22.465 -2.213 1.00 48.98 395 ILE B O 1
ATOM 2729 N N . THR B 2 49 ? 7.141 22.857 -3.448 1.00 48.65 396 THR B N 1
ATOM 2730 C CA . THR B 2 49 ? 7.160 24.287 -3.151 1.00 49.04 396 THR B CA 1
ATOM 2731 C C . THR B 2 49 ? 6.900 24.554 -1.672 1.00 48.95 396 THR B C 1
ATOM 2732 O O . THR B 2 49 ? 7.575 25.393 -1.062 1.00 47.10 396 THR B O 1
ATOM 2736 N N . LYS B 2 50 ? 5.930 23.851 -1.077 1.00 47.24 397 LYS B N 1
ATOM 2737 C CA . LYS B 2 50 ? 5.657 24.030 0.347 1.00 45.94 397 LYS B CA 1
ATOM 2738 C C . LYS B 2 50 ? 6.870 23.665 1.192 1.00 43.12 397 LYS B C 1
ATOM 2739 O O . LYS B 2 50 ? 7.192 24.361 2.163 1.00 43.40 397 LYS B O 1
ATOM 2745 N N . ASN B 2 51 ? 7.555 22.574 0.839 1.00 43.22 398 ASN B N 1
ATOM 2746 C CA . ASN B 2 51 ? 8.754 22.185 1.574 1.00 41.15 398 ASN B CA 1
ATOM 2747 C C . ASN B 2 51 ? 9.846 23.239 1.447 1.00 40.46 398 ASN B C 1
ATOM 2748 O O . ASN B 2 51 ? 10.520 23.566 2.431 1.00 39.71 398 ASN B O 1
ATOM 2753 N N . LEU B 2 52 ? 10.036 23.780 0.243 1.00 39.52 399 LEU B N 1
ATOM 2754 C CA . LEU B 2 52 ? 11.047 24.813 0.045 1.00 36.92 399 LEU B CA 1
ATOM 2755 C C . LEU B 2 52 ? 10.722 26.059 0.861 1.00 37.58 399 LEU B C 1
ATOM 2756 O O . LEU B 2 52 ? 11.596 26.627 1.526 1.00 40.13 399 LEU B O 1
ATOM 2761 N N . ASN B 2 53 ? 9.459 26.495 0.827 1.00 34.62 400 ASN B N 1
ATOM 2762 C CA . ASN B 2 53 ? 9.064 27.667 1.603 1.00 42.40 400 ASN B CA 1
ATOM 2763 C C . ASN B 2 53 ? 9.226 27.418 3.095 1.00 44.44 400 ASN B C 1
ATOM 2764 O O . ASN B 2 53 ? 9.699 28.293 3.830 1.00 43.48 400 ASN B O 1
ATOM 2769 N N . SER B 2 54 ? 8.840 26.229 3.560 1.00 42.30 401 SER B N 1
ATOM 2770 C CA . SER B 2 54 ? 8.980 25.902 4.975 1.00 43.93 401 SER B CA 1
ATOM 2771 C C . SER B 2 54 ? 10.441 25.958 5.411 1.00 40.11 401 SER B C 1
ATOM 2772 O O . SER B 2 54 ? 1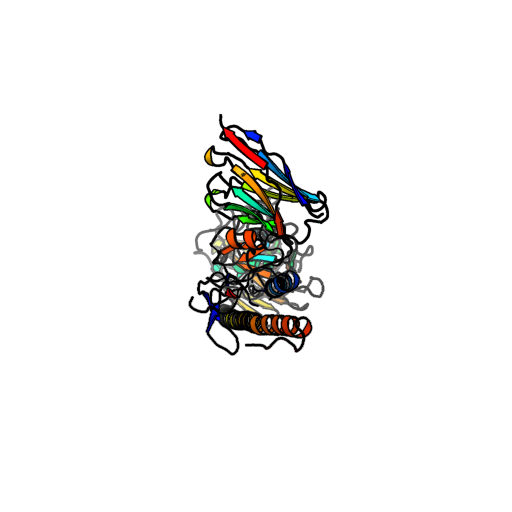0.764 26.506 6.471 1.00 39.37 401 SER B O 1
ATOM 2775 N N . LEU B 2 55 ? 11.341 25.401 4.598 1.00 33.70 402 LEU B N 1
ATOM 2776 C CA . LEU B 2 55 ? 12.762 25.448 4.923 1.00 35.45 402 LEU B CA 1
ATOM 2777 C C . LEU B 2 55 ? 13.343 26.848 4.779 1.00 36.45 402 LEU B C 1
ATOM 2778 O O . LEU B 2 55 ? 14.362 27.149 5.408 1.00 38.65 402 LEU B O 1
ATOM 2783 N N . SER B 2 56 ? 12.718 27.712 3.977 1.00 35.91 403 SER B N 1
ATOM 2784 C CA . SER B 2 56 ? 13.257 29.046 3.743 1.00 38.56 403 SER B CA 1
ATOM 2785 C C . SER B 2 56 ? 12.874 30.037 4.832 1.00 44.83 403 SER B C 1
ATOM 2786 O O . SER B 2 56 ? 13.505 31.093 4.938 1.00 54.12 403 SER B O 1
ATOM 2789 N N . GLU B 2 57 ? 11.866 29.721 5.644 1.00 42.72 404 GLU B N 1
ATOM 2790 C CA . GLU B 2 57 ? 11.307 30.664 6.603 1.00 48.46 404 GLU B CA 1
ATOM 2791 C C . GLU B 2 57 ? 11.536 30.238 8.049 1.00 48.54 404 GLU B C 1
ATOM 2792 O O . GLU B 2 57 ? 10.868 30.748 8.954 1.00 48.49 404 GLU B O 1
ATOM 2798 N N . LEU B 2 58 ? 12.466 29.314 8.283 1.00 49.38 405 LEU B N 1
ATOM 2799 C CA . LEU B 2 58 ? 12.855 28.976 9.645 1.00 53.50 405 LEU B CA 1
ATOM 2800 C C . LEU B 2 58 ? 13.518 30.175 10.309 1.00 51.90 405 LEU B C 1
ATOM 2801 O O . LEU B 2 58 ? 14.292 30.903 9.683 1.00 54.59 405 LEU B O 1
ATOM 2806 N N . GLU B 2 59 ? 13.204 30.383 11.582 1.00 52.79 406 GLU B N 1
ATOM 2807 C CA . GLU B 2 59 ? 13.779 31.466 12.367 1.00 54.57 406 GLU B CA 1
ATOM 2808 C C . GLU B 2 59 ? 14.729 30.873 13.397 1.00 46.61 406 GLU B C 1
ATOM 2809 O O . GLU B 2 59 ? 14.309 30.095 14.260 1.00 47.68 406 GLU B O 1
ATOM 2815 N N . VAL B 2 60 ? 16.005 31.232 13.295 1.00 41.09 407 VAL B N 1
ATOM 2816 C CA . VAL B 2 60 ? 17.033 30.800 14.234 1.00 42.50 407 VAL B CA 1
ATOM 2817 C C . VAL B 2 60 ? 17.763 32.038 14.733 1.00 40.14 407 VAL B C 1
ATOM 2818 O O . VAL B 2 60 ? 18.185 32.881 13.933 1.00 42.47 407 VAL B O 1
ATOM 2822 N N . LYS B 2 61 ? 17.900 32.154 16.049 1.00 40.61 408 LYS B N 1
ATOM 2823 C CA . LYS B 2 61 ? 18.571 33.311 16.618 1.00 44.01 408 LYS B CA 1
ATOM 2824 C C . LYS B 2 61 ? 20.063 33.262 16.312 1.00 43.95 408 LYS B C 1
ATOM 2825 O O . LYS B 2 61 ? 20.667 32.191 16.205 1.00 44.10 408 LYS B O 1
ATOM 2831 N N . ASN B 2 62 ? 20.653 34.439 16.154 1.00 34.94 409 ASN B N 1
ATOM 2832 C CA . ASN B 2 62 ? 22.068 34.546 15.846 1.00 40.24 409 ASN B CA 1
ATOM 2833 C C . ASN B 2 62 ? 22.890 34.637 17.130 1.00 35.62 409 ASN B C 1
ATOM 2834 O O . ASN B 2 62 ? 22.360 34.732 18.238 1.00 32.71 409 ASN B O 1
ATOM 2839 N N . LEU B 2 63 ? 24.208 34.600 16.964 1.00 30.75 410 LEU B N 1
ATOM 2840 C CA . LEU B 2 63 ? 25.151 34.677 18.069 1.00 30.76 410 LEU B CA 1
ATOM 2841 C C . LEU B 2 63 ? 25.976 35.945 17.935 1.00 31.69 410 LEU B C 1
ATOM 2842 O O . LEU B 2 63 ? 26.525 36.216 16.865 1.00 33.49 410 LEU B O 1
ATOM 2847 N N . GLN B 2 64 ? 26.056 36.717 19.015 1.00 26.82 411 GLN B N 1
ATOM 2848 C CA . GLN B 2 64 ? 26.887 37.911 19.066 1.00 30.97 411 GLN B CA 1
ATOM 2849 C C . GLN B 2 64 ? 27.797 37.831 20.286 1.00 29.93 411 GLN B C 1
ATOM 2850 O O . GLN B 2 64 ? 27.792 36.846 21.030 1.00 24.54 411 GLN B O 1
ATOM 2856 N N . ARG B 2 65 ? 28.591 38.879 20.488 1.00 29.16 412 ARG B N 1
ATOM 2857 C CA . ARG B 2 65 ? 29.489 38.915 21.631 1.00 26.79 412 ARG B CA 1
ATOM 2858 C C . ARG B 2 65 ? 28.711 39.121 22.926 1.00 27.85 412 ARG B C 1
ATOM 2859 O O . ARG B 2 65 ? 27.578 39.609 22.935 1.00 27.39 412 ARG B O 1
ATOM 2867 N N . LEU B 2 66 ? 29.337 38.728 24.032 1.00 24.35 413 LEU B N 1
ATOM 2868 C CA . LEU B 2 66 ? 28.894 39.195 25.336 1.00 27.31 413 LEU B CA 1
ATOM 2869 C C . LEU B 2 66 ? 29.149 40.692 25.427 1.00 26.11 413 LEU B C 1
ATOM 2870 O O . LEU B 2 66 ? 30.215 41.173 25.032 1.00 29.87 413 LEU B O 1
ATOM 2875 N N . SER B 2 67 ? 28.165 41.438 25.931 1.00 24.14 414 SER B N 1
ATOM 2876 C CA . SER B 2 67 ? 28.348 42.881 26.041 1.00 28.22 414 SER B CA 1
ATOM 2877 C C . SER B 2 67 ? 29.274 43.247 27.193 1.00 28.52 414 SER B C 1
ATOM 2878 O O . SER B 2 67 ? 29.954 44.277 27.135 1.00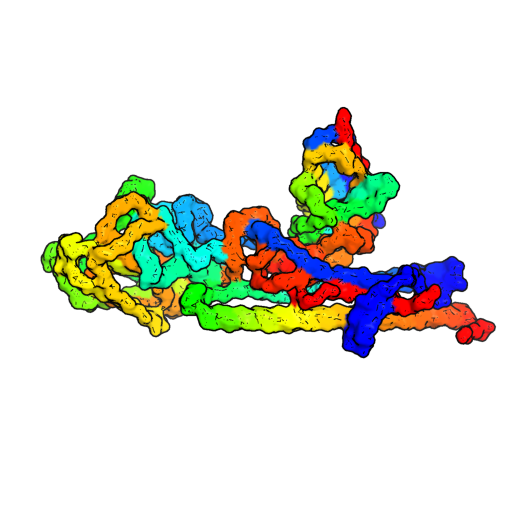 31.93 414 SER B O 1
ATOM 2881 N N . GLY B 2 68 ? 29.329 42.417 28.231 1.00 24.85 415 GLY B N 1
ATOM 2882 C CA . GLY B 2 68 ? 30.094 42.748 29.416 1.00 26.43 415 GLY B CA 1
ATOM 2883 C C . GLY B 2 68 ? 31.533 42.272 29.402 1.00 30.11 415 GLY B C 1
ATOM 2884 O O . GLY B 2 68 ? 32.400 42.909 30.004 1.00 29.97 415 GLY B O 1
ATOM 2885 N N . ALA B 2 69 ? 31.808 41.163 28.719 1.00 28.75 416 ALA B N 1
ATOM 2886 C CA . ALA B 2 69 ? 33.140 40.569 28.737 1.00 27.44 416 ALA B CA 1
ATOM 2887 C C . ALA B 2 69 ? 34.082 41.357 27.831 1.00 29.96 416 ALA B C 1
ATOM 2888 O O . ALA B 2 69 ? 33.836 41.486 26.627 1.00 28.78 416 ALA B O 1
ATOM 2890 N N . MET B 2 70 ? 35.161 41.875 28.411 1.00 26.95 417 MET B N 1
ATOM 2891 C CA . MET B 2 70 ? 36.154 42.653 27.683 1.00 26.99 417 MET B CA 1
ATOM 2892 C C . MET B 2 70 ? 37.335 41.772 27.301 1.00 31.06 417 MET B C 1
ATOM 2893 O O . MET B 2 70 ? 37.753 40.904 28.074 1.00 28.01 417 MET B O 1
ATOM 2898 N N . ASP B 2 71 ? 37.868 42.004 26.104 1.00 29.47 418 ASP B N 1
ATOM 2899 C CA . ASP B 2 71 ? 39.140 41.407 25.727 1.00 35.65 418 ASP B CA 1
ATOM 2900 C C . ASP B 2 71 ? 40.208 41.779 26.749 1.00 38.25 418 ASP B C 1
ATOM 2901 O O . ASP B 2 71 ? 40.136 42.830 27.394 1.00 34.52 418 ASP B O 1
ATOM 2906 N N . GLU B 2 72 ? 41.187 40.884 26.912 1.00 39.23 419 GLU B N 1
ATOM 2907 C CA . GLU B 2 72 ? 42.306 41.034 27.842 1.00 44.95 419 GLU B CA 1
ATOM 2908 C C . GLU B 2 72 ? 41.875 40.899 29.300 1.00 44.77 419 GLU B C 1
ATOM 2909 O O . GLU B 2 72 ? 42.552 40.227 30.084 1.00 49.88 419 GLU B O 1
ATOM 2915 N N . LEU B 2 73 ? 40.761 41.528 29.681 1.00 39.22 420 LEU B N 1
ATOM 2916 C CA . LEU B 2 73 ? 40.299 41.428 31.061 1.00 36.17 420 LEU B CA 1
ATOM 2917 C C . LEU B 2 73 ? 39.624 40.091 31.339 1.00 33.44 420 LEU B C 1
ATOM 2918 O O . LEU B 2 73 ? 39.774 39.532 32.431 1.00 33.55 420 LEU B O 1
ATOM 2923 N N . HIS B 2 74 ? 38.878 39.564 30.372 1.00 29.64 421 HIS B N 1
ATOM 2924 C CA . HIS B 2 74 ? 37.999 38.423 30.592 1.00 27.51 421 HIS B CA 1
ATOM 2925 C C . HIS B 2 74 ? 38.231 37.342 29.546 1.00 26.87 421 HIS B C 1
ATOM 2926 O O . HIS B 2 74 ? 37.285 36.764 29.003 1.00 26.84 421 HIS B O 1
ATOM 2933 N N . ASN B 2 75 ? 39.502 37.040 29.266 1.00 26.68 422 ASN B N 1
ATOM 2934 C CA . ASN B 2 75 ? 39.824 36.054 28.239 1.00 29.50 422 ASN B CA 1
ATOM 2935 C C . ASN B 2 75 ? 39.318 34.662 28.596 1.00 26.15 422 ASN B C 1
ATOM 2936 O O . ASN B 2 75 ? 38.933 33.899 27.704 1.00 25.12 422 ASN B O 1
ATOM 2941 N N . GLU B 2 76 ? 39.317 34.307 29.883 1.00 22.99 423 GLU B N 1
ATOM 2942 C CA . GLU B 2 76 ? 38.829 32.986 30.269 1.00 25.37 423 GLU B CA 1
ATOM 2943 C C . GLU B 2 76 ? 37.340 32.846 29.980 1.00 27.97 423 GLU B C 1
ATOM 2944 O O . GLU B 2 76 ? 36.892 31.800 29.495 1.00 27.13 423 GLU B O 1
ATOM 2950 N N . ILE B 2 77 ? 36.561 33.891 30.265 1.00 27.93 424 ILE B N 1
ATOM 2951 C CA . ILE B 2 77 ? 35.141 33.875 29.923 1.00 23.95 424 ILE B CA 1
ATOM 2952 C C . ILE B 2 77 ? 34.961 33.831 28.412 1.00 26.87 424 ILE B C 1
ATOM 2953 O O . ILE B 2 77 ? 34.095 33.114 27.895 1.00 26.44 424 ILE B O 1
ATOM 2958 N N . LEU B 2 78 ? 35.778 34.594 27.680 1.00 25.71 425 LEU B N 1
ATOM 2959 C CA . LEU B 2 78 ? 35.640 34.644 26.228 1.00 26.81 425 LEU B CA 1
ATOM 2960 C C . LEU B 2 78 ? 35.942 33.297 25.587 1.00 26.34 425 LEU B C 1
ATOM 2961 O O . LEU B 2 78 ? 35.340 32.951 24.564 1.00 23.42 425 LEU B O 1
ATOM 2966 N N . GLU B 2 79 ? 36.858 32.519 26.171 1.00 24.58 426 GLU B N 1
ATOM 2967 C CA . GLU B 2 79 ? 37.116 31.183 25.643 1.00 24.15 426 GLU B CA 1
ATOM 2968 C C . GLU B 2 79 ? 35.899 30.283 25.811 1.00 22.15 426 GLU B C 1
ATOM 2969 O O . GLU B 2 79 ? 35.572 29.500 24.911 1.00 26.58 426 GLU B O 1
ATOM 2975 N N . LEU B 2 80 ? 35.215 30.380 26.954 1.00 22.60 427 LEU B N 1
ATOM 2976 C CA . LEU B 2 80 ? 34.009 29.583 27.158 1.00 24.58 427 LEU B CA 1
ATOM 2977 C C . LEU B 2 80 ? 32.883 30.046 26.243 1.00 25.48 427 LEU B C 1
ATOM 2978 O O . LEU B 2 80 ? 32.100 29.227 25.749 1.00 24.02 427 LEU B O 1
ATOM 2983 N N . ASP B 2 81 ? 32.789 31.356 26.003 1.00 24.31 428 ASP B N 1
ATOM 2984 C CA . ASP B 2 81 ? 31.785 31.864 25.073 1.00 24.06 428 ASP B CA 1
ATOM 2985 C C . ASP B 2 81 ? 32.021 31.328 23.666 1.00 24.60 428 ASP B C 1
ATOM 2986 O O . ASP B 2 81 ? 31.070 30.952 22.970 1.00 27.59 428 ASP B O 1
ATOM 2991 N N . GLU B 2 82 ? 33.286 31.277 23.235 1.00 24.41 429 GLU B N 1
ATOM 2992 C CA . GLU B 2 82 ? 33.608 30.691 21.937 1.00 26.47 429 GLU B CA 1
ATOM 2993 C C . GLU B 2 82 ? 33.217 29.220 21.891 1.00 27.81 429 GLU B C 1
ATOM 2994 O O . GLU B 2 82 ? 32.721 28.731 20.869 1.00 26.81 429 GLU B O 1
ATOM 3000 N N . LYS B 2 83 ? 33.424 28.502 22.997 1.00 26.37 430 LYS B N 1
ATOM 3001 C CA . LYS B 2 83 ? 33.013 27.104 23.063 1.00 27.90 430 LYS B CA 1
ATOM 3002 C C . LYS B 2 83 ? 31.498 26.972 22.961 1.00 27.33 430 LYS B C 1
ATOM 3003 O O . LYS B 2 83 ? 30.991 26.067 22.287 1.00 23.04 430 LYS B O 1
ATOM 3009 N N . VAL B 2 84 ? 30.760 27.870 23.617 1.00 24.91 431 VAL B N 1
ATOM 3010 C CA . VAL B 2 84 ? 29.302 27.830 23.547 1.00 25.69 431 VAL B CA 1
ATOM 3011 C C . VAL B 2 84 ? 28.829 28.085 22.121 1.00 29.82 431 VAL B C 1
ATOM 3012 O O . VAL B 2 84 ? 27.913 27.415 21.628 1.00 28.93 431 VAL B O 1
ATOM 3016 N N . ASP B 2 85 ? 29.450 29.047 21.431 1.00 19.79 432 ASP B N 1
ATOM 3017 C CA . ASP B 2 85 ? 29.092 29.298 20.037 1.00 22.70 432 ASP B CA 1
ATOM 3018 C C . ASP B 2 85 ? 29.379 28.082 19.168 1.00 25.15 432 ASP B C 1
ATOM 3019 O O . ASP B 2 85 ? 28.558 27.707 18.322 1.00 27.07 432 ASP B O 1
ATOM 3024 N N . ASP B 2 86 ? 30.542 27.455 19.361 1.00 25.55 433 ASP B N 1
ATOM 3025 C CA . ASP B 2 86 ? 30.926 26.326 18.520 1.00 26.52 433 ASP B CA 1
ATOM 3026 C C . ASP B 2 86 ? 29.966 25.157 18.697 1.00 29.47 433 ASP B C 1
ATOM 3027 O O . ASP B 2 86 ? 29.573 24.512 17.718 1.00 30.01 433 ASP B O 1
ATOM 3032 N N . LEU B 2 87 ? 29.563 24.877 19.939 1.00 26.35 434 LEU B N 1
ATOM 3033 C CA . LEU B 2 87 ? 28.628 23.783 20.181 1.00 28.38 434 LEU B CA 1
ATOM 3034 C C . LEU B 2 87 ? 27.232 24.122 19.671 1.00 30.95 434 LEU B C 1
ATOM 3035 O O . LEU B 2 87 ? 26.513 23.240 19.187 1.00 26.19 434 LEU B O 1
ATOM 3040 N N . ARG B 2 88 ? 26.828 25.391 19.779 1.00 28.08 435 ARG B N 1
ATOM 3041 C CA . ARG B 2 88 ? 25.515 25.798 19.288 1.00 27.31 435 ARG B CA 1
ATOM 3042 C C . ARG B 2 88 ? 25.429 25.682 17.771 1.00 32.03 435 ARG B C 1
ATOM 3043 O O . ARG B 2 88 ? 24.431 25.179 17.240 1.00 33.08 435 ARG B O 1
ATOM 3051 N N . ALA B 2 89 ? 26.462 26.140 17.057 1.00 27.74 436 ALA B N 1
ATOM 3052 C CA . ALA B 2 89 ? 26.450 26.043 15.600 1.00 28.34 436 ALA B CA 1
ATOM 3053 C C . ALA B 2 89 ? 26.354 24.592 15.144 1.00 30.31 436 ALA B C 1
ATOM 3054 O O . ALA B 2 89 ? 25.660 24.284 14.166 1.00 29.53 436 ALA B O 1
ATOM 3056 N N . ASP B 2 90 ? 27.036 23.685 15.848 1.00 30.01 437 ASP B N 1
ATOM 3057 C CA . ASP B 2 90 ? 26.977 22.270 15.493 1.00 32.18 437 ASP B CA 1
ATOM 3058 C C . ASP B 2 90 ? 25.583 21.700 15.728 1.00 31.20 437 ASP B C 1
ATOM 3059 O O . ASP B 2 90 ? 25.071 20.930 14.905 1.00 30.09 437 ASP B O 1
ATOM 3064 N N . THR B 2 91 ? 24.950 22.079 16.840 1.00 28.51 438 THR B N 1
ATOM 3065 C CA . THR B 2 91 ? 23.605 21.597 17.139 1.00 30.98 438 THR B CA 1
ATOM 3066 C C . THR B 2 91 ? 22.600 22.078 16.097 1.00 31.45 438 THR B C 1
ATOM 3067 O O . THR B 2 91 ? 21.791 21.293 15.589 1.00 30.16 438 THR B O 1
ATOM 3071 N N . ILE B 2 92 ? 22.642 23.370 15.762 1.00 31.06 439 ILE B N 1
ATOM 3072 C CA . ILE B 2 92 ? 21.703 23.922 14.788 1.00 28.32 439 ILE B CA 1
ATOM 3073 C C . ILE B 2 92 ? 21.941 23.315 13.410 1.00 31.16 439 ILE B C 1
ATOM 3074 O O . ILE B 2 92 ? 20.996 23.077 12.647 1.00 29.14 439 ILE B O 1
ATOM 3079 N N . SER B 2 93 ? 23.204 23.048 13.073 1.00 32.02 440 SER B N 1
ATOM 3080 C CA . SER B 2 93 ? 23.514 22.420 11.792 1.00 29.76 440 SER B CA 1
ATOM 3081 C C . SER B 2 93 ? 22.884 21.034 11.690 1.00 30.93 440 SER B C 1
ATOM 3082 O O . SER B 2 93 ? 22.298 20.680 10.660 1.00 27.79 440 SER B O 1
ATOM 3085 N N . SER B 2 94 ? 22.997 20.232 12.751 1.00 29.77 441 SER B N 1
ATOM 3086 C CA . SER B 2 94 ? 22.380 18.909 12.743 1.00 32.86 441 SER B CA 1
ATOM 3087 C C . SER B 2 94 ? 20.861 19.012 12.691 1.00 33.81 441 SER B C 1
ATOM 3088 O O . SER B 2 94 ? 20.194 18.190 12.052 1.00 34.50 441 SER B O 1
ATOM 3091 N N . GLN B 2 95 ? 20.297 20.022 13.355 1.00 29.28 442 GLN B N 1
ATOM 3092 C CA . GLN B 2 95 ? 18.847 20.176 13.394 1.00 33.87 442 GLN B CA 1
ATOM 3093 C C . GLN B 2 95 ? 18.289 20.551 12.026 1.00 34.84 442 GLN B C 1
ATOM 3094 O O . GLN B 2 95 ? 17.231 20.055 11.622 1.00 32.54 442 GLN B O 1
ATOM 3100 N N . ILE B 2 96 ? 18.992 21.416 11.294 1.00 26.44 443 ILE B N 1
ATOM 3101 C CA . ILE B 2 96 ? 18.529 21.821 9.971 1.00 27.48 443 ILE B CA 1
ATOM 3102 C C . ILE B 2 96 ? 18.746 20.702 8.960 1.00 33.82 443 ILE B C 1
ATOM 3103 O O . ILE B 2 96 ? 17.921 20.492 8.061 1.00 33.36 443 ILE B O 1
ATOM 3108 N N . GLU B 2 97 ? 19.848 19.959 9.094 1.00 32.81 444 GLU B N 1
ATOM 3109 C CA . GLU B 2 97 ? 20.072 18.819 8.212 1.00 35.66 444 GLU B CA 1
ATOM 3110 C C . GLU B 2 97 ? 18.953 17.795 8.349 1.00 32.96 444 GLU B C 1
ATOM 3111 O O . GLU B 2 97 ? 18.463 17.260 7.346 1.00 28.11 444 GLU B O 1
ATOM 3117 N N . LEU B 2 98 ? 18.519 17.526 9.583 1.00 28.47 445 LEU B N 1
ATOM 3118 C CA . LEU B 2 98 ? 17.416 16.592 9.789 1.00 31.31 445 LEU B CA 1
ATOM 3119 C C . LEU B 2 98 ? 16.121 17.128 9.191 1.00 33.29 445 LEU B C 1
ATOM 3120 O O . LEU B 2 98 ? 15.313 16.361 8.654 1.00 30.52 445 LEU B O 1
ATOM 3125 N N . ALA B 2 99 ? 15.906 18.443 9.275 1.00 32.38 446 ALA B N 1
ATOM 3126 C CA . ALA B 2 99 ? 14.724 19.038 8.659 1.00 35.84 446 ALA B CA 1
ATOM 3127 C C . ALA B 2 99 ? 14.718 18.808 7.153 1.00 36.23 446 ALA B C 1
ATOM 3128 O O . ALA B 2 99 ? 13.676 18.491 6.568 1.00 35.07 446 ALA B O 1
ATOM 3130 N N . VAL B 2 100 ? 15.878 18.957 6.510 1.00 34.03 447 VAL B N 1
ATOM 3131 C CA . VAL B 2 100 ? 15.978 18.675 5.083 1.00 31.65 447 VAL B CA 1
ATOM 3132 C C . VAL B 2 100 ? 15.791 17.187 4.819 1.00 36.21 447 VAL B C 1
ATOM 3133 O O . VAL B 2 100 ? 15.107 16.794 3.866 1.00 38.27 447 VAL B O 1
ATOM 3137 N N . LEU B 2 101 ? 16.387 16.336 5.659 1.00 34.51 448 LEU B N 1
ATOM 3138 C CA . LEU B 2 101 ? 16.210 14.895 5.504 1.00 36.89 448 LEU B CA 1
ATOM 3139 C C . LEU B 2 101 ? 14.747 14.499 5.654 1.00 36.24 448 LEU B C 1
ATOM 3140 O O . LEU B 2 101 ? 14.269 13.592 4.962 1.00 34.02 448 LEU B O 1
ATOM 3145 N N . LEU B 2 102 ? 14.020 15.165 6.554 1.00 32.83 449 LEU B N 1
ATOM 3146 C CA . LEU B 2 102 ? 12.606 14.851 6.729 1.00 32.65 449 LEU B CA 1
ATOM 3147 C C . LEU B 2 102 ? 11.775 15.376 5.562 1.00 38.15 449 LEU B C 1
ATOM 3148 O O . LEU B 2 102 ? 10.785 14.750 5.168 1.00 40.78 449 LEU B O 1
ATOM 3153 N N . SER B 2 103 ? 12.160 16.527 5.000 1.00 33.12 450 SER B N 1
ATOM 3154 C CA . SER B 2 103 ? 11.491 17.029 3.803 1.00 37.30 450 SER B CA 1
ATOM 3155 C C . SER B 2 103 ? 11.685 16.075 2.632 1.00 38.25 450 SER B C 1
ATOM 3156 O O . SER B 2 103 ? 10.726 15.723 1.937 1.00 38.14 450 SER B O 1
ATOM 3159 N N . ASN B 2 104 ? 12.929 15.645 2.399 1.00 34.66 451 ASN B N 1
ATOM 3160 C CA . ASN B 2 104 ? 13.204 14.709 1.314 1.00 36.88 451 ASN B CA 1
ATOM 3161 C C . ASN B 2 104 ? 12.479 13.388 1.515 1.00 40.91 451 ASN B C 1
ATOM 3162 O O . ASN B 2 104 ? 12.070 12.752 0.537 1.00 42.49 451 ASN B O 1
ATOM 3167 N N . GLU B 2 105 ? 12.313 12.957 2.767 1.00 40.94 452 GLU B N 1
ATOM 3168 C CA . GLU B 2 105 ? 11.563 11.736 3.038 1.00 43.50 452 GLU B CA 1
ATOM 3169 C C . GLU B 2 105 ? 10.125 11.861 2.551 1.00 44.22 452 GLU B C 1
ATOM 3170 O O . GLU B 2 105 ? 9.606 10.969 1.870 1.00 44.40 452 GLU B O 1
ATOM 3176 N N . GLY B 2 106 ? 9.466 12.973 2.886 1.00 44.36 453 GLY B N 1
ATOM 3177 C CA . GLY B 2 106 ? 8.089 13.165 2.463 1.00 43.35 453 GLY B CA 1
ATOM 3178 C C . GLY B 2 106 ? 7.943 13.367 0.969 1.00 43.51 453 GLY B C 1
ATOM 3179 O O . GLY B 2 106 ? 6.942 12.951 0.378 1.00 42.25 453 GLY B O 1
ATOM 3180 N N . ILE B 2 107 ? 8.930 14.003 0.338 1.00 38.17 454 ILE B N 1
ATOM 3181 C CA . ILE B 2 107 ? 8.887 14.204 -1.107 1.00 41.01 454 ILE B CA 1
ATOM 3182 C C . ILE B 2 107 ? 9.053 12.874 -1.833 1.00 44.32 454 ILE B C 1
ATOM 3183 O O . ILE B 2 107 ? 8.293 12.548 -2.752 1.00 42.55 454 ILE B O 1
ATOM 3188 N N . ILE B 2 108 ? 10.050 12.086 -1.426 1.00 45.20 455 ILE B N 1
ATOM 3189 C CA . ILE B 2 108 ? 10.288 10.796 -2.064 1.00 48.04 455 ILE B CA 1
ATOM 3190 C C . ILE B 2 108 ? 9.124 9.846 -1.807 1.00 51.95 455 ILE B C 1
ATOM 3191 O O . ILE B 2 108 ? 8.717 9.087 -2.695 1.00 51.72 455 ILE B O 1
ATOM 3196 N N . ASN B 2 109 ? 8.561 9.883 -0.597 1.00 51.34 456 ASN B N 1
ATOM 3197 C CA . ASN B 2 109 ? 7.401 9.051 -0.294 1.00 49.23 456 ASN B CA 1
ATOM 3198 C C . ASN B 2 109 ? 6.181 9.455 -1.113 1.00 50.30 456 ASN B C 1
ATOM 3199 O O . ASN B 2 109 ? 5.326 8.610 -1.401 1.00 49.51 456 ASN B O 1
ATOM 3204 N N . SER B 2 110 ? 6.081 10.730 -1.496 1.00 49.36 457 SER B N 1
ATOM 3205 C CA . SER B 2 110 ? 4.897 11.198 -2.209 1.00 55.07 457 SER B CA 1
ATOM 3206 C C . SER B 2 110 ? 4.839 10.690 -3.643 1.00 58.22 457 SER B C 1
ATOM 3207 O O . SER B 2 110 ? 3.767 10.736 -4.256 1.00 57.55 457 SER B O 1
ATOM 3210 N N . GLU B 2 111 ? 5.959 10.215 -4.194 1.00 56.37 458 GLU B N 1
ATOM 3211 C CA . GLU B 2 111 ? 5.921 9.602 -5.517 1.00 61.90 458 GLU B CA 1
ATOM 3212 C C . GLU B 2 111 ? 5.031 8.366 -5.515 1.00 65.60 458 GLU B C 1
ATOM 3213 O O . GLU B 2 111 ? 4.198 8.183 -6.409 1.00 64.55 458 GLU B O 1
ATOM 3219 N N . ASP B 2 112 ? 5.195 7.504 -4.508 1.00 68.02 459 ASP B N 1
ATOM 3220 C CA . ASP B 2 112 ? 4.345 6.323 -4.405 1.00 71.54 459 ASP B CA 1
ATOM 3221 C C . ASP B 2 112 ? 2.892 6.711 -4.163 1.00 68.99 459 ASP B C 1
ATOM 3222 O O . ASP B 2 112 ? 1.974 6.051 -4.664 1.00 68.97 459 ASP B O 1
ATOM 3227 N N . GLU B 2 113 ? 2.661 7.782 -3.400 1.00 66.93 460 GLU B N 1
ATOM 3228 C CA . GLU B 2 113 ? 1.294 8.229 -3.154 1.00 69.11 460 GLU B CA 1
ATOM 3229 C C . GLU B 2 113 ? 0.649 8.766 -4.425 1.00 67.39 460 GLU B C 1
ATOM 3230 O O . GLU B 2 113 ? -0.536 8.519 -4.677 1.00 67.12 460 GLU B O 1
ATOM 3236 N N . HIS B 2 114 ? 1.412 9.496 -5.242 1.00 64.38 461 HIS B N 1
ATOM 3237 C CA . HIS B 2 114 ? 0.870 9.999 -6.501 1.00 65.73 461 HIS B CA 1
ATOM 3238 C C . HIS B 2 114 ? 0.571 8.860 -7.469 1.00 66.47 461 HIS B C 1
ATOM 3239 O O . HIS B 2 114 ? -0.479 8.856 -8.122 1.00 66.91 461 HIS B O 1
ATOM 3246 N N . LEU B 2 115 ? 1.481 7.888 -7.576 1.00 64.96 462 LEU B N 1
ATOM 3247 C CA . LEU B 2 115 ? 1.263 6.766 -8.486 1.00 67.17 462 LEU B CA 1
ATOM 3248 C C . LEU B 2 115 ? 0.061 5.934 -8.058 1.00 67.55 462 LEU B C 1
ATOM 3249 O O . LEU B 2 115 ? -0.753 5.530 -8.897 1.00 65.99 462 LEU B O 1
ATOM 3254 N N . LEU B 2 116 ? -0.064 5.665 -6.756 1.00 67.56 463 LEU B N 1
ATOM 3255 C CA . LEU B 2 116 ? -1.229 4.940 -6.261 1.00 74.34 463 LEU B CA 1
ATOM 3256 C C . LEU B 2 116 ? -2.512 5.712 -6.538 1.00 73.42 463 LEU B C 1
ATOM 3257 O O . LEU B 2 116 ? -3.549 5.114 -6.851 1.00 70.19 463 LEU B O 1
ATOM 3262 N N . ALA B 2 117 ? -2.463 7.043 -6.431 1.00 69.78 464 ALA B N 1
ATOM 3263 C CA . ALA B 2 117 ? -3.649 7.840 -6.717 1.00 69.92 464 ALA B CA 1
ATOM 3264 C C . ALA B 2 117 ? -3.958 7.863 -8.209 1.00 74.48 464 ALA B C 1
ATOM 3265 O O . ALA B 2 117 ? -5.120 8.038 -8.597 1.00 77.25 464 ALA B O 1
ATOM 3267 N N . LEU B 2 118 ? -2.939 7.699 -9.058 1.00 72.56 465 LEU B N 1
ATOM 3268 C CA . LEU B 2 118 ? -3.170 7.625 -10.496 1.00 73.37 465 LEU B CA 1
ATOM 3269 C C . LEU B 2 118 ? -3.720 6.267 -10.917 1.00 77.50 465 LEU B C 1
ATOM 3270 O O . LEU B 2 118 ? -4.478 6.184 -11.891 1.00 75.75 465 LEU B O 1
ATOM 3275 N N . GLU B 2 119 ? -3.357 5.200 -10.203 1.00 82.07 466 GLU B N 1
ATOM 3276 C CA . GLU B 2 119 ? -3.903 3.883 -10.507 1.00 90.25 466 GLU B CA 1
ATOM 3277 C C . GLU B 2 119 ? -5.345 3.754 -10.034 1.00 95.10 466 GLU B C 1
ATOM 3278 O O . GLU B 2 119 ? -6.156 3.089 -10.687 1.00 98.12 466 GLU B O 1
ATOM 3284 N N . ARG B 2 120 ? -5.682 4.380 -8.904 1.00 96.35 467 ARG B N 1
ATOM 3285 C CA . ARG B 2 120 ? -7.057 4.334 -8.420 1.00 99.42 467 ARG B CA 1
ATOM 3286 C C . ARG B 2 120 ? -8.010 5.026 -9.390 1.00 97.93 467 ARG B C 1
ATOM 3287 O O . ARG B 2 120 ? -9.182 4.642 -9.492 1.00 98.88 467 ARG B O 1
ATOM 3295 N N . LYS B 2 121 ? -7.524 6.035 -10.120 1.00 94.43 468 LYS B N 1
ATOM 3296 C CA . LYS B 2 121 ? -8.358 6.710 -11.108 1.00 95.14 468 LYS B CA 1
ATOM 3297 C C . LYS B 2 121 ? -8.501 5.900 -12.391 1.00 94.79 468 LYS B C 1
ATOM 3298 O O . LYS B 2 121 ? -9.559 5.944 -13.031 1.00 96.89 468 LYS B O 1
ATOM 3304 N N . LEU B 2 122 ? -7.464 5.161 -12.784 1.00 92.84 469 LEU B N 1
ATOM 3305 C CA . LEU B 2 122 ? -7.560 4.285 -13.943 1.00 95.08 469 LEU B CA 1
ATOM 3306 C C . LEU B 2 122 ? -8.307 2.992 -13.646 1.00 98.14 469 LEU B C 1
ATOM 3307 O O . LEU B 2 122 ? -8.587 2.232 -14.578 1.00 102.85 469 LEU B O 1
ATOM 3312 N N . LYS B 2 123 ? -8.629 2.722 -12.383 1.00 96.28 470 LYS B N 1
ATOM 3313 C CA . LYS B 2 123 ? -9.444 1.572 -12.017 1.00 97.92 470 LYS B CA 1
ATOM 3314 C C . LYS B 2 123 ? -10.896 1.942 -11.758 1.00 99.57 470 LYS B C 1
ATOM 3315 O O . LYS B 2 123 ? -11.779 1.090 -11.898 1.00 102.54 470 LYS B O 1
ATOM 3321 N N . LYS B 2 124 ? -11.157 3.198 -11.390 1.00 96.50 471 LYS B N 1
ATOM 3322 C CA . LYS B 2 124 ? -12.525 3.663 -11.192 1.00 96.58 471 LYS B CA 1
ATOM 3323 C C . LYS B 2 124 ? -13.199 4.004 -12.515 1.00 95.75 471 LYS B C 1
ATOM 3324 O O . LYS B 2 124 ? -14.375 3.683 -12.716 1.00 101.24 471 LYS B O 1
ATOM 3330 N N . MET B 2 125 ? -12.475 4.664 -13.421 1.00 113.17 472 MET B N 1
ATOM 3331 C CA . MET B 2 125 ? -13.050 5.019 -14.714 1.00 106.88 472 MET B CA 1
ATOM 3332 C C . MET B 2 125 ? -13.132 3.805 -15.632 1.00 105.60 472 MET B C 1
ATOM 3333 O O . MET B 2 125 ? -14.168 3.563 -16.262 1.00 105.28 472 MET B O 1
ATOM 3338 N N . LEU B 2 126 ? -12.051 3.032 -15.723 1.00 103.77 473 LEU B N 1
ATOM 3339 C CA . LEU B 2 126 ? -12.079 1.766 -16.446 1.00 101.56 473 LEU B CA 1
ATOM 3340 C C . LEU B 2 126 ? -12.814 0.747 -15.586 1.00 106.01 473 LEU B C 1
ATOM 3341 O O . LEU B 2 126 ? -12.311 0.334 -14.536 1.00 110.77 473 LEU B O 1
ATOM 3346 N N . GLY B 2 127 ? -14.002 0.344 -16.024 1.00 104.52 474 GLY B N 1
ATOM 3347 C CA . GLY B 2 127 ? -14.824 -0.568 -15.267 1.00 104.12 474 GLY B CA 1
ATOM 3348 C C . GLY B 2 127 ? -14.187 -1.932 -15.100 1.00 103.74 474 GLY B C 1
ATOM 3349 O O . GLY B 2 127 ? -13.066 -2.183 -15.552 1.00 101.19 474 GLY B O 1
ATOM 3350 N N . PRO B 2 128 ? -14.903 -2.849 -14.443 1.00 104.76 475 PRO B N 1
ATOM 3351 C CA . PRO B 2 128 ? -14.358 -4.202 -14.236 1.00 104.07 475 PRO B CA 1
ATOM 3352 C C . PRO B 2 128 ? -14.139 -4.984 -15.524 1.00 103.11 475 PRO B C 1
ATOM 3353 O O . PRO B 2 128 ? -13.564 -6.078 -15.466 1.00 103.22 475 PRO B O 1
ATOM 3357 N N . SER B 2 129 ? -14.571 -4.463 -16.676 1.00 102.92 476 SER B N 1
ATOM 3358 C CA . SER B 2 129 ? -14.305 -5.132 -17.945 1.00 103.95 476 SER B CA 1
ATOM 3359 C C . SER B 2 129 ? -12.823 -5.131 -18.297 1.00 102.75 476 SER B C 1
ATOM 3360 O O . SER B 2 129 ? -12.379 -5.997 -19.058 1.00 103.00 476 SER B O 1
ATOM 3363 N N . ALA B 2 130 ? -12.057 -4.181 -17.773 1.00 102.05 477 ALA B N 1
ATOM 3364 C CA . ALA B 2 130 ? -10.614 -4.164 -17.944 1.00 102.07 477 ALA B CA 1
ATOM 3365 C C . ALA B 2 130 ? -9.939 -4.916 -16.801 1.00 100.22 477 ALA B C 1
ATOM 3366 O O . ALA B 2 130 ? -10.531 -5.156 -15.746 1.00 98.75 477 ALA B O 1
ATOM 3368 N N . VAL B 2 131 ? -8.682 -5.293 -17.026 1.00 99.82 478 VAL B N 1
ATOM 3369 C CA . VAL B 2 131 ? -7.896 -6.034 -16.046 1.00 104.31 478 VAL B CA 1
ATOM 3370 C C . VAL B 2 131 ? -6.547 -5.344 -15.886 1.00 107.06 478 VAL B C 1
ATOM 3371 O O . VAL B 2 131 ? -5.913 -4.966 -16.878 1.00 108.40 478 VAL B O 1
ATOM 3375 N N . GLU B 2 132 ? -6.118 -5.168 -14.639 1.00 106.88 479 GLU B N 1
ATOM 3376 C CA . GLU B 2 132 ? -4.887 -4.450 -14.338 1.00 105.88 479 GLU B CA 1
ATOM 3377 C C . GLU B 2 132 ? -3.692 -5.391 -14.423 1.00 100.66 479 GLU B C 1
ATOM 3378 O O . GLU B 2 132 ? -3.730 -6.507 -13.896 1.00 99.20 479 GLU B O 1
ATOM 3384 N N . ILE B 2 133 ? -2.635 -4.932 -15.085 1.00 98.51 480 ILE B N 1
ATOM 3385 C CA . ILE B 2 133 ? -1.455 -5.753 -15.319 1.00 97.08 480 ILE B CA 1
ATOM 3386 C C . ILE B 2 133 ? -0.598 -5.803 -14.059 1.00 97.10 480 ILE B C 1
ATOM 3387 O O . ILE B 2 133 ? 0.186 -6.732 -13.863 1.00 98.19 480 ILE B O 1
ATOM 3392 N N . GLU C 3 1 ? -4.154 36.485 -14.963 1.00 89.12 1 GLU C N 1
ATOM 3393 C CA . GLU C 3 1 ? -4.307 37.919 -15.176 1.00 87.73 1 GLU C CA 1
ATOM 3394 C C . GLU C 3 1 ? -3.118 38.678 -14.589 1.00 77.08 1 GLU C C 1
ATOM 3395 O O . GLU C 3 1 ? -2.833 39.809 -14.986 1.00 75.27 1 GLU C O 1
ATOM 3401 N N . VAL C 3 2 ? -2.414 38.041 -13.650 1.00 66.10 2 VAL C N 1
ATOM 3402 C CA . VAL C 3 2 ? -1.178 38.619 -13.140 1.00 60.19 2 VAL C CA 1
ATOM 3403 C C . VAL C 3 2 ? -0.193 38.775 -14.290 1.00 55.44 2 VAL C C 1
ATOM 3404 O O . VAL C 3 2 ? -0.143 37.944 -15.207 1.00 55.46 2 VAL C O 1
ATOM 3408 N N . GLN C 3 3 ? 0.578 39.861 -14.268 1.00 51.05 3 GLN C N 1
ATOM 3409 C CA . GLN C 3 3 ? 1.476 40.132 -15.381 1.00 50.33 3 GLN C CA 1
ATOM 3410 C C . GLN C 3 3 ? 2.552 41.124 -14.966 1.00 44.29 3 GLN C C 1
ATOM 3411 O O . GLN C 3 3 ? 2.277 42.087 -14.244 1.00 42.79 3 GLN C O 1
ATOM 3417 N N . LEU C 3 4 ? 3.774 40.870 -15.426 1.00 36.55 4 LEU C N 1
ATOM 3418 C CA . LEU C 3 4 ? 4.872 41.821 -15.359 1.00 35.18 4 LEU C CA 1
ATOM 3419 C C . LEU C 3 4 ? 5.071 42.431 -16.739 1.00 38.61 4 LEU C C 1
ATOM 3420 O O . LEU C 3 4 ? 4.938 41.742 -17.754 1.00 43.31 4 LEU C O 1
ATOM 3425 N N . VAL C 3 5 ? 5.383 43.725 -16.777 1.00 34.11 5 VAL C N 1
ATOM 3426 C CA . VAL C 3 5 ? 5.597 44.445 -18.029 1.00 37.02 5 VAL C CA 1
ATOM 3427 C C . VAL C 3 5 ? 6.891 45.238 -17.905 1.00 39.12 5 VAL C C 1
ATOM 3428 O O . VAL C 3 5 ? 6.957 46.208 -17.139 1.00 41.86 5 VAL C O 1
ATOM 3432 N N . GLU C 3 6 ? 7.913 44.835 -18.656 1.00 39.65 6 GLU C N 1
ATOM 3433 C CA . GLU C 3 6 ? 9.143 45.608 -18.720 1.00 40.45 6 GLU C CA 1
ATOM 3434 C C . GLU C 3 6 ? 8.988 46.764 -19.698 1.00 40.88 6 GLU C C 1
ATOM 3435 O O . GLU C 3 6 ? 8.237 46.685 -20.674 1.00 46.12 6 GLU C O 1
ATOM 3441 N N . SER C 3 7 ? 9.709 47.848 -19.425 1.00 37.96 7 SER C N 1
ATOM 3442 C CA . SER C 3 7 ? 9.771 48.976 -20.341 1.00 37.79 7 SER C CA 1
ATOM 3443 C C . SER C 3 7 ? 11.068 49.730 -20.096 1.00 35.96 7 SER C C 1
ATOM 3444 O O . SER C 3 7 ? 11.768 49.503 -19.105 1.00 34.51 7 SER C O 1
ATOM 3447 N N . GLY C 3 8 ? 11.388 50.631 -21.021 1.00 33.54 8 GLY C N 1
ATOM 3448 C CA . GLY C 3 8 ? 12.572 51.455 -20.923 1.00 37.25 8 GLY C CA 1
ATOM 3449 C C . GLY C 3 8 ? 13.700 51.064 -21.851 1.00 38.88 8 GLY C C 1
ATOM 3450 O O . GLY C 3 8 ? 14.686 51.806 -21.948 1.00 42.43 8 GLY C O 1
ATOM 3451 N N . GLY C 3 9 ? 13.593 49.927 -22.529 1.00 34.89 9 GLY C N 1
ATOM 3452 C CA . GLY C 3 9 ? 14.620 49.524 -23.465 1.00 38.54 9 GLY C CA 1
ATOM 3453 C C . GLY C 3 9 ? 14.694 50.449 -24.663 1.00 42.79 9 GLY C C 1
ATOM 3454 O O . GLY C 3 9 ? 13.841 51.307 -24.893 1.00 47.15 9 GLY C O 1
ATOM 3455 N N . GLY C 3 10 ? 15.745 50.270 -25.443 1.00 40.71 10 GLY C N 1
ATOM 3456 C CA . GLY C 3 10 ? 15.934 51.056 -26.642 1.00 37.82 10 GLY C CA 1
ATOM 3457 C C . GLY C 3 10 ? 17.402 51.135 -27.010 1.00 38.87 10 GLY C C 1
ATOM 3458 O O . GLY C 3 10 ? 18.244 50.438 -26.450 1.00 37.92 10 GLY C O 1
ATOM 3459 N N . LEU C 3 11 ? 17.683 52.013 -27.967 1.00 40.33 11 LEU C N 1
ATOM 3460 C CA . LEU C 3 11 ? 19.021 52.188 -28.512 1.00 40.69 11 LEU C CA 1
ATOM 3461 C C . LEU C 3 11 ? 19.809 53.169 -27.652 1.00 43.03 11 LEU C C 1
ATOM 3462 O O . LEU C 3 11 ? 19.298 54.233 -27.288 1.00 49.86 11 LEU C O 1
ATOM 3467 N N . VAL C 3 12 ? 21.051 52.809 -27.331 1.00 37.92 12 VAL C N 1
ATOM 3468 C CA . VAL C 3 12 ? 21.905 53.633 -26.484 1.00 42.44 12 VAL C CA 1
ATOM 3469 C C . VAL C 3 12 ? 23.350 53.439 -26.925 1.00 44.87 12 VAL C C 1
ATOM 3470 O O . VAL C 3 12 ? 23.730 52.374 -27.418 1.00 43.02 12 VAL C O 1
ATOM 3474 N N . GLN C 3 13 ? 24.160 54.491 -26.759 1.00 47.82 13 GLN C N 1
ATOM 3475 C CA . GLN C 3 13 ? 25.554 54.464 -27.175 1.00 50.74 13 GLN C CA 1
ATOM 3476 C C . GLN C 3 13 ? 26.427 53.777 -26.124 1.00 43.75 13 GLN C C 1
ATOM 3477 O O . GLN C 3 13 ? 26.061 53.719 -24.946 1.00 42.37 13 GLN C O 1
ATOM 3483 N N . PRO C 3 14 ? 27.577 53.234 -26.530 1.00 41.13 14 PRO C N 1
ATOM 3484 C CA . PRO C 3 14 ? 28.512 52.673 -25.548 1.00 41.60 14 PRO C CA 1
ATOM 3485 C C . PRO C 3 14 ? 28.895 53.710 -24.502 1.00 39.90 14 PRO C C 1
ATOM 3486 O O . PRO C 3 14 ? 29.077 54.891 -24.805 1.00 38.40 14 PRO C O 1
ATOM 3490 N N . GLY C 3 15 ? 29.009 53.254 -23.255 1.00 36.08 15 GLY C N 1
ATOM 3491 C CA . GLY C 3 15 ? 29.206 54.144 -22.134 1.00 33.41 15 GLY C CA 1
ATOM 3492 C C . GLY C 3 15 ? 27.952 54.832 -21.645 1.00 36.30 15 GLY C C 1
ATOM 3493 O O . GLY C 3 15 ? 27.999 55.504 -20.607 1.00 34.84 15 GLY C O 1
ATOM 3494 N N . GLY C 3 16 ? 26.833 54.690 -22.353 1.00 38.25 16 GLY C N 1
ATOM 3495 C CA . GLY C 3 16 ? 25.588 55.294 -21.936 1.00 36.06 16 GLY C CA 1
ATOM 3496 C C . GLY C 3 16 ? 24.929 54.543 -20.794 1.00 37.89 16 GLY C C 1
ATOM 3497 O O . GLY C 3 16 ? 25.395 53.504 -20.326 1.00 36.23 16 GLY C O 1
ATOM 3498 N N A SER C 3 17 ? 23.807 55.092 -20.339 0.50 38.42 17 SER C N 1
ATOM 3499 N N B SER C 3 17 ? 23.807 55.097 -20.341 0.50 38.44 17 SER C N 1
ATOM 3500 C CA A SER C 3 17 ? 23.058 54.516 -19.235 0.50 37.84 17 SER C CA 1
ATOM 3501 C CA B SER C 3 17 ? 23.047 54.543 -19.233 0.50 37.87 17 SER C CA 1
ATOM 3502 C C A SER C 3 17 ? 21.589 54.395 -19.615 0.50 38.96 17 SER C C 1
ATOM 3503 C C B SER C 3 17 ? 21.584 54.393 -19.626 0.50 38.96 17 SER C C 1
ATOM 3504 O O A SER C 3 17 ? 21.077 55.159 -20.438 0.50 39.36 17 SER C O 1
ATOM 3505 O O B SER C 3 17 ? 21.066 55.144 -20.458 0.50 39.34 17 SER C O 1
ATOM 3510 N N . LEU C 3 18 ? 20.919 53.419 -19.008 1.00 35.30 18 LEU C N 1
ATOM 3511 C CA . LEU C 3 18 ? 19.523 53.139 -19.306 1.00 34.93 18 LEU C CA 1
ATOM 3512 C C . LEU C 3 18 ? 18.859 52.572 -18.061 1.00 33.88 18 LEU C C 1
ATOM 3513 O O . LEU C 3 18 ? 19.464 51.783 -17.329 1.00 34.29 18 LEU C O 1
ATOM 3518 N N . ARG C 3 19 ? 17.614 52.978 -17.828 1.00 30.48 19 ARG C N 1
ATOM 3519 C CA . ARG C 3 19 ? 16.847 52.576 -16.653 1.00 34.31 19 ARG C CA 1
ATOM 3520 C C . ARG C 3 19 ? 15.631 51.789 -17.122 1.00 34.68 19 ARG C C 1
ATOM 3521 O O . ARG C 3 19 ? 14.733 52.348 -17.762 1.00 43.41 19 ARG C O 1
ATOM 3529 N N . LEU C 3 20 ? 15.609 50.496 -16.815 1.00 31.44 20 LEU C N 1
ATOM 3530 C CA . LEU C 3 20 ? 14.479 49.634 -17.123 1.00 28.67 20 LEU C CA 1
ATOM 3531 C C . LEU C 3 20 ? 13.556 49.530 -15.916 1.00 36.19 20 LEU C C 1
ATOM 3532 O O . LEU C 3 20 ? 14.003 49.543 -14.767 1.00 36.15 20 LEU C O 1
ATOM 3537 N N . SER C 3 21 ? 12.260 49.419 -16.190 1.00 35.41 21 SER C N 1
ATOM 3538 C CA . SER C 3 21 ? 11.252 49.300 -15.150 1.00 38.16 21 SER C CA 1
ATOM 3539 C C . SER C 3 21 ? 10.458 48.015 -15.345 1.00 39.51 21 SER C C 1
ATOM 3540 O O . SER C 3 21 ? 10.214 47.580 -16.473 1.00 38.07 21 SER C O 1
ATOM 3543 N N . CYS C 3 22 ? 10.069 47.408 -14.226 1.00 39.27 22 CYS C N 1
ATOM 3544 C CA . CYS C 3 22 ? 9.292 46.170 -14.209 1.00 37.83 22 CYS C CA 1
ATOM 3545 C C . CYS C 3 22 ? 8.048 46.439 -13.368 1.00 41.02 22 CYS C C 1
ATOM 3546 O O . CYS C 3 22 ? 8.110 46.404 -12.136 1.00 39.08 22 CYS C O 1
ATOM 3549 N N . ALA C 3 23 ? 6.930 46.718 -14.033 1.00 37.19 23 ALA C N 1
ATOM 3550 C CA . ALA C 3 23 ? 5.674 47.036 -13.368 1.00 39.64 23 ALA C CA 1
ATOM 3551 C C . ALA C 3 23 ? 4.785 45.802 -13.298 1.00 41.98 23 ALA C C 1
ATOM 3552 O O . ALA C 3 23 ? 4.695 45.029 -14.257 1.00 42.52 23 ALA C O 1
ATOM 3554 N N . ALA C 3 24 ? 4.127 45.627 -12.156 1.00 38.54 24 ALA C N 1
ATOM 3555 C CA . ALA C 3 24 ? 3.236 44.500 -11.921 1.00 39.57 24 ALA C CA 1
ATOM 3556 C C . ALA C 3 24 ? 1.780 44.934 -12.041 1.00 34.03 24 ALA C C 1
ATOM 3557 O O . ALA C 3 24 ? 1.402 46.011 -11.569 1.00 41.25 24 ALA C O 1
ATOM 3559 N N . THR C 3 25 ? 0.974 44.093 -12.689 1.00 39.90 25 THR C N 1
ATOM 3560 C CA . THR C 3 25 ? -0.478 44.214 -12.699 1.00 42.11 25 THR C CA 1
ATOM 3561 C C . THR C 3 25 ? -1.102 42.920 -12.196 1.00 41.05 25 THR C C 1
ATOM 3562 O O . THR C 3 25 ? -0.557 41.830 -12.394 1.00 46.09 25 THR C O 1
ATOM 3566 N N . GLY C 3 26 ? -2.260 43.044 -11.556 1.00 38.21 26 GLY C N 1
ATOM 3567 C CA . GLY C 3 26 ? -2.955 41.883 -11.048 1.00 39.54 26 GLY C CA 1
ATOM 3568 C C . GLY C 3 26 ? -2.391 41.303 -9.771 1.00 41.45 26 GLY C C 1
ATOM 3569 O O . GLY C 3 26 ? -2.985 40.367 -9.224 1.00 43.68 26 GLY C O 1
ATOM 3570 N N . PHE C 3 27 ? -1.266 41.821 -9.283 1.00 38.54 27 PHE C N 1
ATOM 3571 C CA . PHE C 3 27 ? -0.705 41.387 -8.010 1.00 42.13 27 PHE C CA 1
ATOM 3572 C C . PHE C 3 27 ? 0.277 42.447 -7.529 1.00 42.15 27 PHE C C 1
ATOM 3573 O O . PHE C 3 27 ? 0.578 43.410 -8.238 1.00 41.46 27 PHE C O 1
ATOM 3581 N N . THR C 3 28 ? 0.760 42.263 -6.304 1.00 41.61 28 THR C N 1
ATOM 3582 C CA . THR C 3 28 ? 1.641 43.221 -5.654 1.00 44.58 28 THR C CA 1
ATOM 3583 C C . THR C 3 28 ? 3.025 42.617 -5.442 1.00 42.23 28 THR C C 1
ATOM 3584 O O . THR C 3 28 ? 3.167 41.415 -5.198 1.00 45.02 28 THR C O 1
ATOM 3588 N N . LEU C 3 29 ? 4.049 43.467 -5.537 1.00 38.13 29 LEU C N 1
ATOM 3589 C CA . LEU C 3 29 ? 5.428 43.008 -5.433 1.00 41.99 29 LEU C CA 1
ATOM 3590 C C . LEU C 3 29 ? 5.906 42.859 -3.994 1.00 47.26 29 LEU C C 1
ATOM 3591 O O . LEU C 3 29 ? 6.963 42.256 -3.774 1.00 47.73 29 LEU C O 1
ATOM 3596 N N . GLU C 3 30 ? 5.167 43.391 -3.022 1.00 48.85 30 GLU C N 1
ATOM 3597 C CA . GLU C 3 30 ? 5.550 43.258 -1.623 1.00 55.52 30 GLU C CA 1
ATOM 3598 C C . GLU C 3 30 ? 5.673 41.787 -1.237 1.00 54.88 30 GLU C C 1
ATOM 3599 O O . GLU C 3 30 ? 4.858 40.954 -1.642 1.00 54.66 30 GLU C O 1
ATOM 3605 N N . ASN C 3 31 ? 6.719 41.474 -0.463 1.00 47.06 31 ASN C N 1
ATOM 3606 C CA . ASN C 3 31 ? 7.057 40.142 0.045 1.00 45.40 31 ASN C CA 1
ATOM 3607 C C . ASN C 3 31 ? 7.603 39.206 -1.024 1.00 39.61 31 ASN C C 1
ATOM 3608 O O . ASN C 3 31 ? 7.770 38.008 -0.759 1.00 42.22 31 ASN C O 1
ATOM 3613 N N . LYS C 3 32 ? 7.896 39.708 -2.219 1.00 35.39 32 LYS C N 1
ATOM 3614 C CA . LYS C 3 32 ? 8.439 38.892 -3.293 1.00 37.41 32 LYS C CA 1
ATOM 3615 C C . LYS C 3 32 ? 9.819 39.394 -3.691 1.00 37.63 32 LYS C C 1
ATOM 3616 O O . LYS C 3 32 ? 10.142 40.575 -3.531 1.00 36.42 32 LYS C O 1
ATOM 3622 N N . ALA C 3 33 ? 10.631 38.479 -4.206 1.00 36.92 33 ALA C N 1
ATOM 3623 C CA . ALA C 3 33 ? 11.869 38.836 -4.875 1.00 34.93 33 ALA C CA 1
ATOM 3624 C C . ALA C 3 33 ? 11.600 39.029 -6.361 1.00 33.19 33 ALA C C 1
ATOM 3625 O O . ALA C 3 33 ? 10.729 38.377 -6.941 1.00 33.94 33 ALA C O 1
ATOM 3627 N N . ILE C 3 34 ? 12.348 39.943 -6.973 1.00 29.92 34 ILE C N 1
ATOM 3628 C CA . ILE C 3 34 ? 12.225 40.231 -8.397 1.00 28.80 34 ILE C CA 1
ATOM 3629 C C . ILE C 3 34 ? 13.617 40.175 -9.006 1.00 30.28 34 ILE C C 1
ATOM 3630 O O . ILE C 3 34 ? 14.505 40.936 -8.604 1.00 27.20 34 ILE C O 1
ATOM 3635 N N . GLY C 3 35 ? 13.809 39.276 -9.963 1.00 29.53 35 GLY C N 1
ATOM 3636 C CA . GLY C 3 35 ? 15.103 39.067 -10.596 1.00 28.18 35 GLY C CA 1
ATOM 3637 C C . GLY C 3 35 ? 15.066 39.493 -12.049 1.00 31.87 35 GLY C C 1
ATOM 3638 O O . GLY C 3 35 ? 14.056 39.310 -12.736 1.00 29.65 35 GLY C O 1
ATOM 3639 N N . TRP C 3 36 ? 16.174 40.066 -12.512 1.00 27.24 36 TRP C N 1
ATOM 3640 C CA . TRP C 3 36 ? 16.338 40.454 -13.903 1.00 33.52 36 TRP C CA 1
ATOM 3641 C C . TRP C 3 36 ? 17.239 39.457 -14.618 1.00 32.57 36 TRP C C 1
ATOM 3642 O O . TRP C 3 36 ? 18.247 39.005 -14.068 1.00 30.73 36 TRP C O 1
ATOM 3653 N N . PHE C 3 37 ? 16.861 39.119 -15.846 1.00 31.14 37 PHE C N 1
ATOM 3654 C CA . PHE C 3 37 ? 17.608 38.206 -16.694 1.00 29.93 37 PHE C CA 1
ATOM 3655 C C . PHE C 3 37 ? 17.763 38.846 -18.066 1.00 32.62 37 PHE C C 1
ATOM 3656 O O . PHE C 3 37 ? 17.084 39.821 -18.400 1.00 32.93 37 PHE C O 1
ATOM 3664 N N . ARG C 3 38 ? 18.669 38.296 -18.870 1.00 31.52 38 ARG C N 1
ATOM 3665 C CA . ARG C 3 38 ? 18.845 38.785 -20.228 1.00 35.15 38 ARG C CA 1
ATOM 3666 C C . ARG C 3 38 ? 19.192 37.613 -21.130 1.00 35.85 38 ARG C C 1
ATOM 3667 O O . ARG C 3 38 ? 19.721 36.598 -20.674 1.00 35.24 38 ARG C O 1
ATOM 3675 N N . GLN C 3 39 ? 18.884 37.760 -22.416 1.00 34.89 39 GLN C N 1
ATOM 3676 C CA . GLN C 3 39 ? 19.116 36.690 -23.378 1.00 36.10 39 GLN C CA 1
ATOM 3677 C C . GLN C 3 39 ? 19.619 37.270 -24.688 1.00 40.35 3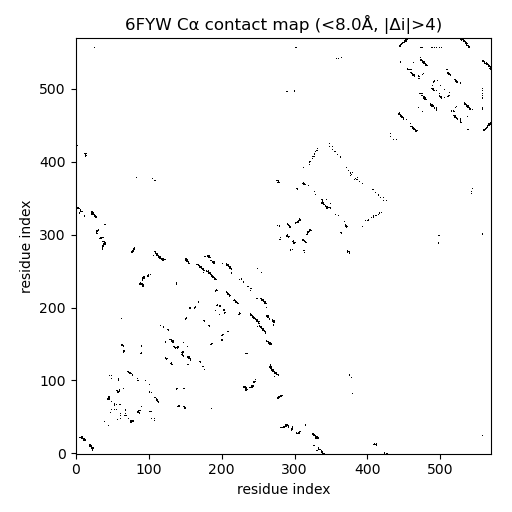9 GLN C C 1
ATOM 3678 O O . GLN C 3 39 ? 18.965 38.134 -25.280 1.00 38.59 39 GLN C O 1
ATOM 3684 N N . THR C 3 40 ? 20.782 36.794 -25.122 1.00 43.42 40 THR C N 1
ATOM 3685 C CA . THR C 3 40 ? 21.295 36.986 -26.468 1.00 50.99 40 THR C CA 1
ATOM 3686 C C . THR C 3 40 ? 20.661 35.953 -27.397 1.00 52.85 40 THR C C 1
ATOM 3687 O O . THR C 3 40 ? 20.537 34.783 -27.025 1.00 55.47 40 THR C O 1
ATOM 3691 N N . PRO C 3 41 ? 20.223 36.361 -28.585 1.00 51.37 41 PRO C N 1
ATOM 3692 C CA . PRO C 3 41 ? 19.645 35.396 -29.528 1.00 55.05 41 PRO C CA 1
ATOM 3693 C C . PRO C 3 41 ? 20.615 34.261 -29.825 1.00 56.91 41 PRO C C 1
ATOM 3694 O O . PRO C 3 41 ? 21.777 34.487 -30.167 1.00 56.63 41 PRO C O 1
ATOM 3698 N N . GLY C 3 42 ? 20.128 33.030 -29.677 1.00 59.93 42 GLY C N 1
ATOM 3699 C CA . GLY C 3 42 ? 20.953 31.853 -29.842 1.00 65.42 42 GLY C CA 1
ATOM 3700 C C . GLY C 3 42 ? 21.670 31.386 -28.593 1.00 68.54 42 GLY C C 1
ATOM 3701 O O . GLY C 3 42 ? 22.332 30.341 -28.635 1.00 73.19 42 GLY C O 1
ATOM 3702 N N . SER C 3 43 ? 21.565 32.119 -27.487 1.00 59.73 43 SER C N 1
ATOM 3703 C CA . SER C 3 43 ? 22.204 31.753 -26.234 1.00 56.03 43 SER C CA 1
ATOM 3704 C C . SER C 3 43 ? 21.152 31.542 -25.153 1.00 50.41 43 SER C C 1
ATOM 3705 O O . SER C 3 43 ? 20.024 32.035 -25.246 1.00 49.42 43 SER C O 1
ATOM 3708 N N . GLU C 3 44 ? 21.539 30.801 -24.118 1.00 50.58 44 GLU C N 1
ATOM 3709 C CA . GLU C 3 44 ? 20.651 30.589 -22.987 1.00 49.40 44 GLU C CA 1
ATOM 3710 C C . GLU C 3 44 ? 20.441 31.889 -22.222 1.00 44.49 44 GLU C C 1
ATOM 3711 O O . GLU C 3 44 ? 21.324 32.749 -22.155 1.00 43.49 44 GLU C O 1
ATOM 3717 N N . ARG C 3 45 ? 19.251 32.028 -21.649 1.00 40.61 45 ARG C N 1
ATOM 3718 C CA . ARG C 3 45 ? 18.967 33.161 -20.782 1.00 41.80 45 ARG C CA 1
ATOM 3719 C C . ARG C 3 45 ? 19.884 33.123 -19.564 1.00 40.07 45 ARG C C 1
ATOM 3720 O O . ARG C 3 45 ? 20.118 32.064 -18.975 1.00 42.11 45 ARG C O 1
ATOM 3728 N N . GLU C 3 46 ? 20.422 34.284 -19.197 1.00 36.99 46 GLU C N 1
ATOM 3729 C CA . GLU C 3 46 ? 21.367 34.387 -18.095 1.00 38.97 46 GLU C CA 1
ATOM 3730 C C . GLU C 3 46 ? 20.866 35.392 -17.069 1.00 38.46 46 GLU C C 1
ATOM 3731 O O . GLU C 3 46 ? 20.166 36.351 -17.404 1.00 36.30 46 GLU C O 1
ATOM 3737 N N . GLY C 3 47 ? 21.236 35.160 -15.810 1.00 35.12 47 GLY C N 1
ATOM 3738 C CA . GLY C 3 47 ? 20.830 36.055 -14.744 1.00 33.17 47 GLY C CA 1
ATOM 3739 C C . GLY C 3 47 ? 21.661 37.325 -14.708 1.00 34.28 47 GLY C C 1
ATOM 3740 O O . GLY C 3 47 ? 22.809 37.365 -15.148 1.00 31.91 47 GLY C O 1
ATOM 3741 N N . VAL C 3 48 ? 21.060 38.383 -14.166 1.00 29.83 48 VAL C N 1
ATOM 3742 C CA . VAL C 3 48 ? 21.738 39.668 -14.037 1.00 34.28 48 VAL C CA 1
ATOM 3743 C C . VAL C 3 48 ? 21.775 40.079 -12.572 1.00 32.76 48 VAL C C 1
ATOM 3744 O O . VAL C 3 48 ? 22.826 40.016 -11.924 1.00 32.50 48 VAL C O 1
ATOM 3748 N N . LEU C 3 49 ? 20.627 40.487 -12.039 1.00 29.47 49 LEU C N 1
ATOM 3749 C CA . LEU C 3 49 ? 20.569 41.071 -10.708 1.00 28.83 49 LEU C CA 1
ATOM 3750 C C . LEU C 3 49 ? 19.167 40.886 -10.149 1.00 30.25 49 LEU C C 1
ATOM 3751 O O . LEU C 3 49 ? 18.181 41.019 -10.879 1.00 27.71 49 LEU C O 1
ATOM 3756 N N . CYS C 3 50 ? 19.086 40.576 -8.858 1.00 27.88 50 CYS C N 1
ATOM 3757 C CA . CYS C 3 50 ? 17.815 40.353 -8.185 1.00 27.64 50 CYS C CA 1
ATOM 3758 C C . CYS C 3 50 ? 17.750 41.175 -6.907 1.00 27.06 50 CYS C C 1
ATOM 3759 O O . CYS C 3 50 ? 18.772 41.458 -6.277 1.00 28.95 50 CYS C O 1
ATOM 3762 N N . ILE C 3 51 ? 16.533 41.555 -6.527 1.00 25.76 51 ILE C N 1
ATOM 3763 C CA . ILE C 3 51 ? 16.290 42.287 -5.292 1.00 32.80 51 ILE C CA 1
ATOM 3764 C C . ILE C 3 51 ? 15.302 41.486 -4.455 1.00 32.57 51 ILE C C 1
ATOM 3765 O O . ILE C 3 51 ? 14.251 41.066 -4.954 1.00 29.95 51 ILE C O 1
ATOM 3770 N N . SER C 3 52 ? 15.652 41.253 -3.193 1.00 29.05 52 SER C N 1
ATOM 3771 C CA . SER C 3 52 ? 14.844 40.411 -2.327 1.00 30.71 52 SER C CA 1
ATOM 3772 C C . SER C 3 52 ? 13.671 41.198 -1.748 1.00 30.34 52 SER C C 1
ATOM 3773 O O . SER C 3 52 ? 13.540 42.410 -1.939 1.00 29.02 52 SER C O 1
ATOM 3776 N N . LYS C 3 53 A 12.806 40.484 -1.021 1.00 27.89 52 LYS C N 1
ATOM 3777 C CA . LYS C 3 53 A 11.670 41.129 -0.374 1.00 30.11 52 LYS C CA 1
ATOM 3778 C C . LYS C 3 53 A 12.106 42.145 0.675 1.00 32.96 52 LYS C C 1
ATOM 3779 O O . LYS C 3 53 A 11.341 43.064 0.989 1.00 34.16 52 LYS C O 1
ATOM 3785 N N . SER C 3 54 ? 13.314 42.004 1.221 1.00 34.47 53 SER C N 1
ATOM 3786 C CA . SER C 3 54 ? 13.845 42.984 2.159 1.00 34.76 53 SER C CA 1
ATOM 3787 C C . SER C 3 54 ? 14.442 44.198 1.463 1.00 33.25 53 SER C C 1
ATOM 3788 O O . SER C 3 54 ? 14.709 45.204 2.130 1.00 36.31 53 SER C O 1
ATOM 3791 N N . GLY C 3 55 ? 14.655 44.132 0.149 1.00 28.78 54 GLY C N 1
ATOM 3792 C CA . GLY C 3 55 ? 15.275 45.209 -0.590 1.00 27.18 54 GLY C CA 1
ATOM 3793 C C . GLY C 3 55 ? 16.756 45.038 -0.847 1.00 29.55 54 GLY C C 1
ATOM 3794 O O . GLY C 3 55 ? 17.361 45.914 -1.478 1.00 31.35 54 GLY C O 1
ATOM 3795 N N . SER C 3 56 ? 17.357 43.944 -0.384 1.00 26.86 55 SER C N 1
ATOM 3796 C CA . SER C 3 56 ? 18.781 43.717 -0.572 1.00 26.99 55 SER C CA 1
ATOM 3797 C C . SER C 3 56 ? 19.050 43.125 -1.954 1.00 28.37 55 SER C C 1
ATOM 3798 O O . SER C 3 56 ? 18.161 42.572 -2.608 1.00 31.42 55 SER C O 1
ATOM 3801 N N . TRP C 3 57 ? 20.301 43.242 -2.389 1.00 29.16 56 TRP C N 1
ATOM 3802 C CA . TRP C 3 57 ? 20.705 42.872 -3.739 1.00 29.58 56 TRP C CA 1
ATOM 3803 C C . TRP C 3 57 ? 21.409 41.523 -3.750 1.00 31.33 56 TRP C C 1
ATO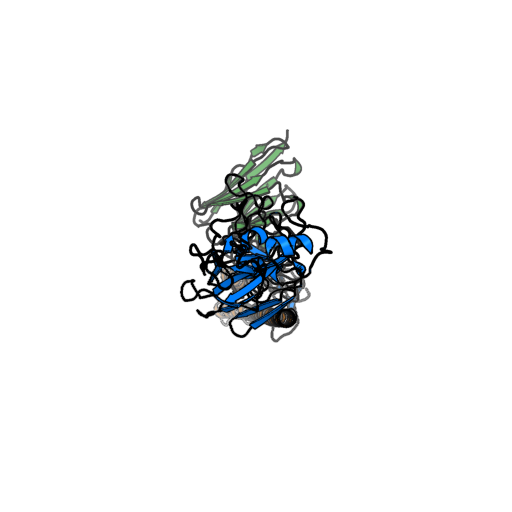M 3804 O O . TRP C 3 57 ? 22.177 41.203 -2.839 1.00 27.80 56 TRP C O 1
ATOM 3815 N N . THR C 3 58 ? 21.167 40.749 -4.805 1.00 30.48 57 THR C N 1
ATOM 3816 C CA . THR C 3 58 ? 21.937 39.544 -5.091 1.00 33.04 57 THR C CA 1
ATOM 3817 C C . THR C 3 58 ? 22.322 39.568 -6.560 1.00 34.97 57 THR C C 1
ATOM 3818 O O . THR C 3 58 ? 21.449 39.525 -7.432 1.00 27.95 57 THR C O 1
ATOM 3822 N N . TYR C 3 59 ? 23.620 39.646 -6.834 1.00 32.90 58 TYR C N 1
ATOM 3823 C CA . TYR C 3 59 ? 24.098 39.618 -8.208 1.00 33.36 58 TYR C CA 1
ATOM 3824 C C . TYR C 3 59 ? 24.130 38.182 -8.713 1.00 36.06 58 TYR C C 1
ATOM 3825 O O . TYR C 3 59 ? 24.590 37.277 -8.010 1.00 34.76 58 TYR C O 1
ATOM 3834 N N . TYR C 3 60 ? 23.629 37.974 -9.930 1.00 35.35 59 TYR C N 1
ATOM 3835 C CA . TYR C 3 60 ? 23.590 36.635 -10.504 1.00 36.28 59 TYR C CA 1
ATOM 3836 C C . TYR C 3 60 ? 24.857 36.287 -11.274 1.00 40.42 59 TYR C C 1
ATOM 3837 O O . TYR C 3 60 ? 25.181 35.101 -11.409 1.00 45.29 59 TYR C O 1
ATOM 3846 N N . THR C 3 61 ? 25.575 37.284 -11.792 1.00 43.23 60 THR C N 1
ATOM 3847 C CA . THR C 3 61 ? 26.894 37.082 -12.378 1.00 57.65 60 THR C CA 1
ATOM 3848 C C . THR C 3 61 ? 27.846 38.143 -11.844 1.00 62.56 60 THR C C 1
ATOM 3849 O O . THR C 3 61 ? 27.433 39.257 -11.511 1.00 53.65 60 THR C O 1
ATOM 3853 N N . ASP C 3 62 ? 29.132 37.788 -11.781 1.00 76.88 61 ASP C N 1
ATOM 3854 C CA . ASP C 3 62 ? 30.125 38.681 -11.186 1.00 84.69 61 ASP C CA 1
ATOM 3855 C C . ASP C 3 62 ? 30.359 39.921 -12.041 1.00 83.25 61 ASP C C 1
ATOM 3856 O O . ASP C 3 62 ? 30.545 41.022 -11.506 1.00 82.70 61 ASP C O 1
ATOM 3861 N N . SER C 3 63 ? 30.359 39.762 -13.368 1.00 85.08 62 SER C N 1
ATOM 3862 C CA . SER C 3 63 ? 30.795 40.835 -14.258 1.00 87.28 62 SER C CA 1
ATOM 3863 C C . SER C 3 63 ? 29.977 42.107 -14.065 1.00 86.59 62 SER C C 1
ATOM 3864 O O . SER C 3 63 ? 30.515 43.218 -14.142 1.00 86.36 62 SER C O 1
ATOM 3867 N N . MET C 3 64 ? 28.680 41.966 -13.806 1.00 84.48 63 MET C N 1
ATOM 3868 C CA . MET C 3 64 ? 27.782 43.112 -13.805 1.00 81.95 63 MET C CA 1
ATOM 3869 C C . MET C 3 64 ? 27.792 43.891 -12.499 1.00 75.40 63 MET C C 1
ATOM 3870 O O . MET C 3 64 ? 27.113 44.920 -12.415 1.00 71.71 63 MET C O 1
ATOM 3875 N N . ARG C 3 65 ? 28.525 43.432 -11.485 1.00 72.81 64 ARG C N 1
ATOM 3876 C CA . ARG C 3 65 ? 28.611 44.183 -10.240 1.00 71.28 64 ARG C CA 1
ATOM 3877 C C . ARG C 3 65 ? 29.189 45.567 -10.504 1.00 70.95 64 ARG C C 1
ATOM 3878 O O . ARG C 3 65 ? 30.080 45.738 -11.340 1.00 71.16 64 ARG C O 1
ATOM 3886 N N . GLY C 3 66 ? 28.656 46.562 -9.803 1.00 68.95 65 GLY C N 1
ATOM 3887 C CA . GLY C 3 66 ? 29.047 47.933 -10.046 1.00 70.02 65 GLY C CA 1
ATOM 3888 C C . GLY C 3 66 ? 28.176 48.613 -11.082 1.00 69.93 65 GLY C C 1
ATOM 3889 O O . GLY C 3 66 ? 27.472 49.577 -10.767 1.00 73.52 65 GLY C O 1
ATOM 3890 N N . ARG C 3 67 ? 28.204 48.115 -12.322 1.00 62.96 66 ARG C N 1
ATOM 3891 C CA . ARG C 3 67 ? 27.499 48.796 -13.405 1.00 57.52 66 ARG C CA 1
ATOM 3892 C C . ARG C 3 67 ? 25.987 48.717 -13.236 1.00 54.52 66 ARG C C 1
ATOM 3893 O O . ARG C 3 67 ? 25.277 49.694 -13.503 1.00 57.76 66 ARG C O 1
ATOM 3901 N N . PHE C 3 68 ? 25.473 47.567 -12.812 1.00 48.79 67 PHE C N 1
ATOM 3902 C CA . PHE C 3 68 ? 24.040 47.360 -12.652 1.00 44.12 67 PHE C CA 1
ATOM 3903 C C . PHE C 3 68 ? 23.647 47.584 -11.199 1.00 41.26 67 PHE C C 1
ATOM 3904 O O . PHE C 3 68 ? 24.262 47.017 -10.290 1.00 42.59 67 PHE C O 1
ATOM 3912 N N . THR C 3 69 ? 22.629 48.413 -10.986 1.00 36.45 68 THR C N 1
ATOM 3913 C CA . THR C 3 69 ? 22.027 48.601 -9.676 1.00 33.55 68 THR C CA 1
ATOM 3914 C C . THR C 3 69 ? 20.526 48.383 -9.798 1.00 34.81 68 THR C C 1
ATOM 3915 O O . THR C 3 69 ? 19.967 48.349 -10.897 1.00 33.11 68 THR C O 1
ATOM 3919 N N . ILE C 3 70 ? 19.866 48.237 -8.650 1.00 29.07 69 ILE C N 1
ATOM 3920 C CA . ILE C 3 70 ? 18.458 47.867 -8.623 1.00 28.15 69 ILE C CA 1
ATOM 3921 C C . ILE C 3 70 ? 17.795 48.546 -7.434 1.00 31.73 69 ILE C C 1
ATOM 3922 O O . ILE C 3 70 ? 18.441 48.841 -6.425 1.00 33.23 69 ILE C O 1
ATOM 3927 N N . SER C 3 71 ? 16.496 48.807 -7.568 1.00 33.53 70 SER C N 1
ATOM 3928 C CA . SER C 3 71 ? 15.699 49.375 -6.491 1.00 32.10 70 SER C CA 1
ATOM 3929 C C . SER C 3 71 ? 14.249 48.955 -6.688 1.00 34.05 70 SER C C 1
ATOM 3930 O O . SER C 3 71 ? 13.841 48.557 -7.782 1.00 33.49 70 SER C O 1
ATOM 3933 N N . ARG C 3 72 ? 13.474 49.041 -5.609 1.00 32.10 71 ARG C N 1
ATOM 3934 C CA . ARG C 3 72 ? 12.058 48.705 -5.649 1.00 37.92 71 ARG C CA 1
ATOM 3935 C C . ARG C 3 72 ? 11.267 49.776 -4.914 1.00 40.31 71 ARG C C 1
ATOM 3936 O O . ARG C 3 72 ? 11.780 50.438 -4.007 1.00 35.03 71 ARG C O 1
ATOM 3944 N N . ASP C 3 73 ? 10.012 49.944 -5.324 1.00 44.88 72 ASP C N 1
ATOM 3945 C CA . ASP C 3 73 ? 9.100 50.903 -4.706 1.00 50.70 72 ASP C CA 1
ATOM 3946 C C . ASP C 3 73 ? 7.774 50.191 -4.478 1.00 50.57 72 ASP C C 1
ATOM 3947 O O . ASP C 3 73 ? 7.046 49.909 -5.435 1.00 45.42 72 ASP C O 1
ATOM 3952 N N . ASN C 3 74 ? 7.463 49.900 -3.214 1.00 54.76 73 ASN C N 1
ATOM 3953 C CA . ASN C 3 74 ? 6.231 49.179 -2.910 1.00 63.44 73 ASN C CA 1
ATOM 3954 C C . ASN C 3 74 ? 4.996 50.018 -3.216 1.00 62.05 73 ASN C C 1
ATOM 3955 O O . ASN C 3 74 ? 3.937 49.465 -3.530 1.00 58.66 73 ASN C O 1
ATOM 3960 N N . ALA C 3 75 ? 5.110 51.346 -3.134 1.00 64.00 74 ALA C N 1
ATOM 3961 C CA . ALA C 3 75 ? 3.999 52.208 -3.523 1.00 65.88 74 ALA C CA 1
ATOM 3962 C C . ALA C 3 75 ? 3.760 52.140 -5.026 1.00 67.99 74 ALA C C 1
ATOM 3963 O O . ALA C 3 75 ? 2.628 51.926 -5.477 1.00 74.00 74 ALA C O 1
ATOM 3965 N N . GLU C 3 76 ? 4.822 52.308 -5.817 1.00 60.19 75 GLU C N 1
ATOM 3966 C CA . GLU C 3 76 ? 4.714 52.234 -7.269 1.00 51.76 75 GLU C CA 1
ATOM 3967 C C . GLU C 3 76 ? 4.516 50.814 -7.781 1.00 45.06 75 GLU C C 1
ATOM 3968 O O . GLU C 3 76 ? 4.199 50.648 -8.964 1.00 43.36 75 GLU C O 1
ATOM 3974 N N . ASN C 3 77 ? 4.704 49.800 -6.934 1.00 43.34 76 ASN C N 1
ATOM 3975 C CA . ASN C 3 77 ? 4.570 48.401 -7.344 1.00 41.85 76 ASN C CA 1
ATOM 3976 C C . ASN C 3 77 ? 5.482 48.096 -8.533 1.00 40.56 76 ASN C C 1
ATOM 3977 O O . ASN C 3 77 ? 5.116 47.367 -9.458 1.00 38.38 76 ASN C O 1
ATOM 3982 N N . THR C 3 78 ? 6.687 48.665 -8.504 1.00 32.95 77 THR C N 1
ATOM 3983 C CA . THR C 3 78 ? 7.589 48.639 -9.645 1.00 35.02 77 THR C CA 1
ATOM 3984 C C . THR C 3 78 ? 9.019 48.424 -9.171 1.00 33.56 77 THR C C 1
ATOM 3985 O O . THR C 3 78 ? 9.414 48.924 -8.114 1.00 33.00 77 THR C O 1
ATOM 3989 N N . VAL C 3 79 ? 9.783 47.669 -9.957 1.00 33.40 78 VAL C N 1
ATOM 3990 C CA . VAL C 3 79 ? 11.204 47.442 -9.725 1.00 33.03 78 VAL C CA 1
ATOM 3991 C C . VAL C 3 79 ? 11.979 48.066 -10.878 1.00 32.22 78 VAL C C 1
ATOM 3992 O O . VAL C 3 79 ? 11.555 47.982 -12.036 1.00 33.42 78 VAL C O 1
ATOM 3996 N N . TYR C 3 80 ? 13.109 48.698 -10.560 1.00 29.67 79 TYR C N 1
ATOM 3997 C CA . TYR C 3 80 ? 13.925 49.401 -11.542 1.00 32.29 79 TYR C CA 1
ATOM 3998 C C . TYR C 3 80 ? 15.316 48.788 -11.616 1.00 33.74 79 TYR C C 1
ATOM 3999 O O . TYR C 3 80 ? 15.957 48.563 -10.584 1.00 31.66 79 TYR C O 1
ATOM 4008 N N . LEU C 3 81 ? 15.779 48.528 -12.837 1.00 32.35 80 LEU C N 1
ATOM 4009 C CA . LEU C 3 81 ? 17.148 48.096 -13.100 1.00 33.29 80 LEU C CA 1
ATOM 4010 C C . LEU C 3 81 ? 17.880 49.263 -13.747 1.00 33.41 80 LEU C C 1
ATOM 4011 O O . LEU C 3 81 ? 17.560 49.656 -14.874 1.00 33.47 80 LEU C O 1
ATOM 4016 N N . GLN C 3 82 ? 18.852 49.819 -13.033 1.00 31.33 81 GLN C N 1
ATOM 4017 C CA . GLN C 3 82 ? 19.657 50.926 -13.531 1.00 31.95 81 GLN C CA 1
ATOM 4018 C C . GLN C 3 82 ? 20.948 50.369 -14.117 1.00 32.49 81 GLN C C 1
ATOM 4019 O O . GLN C 3 82 ? 21.720 49.708 -13.413 1.00 31.67 81 GLN C O 1
ATOM 4025 N N . MET C 3 83 ? 21.174 50.629 -15.399 1.00 29.36 82 MET C N 1
ATOM 4026 C CA . MET C 3 83 ? 22.351 50.152 -16.107 1.00 33.81 82 MET C CA 1
ATOM 4027 C C . MET C 3 83 ? 23.205 51.350 -16.490 1.00 34.73 82 MET C C 1
ATOM 4028 O O . MET C 3 83 ? 22.691 52.319 -17.053 1.00 38.26 82 MET C O 1
ATOM 4033 N N . ASP C 3 84 A 24.496 51.291 -16.169 1.00 33.55 82 ASP C N 1
ATOM 4034 C CA . ASP C 3 84 A 25.430 52.364 -16.477 1.00 33.56 82 ASP C CA 1
ATOM 4035 C C . ASP C 3 84 A 26.638 51.796 -17.209 1.00 38.48 82 ASP C C 1
ATOM 4036 O O . ASP C 3 84 A 26.939 50.603 -17.117 1.00 34.77 82 ASP C O 1
ATOM 4041 N N . SER C 3 85 B 27.333 52.676 -17.931 1.00 38.87 82 SER C N 1
ATOM 4042 C CA . SER C 3 85 B 28.560 52.323 -18.646 1.00 36.50 82 SER C CA 1
ATOM 4043 C C . SER C 3 85 B 28.337 51.112 -19.550 1.00 36.11 82 SER C C 1
ATOM 4044 O O . SER C 3 85 B 29.103 50.146 -19.543 1.00 37.44 82 SER C O 1
ATOM 4047 N N . LEU C 3 86 C 27.266 51.172 -20.334 1.00 34.36 82 LEU C N 1
ATOM 4048 C CA . LEU C 3 86 C 26.860 50.028 -21.136 1.00 33.34 82 LEU C CA 1
ATOM 4049 C C . LEU C 3 86 C 27.884 49.723 -22.223 1.00 33.55 82 LEU C C 1
ATOM 4050 O O . LEU C 3 86 C 28.475 50.626 -22.821 1.00 35.52 82 LEU C O 1
ATOM 4055 N N . LYS C 3 87 ? 28.097 48.433 -22.464 1.00 34.75 83 LYS C N 1
ATOM 4056 C CA . LYS C 3 87 ? 28.998 47.914 -23.475 1.00 37.70 83 LYS C CA 1
ATOM 4057 C C . LYS C 3 87 ? 28.201 47.281 -24.609 1.00 36.51 83 LYS C C 1
ATOM 4058 O O . LYS C 3 87 ? 27.054 46.868 -24.407 1.00 36.29 83 LYS C O 1
ATOM 4064 N N . PRO C 3 88 ? 28.769 47.200 -25.817 1.00 37.77 84 PRO C N 1
ATOM 4065 C CA . PRO C 3 88 ? 28.050 46.532 -26.916 1.00 38.13 84 PRO C CA 1
ATOM 4066 C C . PRO C 3 88 ? 27.593 45.123 -26.573 1.00 37.91 84 PRO C C 1
ATOM 4067 O O . PRO C 3 88 ? 26.513 44.707 -27.010 1.00 34.30 84 PRO C O 1
ATOM 4071 N N . GLU C 3 89 ? 28.376 44.382 -25.784 1.00 35.89 85 GLU C N 1
ATOM 4072 C CA . GLU C 3 89 ? 27.996 43.027 -25.402 1.00 35.15 85 GLU C CA 1
ATOM 4073 C C . GLU C 3 89 ? 26.786 42.985 -24.476 1.00 36.79 85 GLU C C 1
ATOM 4074 O O . GLU C 3 89 ? 26.222 41.904 -24.279 1.00 37.00 85 GLU C O 1
ATOM 4080 N N . ASP C 3 90 ? 26.382 44.118 -23.900 1.00 33.54 86 ASP C N 1
ATOM 4081 C CA . ASP C 3 90 ? 25.176 44.173 -23.083 1.00 30.69 86 ASP C CA 1
ATOM 4082 C C . ASP C 3 90 ? 23.900 44.171 -23.915 1.00 29.71 86 ASP C C 1
ATOM 4083 O O . ASP C 3 90 ? 22.805 44.175 -23.340 1.00 30.74 86 ASP C O 1
ATOM 4088 N N . THR C 3 91 ? 24.015 44.174 -25.241 1.00 31.96 87 THR C N 1
ATOM 4089 C CA . THR C 3 91 ? 22.846 44.094 -26.106 1.00 34.27 87 THR C CA 1
ATOM 4090 C C . THR C 3 91 ? 22.134 42.763 -25.903 1.00 36.00 87 THR C C 1
ATOM 4091 O O . THR C 3 91 ? 22.736 41.697 -26.073 1.00 37.32 87 THR C O 1
ATOM 4095 N N . ALA C 3 92 ? 20.854 42.825 -25.543 1.00 34.10 88 ALA C N 1
ATOM 4096 C CA . ALA C 3 92 ? 20.056 41.633 -25.280 1.00 34.94 88 ALA C CA 1
ATOM 4097 C C . ALA C 3 92 ? 18.619 42.060 -25.013 1.00 36.43 88 ALA C C 1
ATOM 4098 O O . ALA C 3 92 ? 18.320 43.246 -24.841 1.00 32.25 88 ALA C O 1
ATOM 4100 N N . VAL C 3 93 ? 17.732 41.071 -24.989 1.00 35.55 89 VAL C N 1
ATOM 4101 C CA . VAL C 3 93 ? 16.393 41.251 -24.442 1.00 33.24 89 VAL C CA 1
ATOM 4102 C C . VAL C 3 93 ? 16.465 41.039 -22.937 1.00 34.64 89 VAL C C 1
ATOM 4103 O O . VAL C 3 93 ? 16.992 40.023 -22.468 1.00 31.18 89 VAL C O 1
ATOM 4107 N N . TYR C 3 94 ? 15.942 41.994 -22.176 1.00 33.98 90 TYR C N 1
ATOM 4108 C CA . TYR C 3 94 ? 16.016 41.961 -20.722 1.00 32.67 90 TYR C CA 1
ATOM 4109 C C . TYR C 3 94 ? 14.652 41.621 -20.140 1.00 34.62 90 TYR C C 1
ATOM 4110 O O . TYR C 3 94 ? 13.646 42.249 -20.490 1.00 36.92 90 TYR C O 1
ATOM 4119 N N . TYR C 3 95 ? 14.627 40.625 -19.258 1.00 31.66 91 TYR C N 1
ATOM 4120 C CA . TYR C 3 95 ? 13.407 40.128 -18.646 1.00 31.04 91 TYR C CA 1
ATOM 4121 C C . TYR C 3 95 ? 13.459 40.335 -17.140 1.00 35.02 91 TYR C C 1
ATOM 4122 O O . TYR C 3 95 ? 14.528 40.270 -16.526 1.00 32.33 91 TYR C O 1
ATOM 4131 N N . CYS C 3 96 ? 12.292 40.572 -16.546 1.00 34.41 92 CYS C N 1
ATOM 4132 C CA . CYS C 3 96 ? 12.131 40.483 -15.104 1.00 38.50 92 CYS C CA 1
ATOM 4133 C C . CYS C 3 96 ? 11.215 39.313 -14.765 1.00 36.54 92 CYS C C 1
ATOM 4134 O O . CYS C 3 96 ? 10.373 38.905 -15.570 1.00 33.55 92 CYS C O 1
ATOM 4137 N N . ALA C 3 97 ? 11.408 38.757 -13.572 1.00 31.07 93 ALA C N 1
ATOM 4138 C CA . ALA C 3 97 ? 10.659 37.586 -13.149 1.00 32.09 93 ALA C CA 1
ATOM 4139 C C . ALA C 3 97 ? 10.436 37.658 -11.648 1.00 34.72 93 ALA C C 1
ATOM 4140 O O . ALA C 3 97 ? 11.206 38.294 -10.923 1.00 35.11 93 ALA C O 1
ATOM 4142 N N . THR C 3 98 ? 9.374 37.001 -11.188 1.00 32.48 94 THR C N 1
ATOM 4143 C CA . THR C 3 98 ? 9.083 36.935 -9.764 1.00 33.49 94 THR C CA 1
ATOM 4144 C C . THR C 3 98 ? 8.389 35.614 -9.456 1.00 35.15 94 THR C C 1
ATOM 4145 O O . THR C 3 98 ? 8.071 34.827 -10.352 1.00 34.36 94 THR C O 1
ATOM 4149 N N . THR C 3 99 ? 8.153 35.387 -8.168 1.00 35.94 95 THR C N 1
ATOM 4150 C CA . THR C 3 99 ? 7.584 34.144 -7.669 1.00 34.63 95 THR C CA 1
ATOM 4151 C C . THR C 3 99 ? 7.166 34.366 -6.224 1.00 34.76 95 THR C C 1
ATOM 4152 O O . THR C 3 99 ? 7.575 35.341 -5.588 1.00 33.96 95 THR C O 1
ATOM 4156 N N . THR C 3 100 ? 6.345 33.449 -5.713 1.00 36.30 96 THR C N 1
ATOM 4157 C CA . THR C 3 100 ? 6.031 33.408 -4.291 1.00 40.61 96 THR C CA 1
ATOM 4158 C C . THR C 3 100 ? 6.808 32.326 -3.557 1.00 42.74 96 THR C C 1
ATOM 4159 O O . THR C 3 100 ? 6.755 32.272 -2.324 1.00 44.77 96 THR C O 1
ATOM 4163 N N . ALA C 3 101 ? 7.527 31.476 -4.279 1.00 43.90 97 ALA C N 1
ATOM 4164 C CA . ALA C 3 101 ? 8.287 30.392 -3.681 1.00 42.09 97 ALA C CA 1
ATOM 4165 C C . ALA C 3 101 ? 9.684 30.856 -3.283 1.00 38.96 97 ALA C C 1
ATOM 4166 O O . ALA C 3 101 ? 10.234 31.803 -3.850 1.00 37.85 97 ALA C O 1
ATOM 4168 N N . GLY C 3 102 ? 10.255 30.174 -2.294 1.00 34.87 98 GLY C N 1
ATOM 4169 C CA . GLY C 3 102 ? 11.611 30.471 -1.882 1.00 39.81 98 GLY C CA 1
ATOM 4170 C C . GLY C 3 102 ? 11.751 31.561 -0.848 1.00 38.47 98 GLY C C 1
ATOM 4171 O O . GLY C 3 102 ? 12.836 32.137 -0.719 1.00 36.44 98 GLY C O 1
ATOM 4172 N N . GLY C 3 103 ? 10.684 31.873 -0.114 1.00 35.13 99 GLY C N 1
ATOM 4173 C CA . GLY C 3 103 ? 10.763 32.803 0.997 1.00 32.23 99 GLY C CA 1
ATOM 4174 C C . GLY C 3 103 ? 11.109 34.229 0.634 1.00 33.94 99 GLY C C 1
ATOM 4175 O O . GLY C 3 103 ? 11.631 34.960 1.479 1.00 36.03 99 GLY C O 1
ATOM 4176 N N . GLY C 3 104 ? 10.830 34.653 -0.596 1.00 31.67 100 GLY C N 1
ATOM 4177 C CA . GLY C 3 104 ? 11.200 35.993 -1.001 1.00 33.49 100 GLY C CA 1
ATOM 4178 C C . GLY C 3 104 ? 12.689 36.229 -1.122 1.00 36.02 100 GLY C C 1
ATOM 4179 O O . GLY C 3 104 ? 13.122 37.385 -1.129 1.00 30.81 100 GLY C O 1
ATOM 4180 N N . LEU C 3 105 A 13.486 35.168 -1.209 1.00 30.97 100 LEU C N 1
ATOM 4181 C CA . LEU C 3 105 A 14.922 35.279 -1.393 1.00 34.20 100 LEU C CA 1
ATOM 4182 C C . LEU C 3 105 A 15.266 35.232 -2.877 1.00 33.78 100 LEU C C 1
ATOM 4183 O O . LEU C 3 105 A 14.458 34.825 -3.715 1.00 27.22 100 LEU C O 1
ATOM 4188 N N . CYS C 3 106 B 16.493 35.650 -3.194 1.00 32.28 100 CYS C N 1
ATOM 4189 C CA . CYS C 3 106 B 16.928 35.754 -4.581 1.00 33.60 100 CYS C CA 1
ATOM 4190 C C . CYS C 3 106 B 17.573 34.476 -5.104 1.00 34.79 100 CYS C C 1
ATOM 4191 O O . CYS C 3 106 B 17.595 34.272 -6.328 1.00 32.17 100 CYS C O 1
ATOM 4194 N N . TRP C 3 107 C 18.101 33.630 -4.220 1.00 35.41 100 TRP C N 1
ATOM 4195 C CA . TRP C 3 107 C 18.713 32.341 -4.609 1.00 35.97 100 TRP C CA 1
ATOM 4196 C C . TRP C 3 107 C 19.869 32.641 -5.581 1.00 36.41 100 TRP C C 1
ATOM 4197 O O . TRP C 3 107 C 20.617 33.618 -5.380 1.00 34.36 100 TRP C O 1
ATOM 4208 N N . ASP C 3 108 D 20.061 31.821 -6.615 1.00 34.81 100 ASP C N 1
ATOM 4209 C CA . ASP C 3 108 D 20.997 32.092 -7.697 1.00 35.90 100 ASP C CA 1
ATOM 4210 C C . ASP C 3 108 D 20.221 32.184 -9.012 1.00 36.60 100 ASP C C 1
ATOM 4211 O O . ASP C 3 108 D 19.007 31.964 -9.060 1.00 36.18 100 ASP C O 1
ATOM 4216 N N . GLY C 3 109 E 20.936 32.496 -10.096 1.00 33.92 100 GLY C N 1
ATOM 4217 C CA . GLY C 3 109 E 20.264 32.672 -11.377 1.00 35.94 100 GLY C CA 1
ATOM 4218 C C . GLY C 3 109 E 19.549 31.420 -11.850 1.00 35.34 100 GLY C C 1
ATOM 4219 O O . GLY C 3 109 E 18.420 31.483 -12.344 1.00 36.24 100 GLY C O 1
ATOM 4220 N N . THR C 3 110 F 20.202 30.263 -11.714 1.00 35.46 100 THR C N 1
ATOM 4221 C CA . THR C 3 110 F 19.616 29.018 -12.205 1.00 36.21 100 THR C CA 1
ATOM 4222 C C . THR C 3 110 F 18.371 28.638 -11.410 1.00 34.37 100 THR C C 1
ATOM 4223 O O . THR C 3 110 F 17.328 28.308 -11.989 1.00 34.93 100 THR C O 1
ATOM 4227 N N . THR C 3 111 G 18.460 28.682 -10.078 1.00 33.61 100 THR C N 1
ATOM 4228 C CA . THR C 3 111 G 17.330 28.267 -9.252 1.00 36.54 100 THR C CA 1
ATOM 4229 C C . THR C 3 111 G 16.170 29.252 -9.353 1.00 35.01 100 THR C C 1
ATOM 4230 O O . THR C 3 111 G 15.009 28.839 -9.463 1.00 35.48 100 THR C O 1
ATOM 4234 N N . PHE C 3 112 H 16.461 30.557 -9.331 1.00 31.58 100 PHE C N 1
ATOM 4235 C CA . PHE C 3 112 H 15.385 31.544 -9.368 1.00 32.78 100 PHE C CA 1
ATOM 4236 C C . PHE C 3 112 H 14.635 31.501 -10.692 1.00 32.53 100 PHE C C 1
ATOM 4237 O O . PHE C 3 112 H 13.407 31.646 -10.717 1.00 30.37 100 PHE C O 1
ATOM 4245 N N . SER C 3 113 I 15.354 31.317 -11.803 1.00 33.95 100 SER C N 1
ATOM 4246 C CA . SER C 3 113 I 14.688 31.215 -13.097 1.00 34.94 100 SER C CA 1
ATOM 4247 C C . SER C 3 113 I 13.732 30.031 -13.126 1.00 36.95 100 SER C C 1
ATOM 4248 O O . SER C 3 113 I 12.672 30.093 -13.759 1.00 41.55 100 SER C O 1
ATOM 4251 N N . ARG C 3 114 J 14.089 28.943 -12.443 1.00 36.02 100 ARG C N 1
ATOM 4252 C CA . ARG C 3 114 J 13.186 27.803 -12.351 1.00 40.24 100 ARG C CA 1
ATOM 4253 C C . ARG C 3 114 J 12.061 28.050 -11.354 1.00 39.08 100 ARG C C 1
ATOM 4254 O O . ARG C 3 114 J 10.960 27.517 -11.526 1.00 38.01 100 ARG C O 1
ATOM 4262 N N . LEU C 3 115 K 12.309 28.859 -10.319 1.00 39.11 100 LEU C N 1
ATOM 4263 C CA . LEU C 3 115 K 11.255 29.181 -9.362 1.00 35.59 100 LEU C CA 1
ATOM 4264 C C . LEU C 3 115 K 10.235 30.147 -9.947 1.00 36.34 100 LEU C C 1
ATOM 4265 O O . LEU C 3 115 K 9.082 30.170 -9.502 1.00 35.62 100 LEU C O 1
ATOM 4270 N N . ALA C 3 116 L 10.639 30.946 -10.933 1.00 35.75 100 ALA C N 1
ATOM 4271 C CA . ALA C 3 116 L 9.794 32.023 -11.431 1.00 35.67 100 ALA C CA 1
ATOM 4272 C C . ALA C 3 116 L 8.472 31.486 -11.962 1.00 34.61 100 ALA C C 1
ATOM 4273 O O . ALA C 3 116 L 8.442 30.562 -12.779 1.00 36.02 100 ALA C O 1
ATOM 4275 N N . SER C 3 117 ? 7.376 32.072 -11.481 1.00 31.01 101 SER C N 1
ATOM 4276 C CA . SER C 3 117 ? 6.039 31.772 -11.971 1.00 35.69 101 SER C CA 1
ATOM 4277 C C . SER C 3 117 ? 5.502 32.839 -12.914 1.00 39.20 101 SER C C 1
ATOM 4278 O O . SER C 3 117 ? 4.502 32.594 -13.597 1.00 39.99 101 SER C O 1
ATOM 4281 N N . SER C 3 118 ? 6.138 34.008 -12.968 1.00 37.88 102 SER C N 1
ATOM 4282 C CA . SER C 3 118 ? 5.740 35.087 -13.861 1.00 35.62 102 SER C CA 1
ATOM 4283 C C . SER C 3 118 ? 6.974 35.646 -14.548 1.00 37.05 102 SER C C 1
ATOM 4284 O O . SER C 3 118 ? 7.994 35.894 -13.896 1.00 31.92 102 SER C O 1
ATOM 4287 N N . TRP C 3 119 ? 6.876 35.838 -15.859 1.00 33.82 103 TRP C N 1
ATOM 4288 C CA . TRP C 3 119 ? 7.909 36.487 -16.651 1.00 35.22 103 TRP C CA 1
ATOM 4289 C C . TRP C 3 119 ? 7.276 37.617 -17.445 1.00 35.65 103 TRP C C 1
ATOM 4290 O O . TRP C 3 119 ? 6.172 37.467 -17.977 1.00 31.85 103 TRP C O 1
ATOM 4301 N N . GLY C 3 120 ? 7.969 38.746 -17.518 1.00 31.47 104 GLY C N 1
ATOM 4302 C CA . GLY C 3 120 ? 7.584 39.773 -18.459 1.00 31.43 104 GLY C CA 1
ATOM 4303 C C . GLY C 3 120 ? 7.890 39.342 -19.880 1.00 31.01 104 GLY C C 1
ATOM 4304 O O . GLY C 3 120 ? 8.588 38.359 -20.130 1.00 35.58 104 GLY C O 1
ATOM 4305 N N . GLN C 3 121 ? 7.343 40.090 -20.836 1.00 32.40 105 GLN C N 1
ATOM 4306 C CA . GLN C 3 121 ? 7.575 39.773 -22.240 1.00 37.89 105 GLN C CA 1
ATOM 4307 C C . GLN C 3 121 ? 8.944 40.226 -22.729 1.00 38.58 105 GLN C C 1
ATOM 4308 O O . GLN C 3 121 ? 9.342 39.848 -23.836 1.00 38.75 105 GLN C O 1
ATOM 4314 N N . GLY C 3 122 ? 9.664 41.008 -21.942 1.00 40.82 106 GLY C N 1
ATOM 4315 C CA . GLY C 3 122 ? 11.011 41.418 -22.278 1.00 35.72 106 GLY C CA 1
ATOM 4316 C C . GLY C 3 122 ? 11.047 42.757 -22.988 1.00 37.12 106 GLY C C 1
ATOM 4317 O O . GLY C 3 122 ? 10.098 43.161 -23.671 1.00 37.92 106 GLY C O 1
ATOM 4318 N N . THR C 3 123 ? 12.160 43.467 -22.818 1.00 32.92 107 THR C N 1
ATOM 4319 C CA . THR C 3 123 ? 12.400 44.716 -23.523 1.00 34.36 107 THR C CA 1
ATOM 4320 C C . THR C 3 123 ? 13.802 44.686 -24.116 1.00 33.68 107 THR C C 1
ATOM 4321 O O . THR C 3 123 ? 14.756 44.245 -23.466 1.00 32.93 107 THR C O 1
ATOM 4325 N N . GLN C 3 124 ? 13.915 45.136 -25.361 1.00 35.03 108 GLN C N 1
ATOM 4326 C CA . GLN C 3 124 ? 15.173 45.055 -26.089 1.00 34.24 108 GLN C CA 1
ATOM 4327 C C . GLN C 3 124 ? 16.080 46.222 -25.721 1.00 35.91 108 GLN C C 1
ATOM 4328 O O . GLN C 3 124 ? 15.668 47.385 -25.778 1.00 34.98 108 GLN C O 1
ATOM 4334 N N . VAL C 3 125 ? 17.313 45.906 -25.334 1.00 37.12 109 VAL C N 1
ATOM 4335 C CA . VAL C 3 125 ? 18.366 46.892 -25.128 1.00 33.98 109 VAL C CA 1
ATOM 4336 C C . VAL C 3 125 ? 19.421 46.672 -26.201 1.00 39.24 109 VAL C C 1
ATOM 4337 O O . VAL C 3 125 ? 19.913 45.550 -26.373 1.00 41.57 109 VAL C O 1
ATOM 4341 N N . THR C 3 126 ? 19.758 47.735 -26.927 1.00 32.13 110 THR C N 1
ATOM 4342 C CA . THR C 3 126 ? 20.736 47.674 -28.007 1.00 38.35 110 THR C CA 1
ATOM 4343 C C . THR C 3 126 ? 21.790 48.743 -27.764 1.00 40.91 110 THR C C 1
ATOM 4344 O O . THR C 3 126 ? 21.468 49.935 -27.718 1.00 40.10 110 THR C O 1
ATOM 4348 N N . VAL C 3 127 ? 23.023 48.309 -27.599 1.00 38.95 111 VAL C N 1
ATOM 4349 C CA . VAL C 3 127 ? 24.131 49.197 -27.355 1.00 34.17 111 VAL C CA 1
ATOM 4350 C C . VAL C 3 127 ? 24.991 49.318 -28.591 1.00 34.80 111 VAL C C 1
ATOM 4351 O O . VAL C 3 127 ? 25.694 48.407 -28.960 1.00 35.00 111 VAL C O 1
ATOM 4355 N N . SER C 3 128 ? 24.874 50.449 -29.254 1.00 33.02 112 SER C N 1
ATOM 4356 C CA . SER C 3 128 ? 25.638 50.714 -30.440 1.00 46.53 112 SER C CA 1
ATOM 4357 C C . SER C 3 128 ? 25.849 52.182 -30.700 1.00 55.28 112 SER C C 1
ATOM 4358 O O . SER C 3 128 ? 25.050 53.018 -30.347 1.00 52.16 112 SER C O 1
ATOM 4361 N N . SER C 3 129 ? 26.930 52.470 -31.387 1.00 67.53 113 SER C N 1
ATOM 4362 C CA . SER C 3 129 ? 27.254 53.828 -31.726 1.00 74.44 113 SER C CA 1
ATOM 4363 C C . SER C 3 129 ? 26.269 54.320 -32.765 1.00 80.05 113 SER C C 1
ATOM 4364 O O . SER C 3 129 ? 26.203 55.505 -33.032 1.00 84.43 113 SER C O 1
#

Solvent-accessible surface area: 27574 Å² total; per-residue (Å²): 58,27,39,81,34,66,85,47,65,72,76,7,102,4,36,110,79,36,122,26,71,0,9,14,39,16,46,0,14,54,86,21,114,137,65,92,18,3,56,8,51,73,34,141,17,12,9,70,2,7,81,185,12,142,147,9,25,2,0,2,6,0,0,1,51,19,120,1,72,49,173,14,76,56,7,143,7,0,0,14,39,44,57,134,2,57,5,52,4,2,5,0,8,14,6,118,110,23,53,0,35,6,0,0,4,17,0,3,3,27,39,80,7,99,38,12,111,137,74,9,22,95,3,72,114,7,55,23,15,44,4,110,90,12,71,8,35,3,1,58,50,150,114,110,30,90,8,21,4,34,0,7,2,22,2,10,7,84,64,120,195,62,60,71,44,21,123,90,37,81,16,116,0,50,44,59,13,86,170,71,22,14,0,0,0,0,0,1,6,4,3,6,58,114,100,60,1,45,146,39,0,31,17,39,100,63,2,104,2,44,2,40,6,60,75,97,102,32,110,37,82,11,50,44,13,80,32,65,138,53,66,48,25,39,67,85,111,47,57,1,20,0,7,0,2,8,12,43,0,107,94,41,113,66,0,40,0,35,0,14,8,1,1,0,0,0,16,49,0,3,3,1,29,46,186,0,108,5,0,83,16,60,60,97,38,88,54,101,4,6,0,0,2,37,100,9,1,16,22,43,31,20,8,6,1,8,20,38,77,57,12,26,7,4,36,64,13,12,24,52,1,149,55,80,14,78,0,0,60,21,20,62,60,146,117,136,154,8,10,47,151,171,70,66,22,140,148,13,27,90,108,13,83,59,72,23,40,143,24,1,34,69,6,6,102,69,174,38,160,48,37,55,27,75,19,47,9,8,36,105,69,62,75,139,90,35,125,105,20,118,122,81,13,94,101,81,10,82,79,12,5,67,103,2,40,91,30,2,21,99,15,0,23,26,4,0,59,11,14,71,116,38,46,111,48,0,92,178,92,58,120,174,138,93,32,143,120,53,125,139,209,195,82,94,3,76,15,57,39,29,30,138,21,121,64,58,20,63,35,134,0,24,0,44,12,80,58,38,86,3,108,104,33,1,0,0,0,3,20,57,63,118,92,60,159,90,72,8,0,0,0,3,4,90,47,17,5,91,17,41,30,41,115,89,4,135,57,37,0,42,6,58,41,51,88,100,97,32,12,0,34,0,54,0,53,60,2,96,82,128,0,44,2,36,0,33,0,0,2,7,101,10,0,6,6,9,0,3,48,14,98,11,0,35,202,30,17,90,17,72,4,157,22,18,82,0,44,6,53,126

Secondary structure (DSSP, 8-state):
-EE------EEEE-SSS-EEEES-EEE-EE--------EETTS-EESSS-TTSTT--HHHHHHT-TT--S-B---SEEEE--SS----SSS-B-GGGSSGGGHHHHHHTSSEEEE-SS-SS-STTSTT--EEEE-EEEEE-TTS-EE--TTEEEEEE--GGG-S----EEEEE---S-TT-EEEEEEEEEE--HHHHHHHHS--S--EEEEEETTEEEEEE---S-PPPP-SS-S---S-EEEEEEEEE-TTPPEEEEE-TTEEEE-S-EEEES--EEEE--SPP-SEESEEETTTEEE--SSSEE-S----EEES-PEE-SS--EEE-S-B----/-EEE--EE-HHHHHHHHHHHHHHHHHHHT---------SSPPTTTSHHHHHHHHHHHHHHHHHHHHHHHHHHHHHHHHHHHHHHHHHHHHHHHHHHSS-TTS---/--EEEEE--EEE-TT--EEEEEEEESS--TT--EEEEEE-TTS--EEEEEE-TTS-EEESSSTTTTTEEEEEETTTTEEEEEE-S--GGG-EEEEEEE-S-STT----HHHHHHH-SEE---EEEEE--